Protein 5H36 (pdb70)

InterPro domains:
  IPR005115 Glycine transporter [PF03458] (8-82)
  IPR005115 Glycine transporter [PF03458] (93-166)

Sequence (387 aa):
QTVTILLDWFGLCIFTVTGALVASRKEMDIAGFVLLGAVTGVGGGTIRDLVLGRTPVFWVEEPAYVLACLGVAVFTFFFAHIPQSRYRFLLWLDAVGLSLFAVTGAERALQTGAGPVIAIAMGVATATFGGILRDLLGGESPVILRREIYITAALLGAAAFVALDAFGAPRELALGAGFAAAFLSRAAGLVWGLTVTILLDWFGLCIFTVTGALVASRKEMDIAGFVLLGAVTGVGGGTIRDLVLGRTPVFWVEEPAYVLACLGVAVFTFFFAHIPQSRYRFLLWLDAVGLSLFAVTGAERALQTGAGPVIAIAMGVATATFGGILRDLLGGESPVILRREIYITAALLGAAAFVALDAFGAPRELALGAGFAAAFLSRAAGLVWGL

Radius of gyration: 26.44 Å; Cα contacts (8 Å, |Δi|>4): 687; chains: 2; bounding box: 36×46×78 Å

Nearest PDB structures (foldseek):
  5h36-assembly1_E  TM=1.005E+00  e=8.540E-26  Cereibacter sphaeroides 2.4.1
  5wuf-assembly1_A  TM=9.362E-01  e=1.353E-12  Colwellia psychrerythraea 34H
  5wtr-assembly1_B  TM=9.365E-01  e=1.320E-09  Saccharolobus solfataricus P2
  5wue-assembly1_A  TM=8.724E-01  e=3.454E-10  Sulfolobus acidocaldarius
  7vg4-assembly3_E  TM=1.733E-01  e=4.289E+00  Methylorubrum extorquens AM1

Organism: Cereibacter sphaeroides (strain ATCC 17023 / DSM 158 / JCM 6121 / CCUG 31486 / LMG 2827 / NBRC 12203 / NCIMB 8253 / ATH 2.4.1.) (NCBI:txid272943)

Foldseek 3Di:
DCVLVVLLLLLLLLLLLLLLLLCVVVVHDLVSSLVSSNCLSQVLQCVLCVVLVPPPGPCVVPVVSSVSSNVSSNVCVVVSVPDPPVVLSSLLSLLQSLQSQLQSQLVVLVVSPDDLVSSNVSSLRSSQRSQVSSCVVSPHDGPPPDDDCSSVLSNQLSNQLSVCVVVPHPNVVSSVVSSCSRNVVSVVCSVVVD/DVLVVLLLLLLLLQLLLLLLLCVVVVHDLVSSLVRSNCLSQVLQCVLCVVLVNPPGPCVVPVVSSVSSNVSSNVCVVVSVPDPPSVLSSLLSLLQSLQSQLLVQLVVCCVSDDDLVSSNVSSLSSSQRSQVSSCVVSVHDGPVVDDDCSSVLSNQLSVQQVVCVVVCVPSVVSSVRSSCSNSVRSVVGVVVVD

B-factor: mean 42.52, std 23.16, range [1.63, 156.46]

Structure (mmCIF, N/CA/C/O backbone):
data_5H36
#
_entry.id   5H36
#
_cell.length_a   156.010
_cell.length_b   156.010
_cell.length_c   82.370
_cell.angle_alpha   90.00
_cell.angle_beta   90.00
_cell.angle_gamma   120.00
#
_symmetry.space_group_name_H-M   'H 3'
#
loop_
_entity.id
_entity.type
_entity.pdbx_description
1 polymer 'Uncharacterized protein TRIC'
2 non-polymer 1,2-DIMYRISTOYL-SN-GLYCERO-3-PHOSPHOCHOLINE
#
loop_
_atom_site.group_PDB
_atom_site.id
_atom_site.type_symbol
_atom_site.label_atom_id
_atom_site.label_alt_id
_atom_site.label_comp_id
_atom_site.label_asym_id
_atom_site.label_entity_id
_atom_site.label_seq_id
_atom_site.pdbx_PDB_ins_code
_atom_site.Cartn_x
_atom_site.Cartn_y
_atom_site.Cartn_z
_atom_site.occupancy
_atom_site.B_iso_or_equiv
_atom_site.auth_seq_id
_atom_site.auth_comp_id
_atom_site.auth_asym_id
_atom_site.auth_atom_id
_atom_site.pdbx_PDB_model_num
ATOM 1 N N . GLN A 1 3 ? -18.473 19.881 -2.168 1.00 103.48 3 GLN E N 1
ATOM 2 C CA . GLN A 1 3 ? -18.586 19.871 -3.621 1.00 93.74 3 GLN E CA 1
ATOM 3 C C . GLN A 1 3 ? -18.966 18.491 -4.141 1.00 85.24 3 GLN E C 1
ATOM 4 O O . GLN A 1 3 ? -18.300 17.500 -3.845 1.00 84.26 3 GLN E O 1
ATOM 10 N N . THR A 1 4 ? -20.041 18.433 -4.917 1.00 75.83 4 THR E N 1
ATOM 11 C CA . THR A 1 4 ? -20.426 17.197 -5.582 1.00 82.24 4 THR E CA 1
ATOM 12 C C . THR A 1 4 ? -20.414 17.409 -7.091 1.00 83.63 4 THR E C 1
ATOM 13 O O . THR A 1 4 ? -20.658 16.483 -7.862 1.00 87.73 4 THR E O 1
ATOM 17 N N . VAL A 1 5 ? -20.108 18.639 -7.494 1.00 67.98 5 VAL E N 1
ATOM 18 C CA . VAL A 1 5 ? -20.034 19.015 -8.902 1.00 61.71 5 VAL E CA 1
ATOM 19 C C . VAL A 1 5 ? -18.981 18.198 -9.650 1.00 57.05 5 VAL E C 1
ATOM 20 O O . VAL A 1 5 ? -19.214 17.732 -10.771 1.00 57.31 5 VAL E O 1
ATOM 24 N N . THR A 1 6 ? -17.828 18.008 -9.020 1.00 52.27 6 THR E N 1
ATOM 25 C CA . THR A 1 6 ? -16.694 17.406 -9.697 1.00 49.93 6 THR E CA 1
ATOM 26 C C . THR A 1 6 ? -16.905 15.905 -9.804 1.00 52.37 6 THR E C 1
ATOM 27 O O . THR A 1 6 ? -16.364 15.255 -10.700 1.00 53.45 6 THR E O 1
ATOM 31 N N . ILE A 1 7 ? -17.700 15.359 -8.890 1.00 57.72 7 ILE E N 1
ATOM 32 C CA . ILE A 1 7 ? -18.028 13.944 -8.927 1.00 56.35 7 ILE E CA 1
ATOM 33 C C . ILE A 1 7 ? -18.906 13.719 -10.153 1.00 52.62 7 ILE E C 1
ATOM 34 O O . ILE A 1 7 ? -18.788 12.710 -10.850 1.00 69.17 7 ILE E O 1
ATOM 39 N N . LEU A 1 8 ? -19.753 14.705 -10.434 1.00 52.25 8 LEU E N 1
ATOM 40 C CA . LEU A 1 8 ? -20.643 14.659 -11.585 1.00 52.44 8 LEU E CA 1
ATOM 41 C C . LEU A 1 8 ? -19.835 14.807 -12.867 1.00 46.11 8 LEU E C 1
ATOM 42 O O . LEU A 1 8 ? -20.131 14.172 -13.883 1.00 57.71 8 LEU E O 1
ATOM 47 N N . LEU A 1 9 ? -18.805 15.646 -12.809 1.00 41.19 9 LEU E N 1
ATOM 48 C CA . LEU A 1 9 ? -17.929 15.845 -13.956 1.00 40.78 9 LEU E CA 1
ATOM 49 C C . LEU A 1 9 ? -17.134 14.573 -14.256 1.00 41.25 9 LEU E C 1
ATOM 50 O O . LEU A 1 9 ? -16.855 14.257 -15.416 1.00 34.96 9 LEU E O 1
ATOM 55 N N . ASP A 1 10 ? -16.790 13.839 -13.201 1.00 43.95 10 ASP E N 1
ATOM 56 C CA . ASP A 1 10 ? -16.099 12.562 -13.348 1.00 41.55 10 ASP E CA 1
ATOM 57 C C . ASP A 1 10 ? -17.024 11.492 -13.912 1.00 35.40 10 ASP E C 1
ATOM 58 O O . ASP A 1 10 ? -16.617 10.700 -14.763 1.00 39.39 10 ASP E O 1
ATOM 63 N N . TRP A 1 11 ? -18.265 11.468 -13.435 1.00 29.07 11 TRP E N 1
ATOM 64 C CA . TRP A 1 11 ? -19.257 10.547 -13.976 1.00 29.83 11 TRP E CA 1
ATOM 65 C C . TRP A 1 11 ? -19.494 10.819 -15.458 1.00 35.67 11 TRP E C 1
ATOM 66 O O . TRP A 1 11 ? -19.649 9.889 -16.249 1.00 32.90 11 TRP E O 1
ATOM 77 N N . PHE A 1 12 ? -19.504 12.094 -15.837 1.00 39.54 12 PHE E N 1
ATOM 78 C CA . PHE A 1 12 ? -19.705 12.447 -17.237 1.00 35.49 12 PHE E CA 1
ATOM 79 C C . PHE A 1 12 ? -18.472 12.176 -18.085 1.00 28.47 12 PHE E C 1
ATOM 80 O O . PHE A 1 12 ? -18.590 11.898 -19.273 1.00 24.43 12 PHE E O 1
ATOM 88 N N . GLY A 1 13 ? -17.292 12.231 -17.477 1.00 28.86 13 GLY E N 1
ATOM 89 C CA . GLY A 1 13 ? -16.075 11.934 -18.211 1.00 25.97 13 GLY E CA 1
ATOM 90 C C . GLY A 1 13 ? -15.988 10.445 -18.481 1.00 21.66 13 GLY E C 1
ATOM 91 O O . GLY A 1 13 ? -15.659 10.013 -19.590 1.00 17.93 13 GLY E O 1
ATOM 92 N N . LEU A 1 14 ? -16.305 9.659 -17.458 1.00 22.34 14 LEU E N 1
ATOM 93 C CA . LEU A 1 14 ? -16.352 8.209 -17.579 1.00 20.39 14 LEU E CA 1
ATOM 94 C C . LEU A 1 14 ? -17.408 7.770 -18.588 1.00 20.39 14 LEU E C 1
ATOM 95 O O . LEU A 1 14 ? -17.149 6.912 -19.432 1.00 18.57 14 LEU E O 1
ATOM 100 N N . CYS A 1 15 ? -18.594 8.366 -18.495 1.00 25.41 15 CYS E N 1
ATOM 101 C CA . CYS A 1 15 ? -19.693 8.047 -19.405 1.00 24.12 15 CYS E CA 1
ATOM 102 C C . CYS A 1 15 ? -19.360 8.406 -20.845 1.00 17.66 15 CYS E C 1
ATOM 103 O O . CYS A 1 15 ? -19.421 7.559 -21.730 1.00 16.31 15 CYS E O 1
ATOM 106 N N . ILE A 1 16 ? -19.012 9.667 -21.069 1.00 18.72 16 ILE E N 1
ATOM 107 C CA . ILE A 1 16 ? -18.664 10.150 -22.400 1.00 19.61 16 ILE E CA 1
ATOM 108 C C . ILE A 1 16 ? -17.523 9.354 -23.030 1.00 18.43 16 ILE E C 1
ATOM 109 O O . ILE A 1 16 ? -17.629 8.919 -24.181 1.00 17.28 16 ILE E O 1
ATOM 114 N N . PHE A 1 17 ? -16.447 9.138 -22.278 1.00 17.41 17 PHE E N 1
ATOM 115 C CA . PHE A 1 17 ? -15.349 8.344 -22.813 1.00 16.79 17 PHE E CA 1
ATOM 116 C C . PHE A 1 17 ? -15.817 6.924 -23.094 1.00 18.04 17 PHE E C 1
ATOM 117 O O . PHE A 1 17 ? -15.397 6.319 -24.080 1.00 17.83 17 PHE E O 1
ATOM 125 N N . THR A 1 18 ? -16.715 6.411 -22.259 1.00 17.35 18 THR E N 1
ATOM 126 C CA . THR A 1 18 ? -17.312 5.107 -22.512 1.00 14.64 18 THR E CA 1
ATOM 127 C C . THR A 1 18 ? -18.005 5.102 -23.869 1.00 18.35 18 THR E C 1
ATOM 128 O O . THR A 1 18 ? -17.888 4.137 -24.619 1.00 19.73 18 THR E O 1
ATOM 132 N N . VAL A 1 19 ? -18.715 6.180 -24.195 1.00 22.77 19 VAL E N 1
ATOM 133 C CA . VAL A 1 19 ? -19.398 6.232 -25.483 1.00 24.91 19 VAL E CA 1
ATOM 134 C C . VAL A 1 19 ? -18.379 6.324 -26.603 1.00 26.34 19 VAL E C 1
ATOM 135 O O . VAL A 1 19 ? -18.616 5.825 -27.702 1.00 37.71 19 VAL E O 1
ATOM 139 N N . THR A 1 20 ? -17.235 6.944 -26.320 1.00 26.56 20 THR E N 1
ATOM 140 C CA . THR A 1 20 ? -16.185 7.046 -27.327 1.00 23.81 20 THR E CA 1
ATOM 141 C C . THR A 1 20 ? -15.651 5.665 -27.663 1.00 24.99 20 THR E C 1
ATOM 142 O O . THR A 1 20 ? -15.563 5.293 -28.832 1.00 31.38 20 THR E O 1
ATOM 146 N N . GLY A 1 21 ? -15.315 4.900 -26.631 1.00 24.74 21 GLY E N 1
ATOM 147 C CA . GLY A 1 21 ? -14.810 3.554 -26.826 1.00 25.35 21 GLY E CA 1
ATOM 148 C C . GLY A 1 21 ? -15.826 2.617 -27.444 1.00 26.73 21 GLY E C 1
ATOM 149 O O . GLY A 1 21 ? -15.488 1.804 -28.302 1.00 29.00 21 GLY E O 1
ATOM 150 N N . ALA A 1 22 ? -17.076 2.730 -27.008 1.00 35.61 22 ALA E N 1
ATOM 151 C CA . ALA A 1 22 ? -18.145 1.889 -27.531 1.00 42.08 22 ALA E CA 1
ATOM 152 C C . ALA A 1 22 ? -18.413 2.177 -29.003 1.00 39.80 22 ALA E C 1
ATOM 153 O O . ALA A 1 22 ? -18.590 1.258 -29.805 1.00 64.31 22 ALA E O 1
ATOM 155 N N . LEU A 1 23 ? -18.424 3.454 -29.366 1.00 32.42 23 LEU E N 1
ATOM 156 C CA . LEU A 1 23 ? -18.682 3.818 -30.750 1.00 35.21 23 LEU E CA 1
ATOM 157 C C . LEU A 1 23 ? -17.470 3.447 -31.604 1.00 38.19 23 LEU E C 1
ATOM 158 O O . LEU A 1 23 ? -17.612 3.121 -32.782 1.00 41.62 23 LEU E O 1
ATOM 163 N N . VAL A 1 24 ? -16.282 3.486 -31.005 1.00 40.27 24 VAL E N 1
ATOM 164 C CA . VAL A 1 24 ? -15.087 2.992 -31.683 1.00 40.37 24 VAL E CA 1
ATOM 165 C C . VAL A 1 24 ? -15.266 1.505 -31.968 1.00 45.83 24 VAL E C 1
ATOM 166 O O . VAL A 1 24 ? -14.931 1.023 -33.051 1.00 60.29 24 VAL E O 1
ATOM 170 N N . ALA A 1 25 ? -15.825 0.790 -30.997 1.00 41.45 25 ALA E N 1
ATOM 171 C CA . ALA A 1 25 ? -16.135 -0.622 -31.171 1.00 41.44 25 ALA E CA 1
ATOM 172 C C . ALA A 1 25 ? -17.176 -0.794 -32.271 1.00 49.18 25 ALA E C 1
ATOM 173 O O . ALA A 1 25 ? -17.242 -1.842 -32.914 1.00 63.12 25 ALA E O 1
ATOM 175 N N . SER A 1 26 ? -17.987 0.238 -32.487 1.00 51.00 26 SER E N 1
ATOM 176 C CA . SER A 1 26 ? -18.962 0.206 -33.572 1.00 60.69 26 SER E CA 1
ATOM 177 C C . SER A 1 26 ? -18.256 0.368 -34.910 1.00 61.76 26 SER E C 1
ATOM 178 O O . SER A 1 26 ? -18.677 -0.206 -35.914 1.00 66.04 26 SER E O 1
ATOM 181 N N . ARG A 1 27 ? -17.183 1.154 -34.919 1.00 54.01 27 ARG E N 1
ATOM 182 C CA . ARG A 1 27 ? -16.421 1.368 -36.146 1.00 53.45 27 ARG E CA 1
ATOM 183 C C . ARG A 1 27 ? -15.674 0.105 -36.553 1.00 46.92 27 ARG E C 1
ATOM 184 O O . ARG A 1 27 ? -15.434 -0.127 -37.737 1.00 43.21 27 ARG E O 1
ATOM 192 N N . LYS A 1 28 ? -15.300 -0.707 -35.570 1.00 51.80 28 LYS E N 1
ATOM 193 C CA . LYS A 1 28 ? -14.555 -1.929 -35.845 1.00 51.61 28 LYS E CA 1
ATOM 194 C C . LYS A 1 28 ? -15.467 -3.146 -35.937 1.00 58.37 28 LYS E C 1
ATOM 195 O O . LYS A 1 28 ? -14.991 -4.282 -35.929 1.00 71.42 28 LYS E O 1
ATOM 201 N N . GLU A 1 29 ? -16.774 -2.898 -36.015 1.00 60.22 29 GLU E N 1
ATOM 202 C CA . GLU A 1 29 ? -17.774 -3.951 -36.201 1.00 67.27 29 GLU E CA 1
ATOM 203 C C . GLU A 1 29 ? -17.725 -4.994 -35.085 1.00 62.86 29 GLU E C 1
ATOM 204 O O . GLU A 1 29 ? -18.188 -6.122 -35.256 1.00 57.48 29 GLU E O 1
ATOM 210 N N . MET A 1 30 ? -17.152 -4.611 -33.950 1.00 65.51 30 MET E N 1
ATOM 211 C CA . MET A 1 30 ? -17.013 -5.508 -32.810 1.00 60.37 30 MET E CA 1
ATOM 212 C C . MET A 1 30 ? -18.357 -5.877 -32.191 1.00 56.21 30 MET E C 1
ATOM 213 O O . MET A 1 30 ? -19.354 -5.179 -32.372 1.00 53.65 30 MET E O 1
ATOM 218 N N . ASP A 1 31 ? -18.366 -6.982 -31.453 1.00 52.63 31 ASP E N 1
ATOM 219 C CA . ASP A 1 31 ? -19.544 -7.424 -30.717 1.00 45.43 31 ASP E CA 1
ATOM 220 C C . ASP A 1 31 ? -19.834 -6.529 -29.516 1.00 50.22 31 ASP E C 1
ATOM 221 O O . ASP A 1 31 ? -19.036 -5.657 -29.175 1.00 54.83 31 ASP E O 1
ATOM 226 N N . ILE A 1 32 ? -20.977 -6.764 -28.875 1.00 51.84 32 ILE E N 1
ATOM 227 C CA . ILE A 1 32 ? -21.404 -5.999 -27.704 1.00 50.52 32 ILE E CA 1
ATOM 228 C C . ILE A 1 32 ? -20.390 -6.037 -26.552 1.00 42.55 32 ILE E C 1
ATOM 229 O O . ILE A 1 32 ? -20.140 -5.019 -25.893 1.00 39.37 32 ILE E O 1
ATOM 234 N N . ALA A 1 33 ? -19.799 -7.205 -26.320 1.00 40.82 33 ALA E N 1
ATOM 235 C CA . ALA A 1 33 ? -18.769 -7.351 -25.296 1.00 40.46 33 ALA E CA 1
ATOM 236 C C . ALA A 1 33 ? -17.583 -6.444 -25.601 1.00 49.47 33 ALA E C 1
ATOM 237 O O . ALA A 1 33 ? -16.873 -6.003 -24.695 1.00 56.82 33 ALA E O 1
ATOM 239 N N . GLY A 1 34 ? -17.379 -6.168 -26.885 1.00 49.07 34 GLY E N 1
ATOM 240 C CA . GLY A 1 34 ? -16.371 -5.218 -27.311 1.00 42.83 34 GLY E CA 1
ATOM 241 C C . GLY A 1 34 ? -16.740 -3.821 -26.858 1.00 31.86 34 GLY E C 1
ATOM 242 O O . GLY A 1 34 ? -15.889 -3.072 -26.387 1.00 27.55 34 GLY E O 1
ATOM 243 N N . PHE A 1 35 ? -18.017 -3.476 -27.000 1.00 34.89 35 PHE E N 1
ATOM 244 C CA . PHE A 1 35 ? -18.528 -2.192 -26.531 1.00 35.90 35 PHE E CA 1
ATOM 245 C C . PHE A 1 35 ? -18.298 -2.022 -25.037 1.00 33.26 35 PHE E C 1
ATOM 246 O O . PHE A 1 35 ? -17.785 -0.993 -24.587 1.00 25.03 35 PHE E O 1
ATOM 254 N N . VAL A 1 36 ? -18.675 -3.044 -24.274 1.00 32.26 36 VAL E N 1
ATOM 255 C CA . VAL A 1 36 ? -18.560 -2.990 -22.821 1.00 28.12 36 VAL E CA 1
ATOM 256 C C . VAL A 1 36 ? -17.107 -2.913 -22.364 1.00 25.19 36 VAL E C 1
ATOM 257 O O . VAL A 1 36 ? -16.752 -2.063 -21.543 1.00 20.31 36 VAL E O 1
ATOM 261 N N . LEU A 1 37 ? -16.270 -3.789 -22.913 1.00 24.22 37 LEU E N 1
ATOM 262 C CA . LEU A 1 37 ? -14.865 -3.840 -22.523 1.00 26.89 37 LEU E CA 1
ATOM 263 C C . LEU A 1 37 ? -14.137 -2.569 -22.919 1.00 19.46 37 LEU E C 1
ATOM 264 O O . LEU A 1 37 ? -13.568 -1.893 -22.071 1.00 18.37 37 LEU E O 1
ATOM 269 N N . LEU A 1 38 ? -14.154 -2.253 -24.209 1.00 17.53 38 LEU E N 1
ATOM 270 C CA . LEU A 1 38 ? -13.437 -1.091 -24.715 1.00 14.26 38 LEU E CA 1
ATOM 271 C C . LEU A 1 38 ? -13.947 0.188 -24.064 1.00 18.16 38 LEU E C 1
ATOM 272 O O . LEU A 1 38 ? -13.159 1.068 -23.721 1.00 18.95 38 LEU E O 1
ATOM 277 N N . GLY A 1 39 ? -15.260 0.268 -23.864 1.00 24.32 39 GLY E N 1
ATOM 278 C CA . GLY A 1 39 ? -15.862 1.414 -23.210 1.00 18.72 39 GLY E CA 1
ATOM 279 C C . GLY A 1 39 ? -15.378 1.554 -21.781 1.00 16.19 39 GLY E C 1
ATOM 280 O O . GLY A 1 39 ? -15.076 2.655 -21.316 1.00 15.29 39 GLY E O 1
ATOM 281 N N . ALA A 1 40 ? -15.297 0.428 -21.081 1.00 15.75 40 ALA E N 1
ATOM 282 C CA . ALA A 1 40 ? -14.793 0.426 -19.717 1.00 18.06 40 ALA E CA 1
ATOM 283 C C . ALA A 1 40 ? -13.329 0.860 -19.677 1.00 18.14 40 ALA E C 1
ATOM 284 O O . ALA A 1 40 ? -12.941 1.668 -18.843 1.00 20.85 40 ALA E O 1
ATOM 286 N N . VAL A 1 41 ? -12.527 0.327 -20.592 1.00 16.79 41 VAL E N 1
ATOM 287 C CA . VAL A 1 41 ? -11.105 0.642 -20.649 1.00 14.44 41 VAL E CA 1
ATOM 288 C C . VAL A 1 41 ? -10.846 2.116 -20.941 1.00 12.41 41 VAL E C 1
ATOM 289 O O . VAL A 1 41 ? -9.950 2.716 -20.356 1.00 13.39 41 VAL E O 1
ATOM 293 N N . THR A 1 42 ? -11.628 2.704 -21.840 1.00 12.41 42 THR E N 1
ATOM 294 C CA . THR A 1 42 ? -11.424 4.109 -22.182 1.00 12.52 42 THR E CA 1
ATOM 295 C C . THR A 1 42 ? -11.992 5.062 -21.127 1.00 13.35 42 THR E C 1
ATOM 296 O O . THR A 1 42 ? -11.371 6.074 -20.803 1.00 13.10 42 THR E O 1
ATOM 300 N N . GLY A 1 43 ? -13.170 4.745 -20.601 1.00 12.81 43 GLY E N 1
ATOM 301 C CA . GLY A 1 43 ? -13.810 5.601 -19.621 1.00 13.74 43 GLY E CA 1
ATOM 302 C C . GLY A 1 43 ? -13.054 5.583 -18.310 1.00 16.87 43 GLY E C 1
ATOM 303 O O . GLY A 1 43 ? -12.773 6.626 -17.721 1.00 21.55 43 GLY E O 1
ATOM 304 N N . VAL A 1 44 ? -12.717 4.382 -17.863 1.00 15.72 44 VAL E N 1
ATOM 305 C CA . VAL A 1 44 ? -12.053 4.182 -16.584 1.00 19.36 44 VAL E CA 1
ATOM 306 C C . VAL A 1 44 ? -10.537 4.393 -16.661 1.00 20.84 44 VAL E C 1
ATOM 307 O O . VAL A 1 44 ? -9.934 4.888 -15.715 1.00 40.87 44 VAL E O 1
ATOM 311 N N . GLY A 1 45 ? -9.941 4.069 -17.805 1.00 16.47 45 GLY E N 1
ATOM 312 C CA . GLY A 1 45 ? -8.493 4.025 -17.949 1.00 13.53 45 GLY E CA 1
ATOM 313 C C . GLY A 1 45 ? -7.681 5.226 -17.492 1.00 14.27 45 GLY E C 1
ATOM 314 O O . GLY A 1 45 ? -6.665 5.066 -16.815 1.00 12.93 45 GLY E O 1
ATOM 315 N N . GLY A 1 46 ? -8.114 6.428 -17.854 1.00 18.02 46 GLY E N 1
ATOM 316 C CA . GLY A 1 46 ? -7.394 7.623 -17.450 1.00 14.21 46 GLY E CA 1
ATOM 317 C C . GLY A 1 46 ? -7.344 7.750 -15.939 1.00 15.17 46 GLY E C 1
ATOM 318 O O . GLY A 1 46 ? -6.274 7.932 -15.344 1.00 15.80 46 GLY E O 1
ATOM 319 N N . GLY A 1 47 ? -8.511 7.624 -15.315 1.00 18.85 47 GLY E N 1
ATOM 320 C CA . GLY A 1 47 ? -8.617 7.675 -13.870 1.00 21.92 47 GLY E CA 1
ATOM 321 C C . GLY A 1 47 ? -7.876 6.553 -13.170 1.00 25.02 47 GLY E C 1
ATOM 322 O O . GLY A 1 47 ? -7.303 6.759 -12.102 1.00 33.95 47 GLY E O 1
ATOM 323 N N . THR A 1 48 ? -7.888 5.365 -13.770 1.00 23.64 48 THR E N 1
ATOM 324 C CA . THR A 1 48 ? -7.229 4.203 -13.183 1.00 26.13 48 THR E CA 1
ATOM 325 C C . THR A 1 48 ? -5.706 4.398 -13.197 1.00 21.11 48 THR E C 1
ATOM 326 O O . THR A 1 48 ? -5.044 4.116 -12.200 1.00 19.10 48 THR E O 1
ATOM 330 N N . ILE A 1 49 ? -5.153 4.897 -14.303 1.00 17.40 49 ILE E N 1
ATOM 331 C CA . ILE A 1 49 ? -3.718 5.161 -14.368 1.00 16.10 49 ILE E CA 1
ATOM 332 C C . ILE A 1 49 ? -3.351 6.270 -13.385 1.00 20.64 49 ILE E C 1
ATOM 333 O O . ILE A 1 49 ? -2.333 6.188 -12.681 1.00 20.12 49 ILE E O 1
ATOM 338 N N . ARG A 1 50 ? -4.204 7.291 -13.326 1.00 25.07 50 ARG E N 1
ATOM 339 C CA . ARG A 1 50 ? -4.023 8.393 -12.385 1.00 28.32 50 ARG E CA 1
ATOM 340 C C . ARG A 1 50 ? -3.922 7.894 -10.946 1.00 31.79 50 ARG E C 1
ATOM 341 O O . ARG A 1 50 ? -3.009 8.268 -10.207 1.00 32.52 50 ARG E O 1
ATOM 349 N N . ASP A 1 51 ? -4.860 7.037 -10.559 1.00 33.32 51 ASP E N 1
ATOM 350 C CA . ASP A 1 51 ? -4.905 6.529 -9.196 1.00 33.82 51 ASP E CA 1
ATOM 351 C C . ASP A 1 51 ? -3.762 5.560 -8.936 1.00 31.48 51 ASP E C 1
ATOM 352 O O . ASP A 1 51 ? -3.288 5.441 -7.807 1.00 38.49 51 ASP E O 1
ATOM 357 N N . LEU A 1 52 ? -3.314 4.874 -9.984 1.00 27.86 52 LEU E N 1
ATOM 358 C CA . LEU A 1 52 ? -2.180 3.964 -9.859 1.00 24.83 52 LEU E CA 1
ATOM 359 C C . LEU A 1 52 ? -0.897 4.718 -9.541 1.00 22.29 52 LEU E C 1
ATOM 360 O O . LEU A 1 52 ? -0.186 4.371 -8.598 1.00 17.73 52 LEU E O 1
ATOM 365 N N . VAL A 1 53 ? -0.599 5.752 -10.321 1.00 27.01 53 VAL E N 1
ATOM 366 C CA . VAL A 1 53 ? 0.632 6.501 -10.092 1.00 32.04 53 VAL E CA 1
ATOM 367 C C . VAL A 1 53 ? 0.546 7.359 -8.825 1.00 30.06 53 VAL E C 1
ATOM 368 O O . VAL A 1 53 ? 1.537 7.507 -8.111 1.00 33.71 53 VAL E O 1
ATOM 372 N N . LEU A 1 54 ? -0.633 7.908 -8.541 1.00 26.73 54 LEU E N 1
ATOM 373 C CA . LEU A 1 54 ? -0.819 8.726 -7.343 1.00 27.50 54 LEU E CA 1
ATOM 374 C C . LEU A 1 54 ? -0.797 7.888 -6.068 1.00 28.64 54 LEU E C 1
ATOM 375 O O . LEU A 1 54 ? -0.484 8.396 -4.993 1.00 25.96 54 LEU E O 1
ATOM 380 N N . GLY A 1 55 ? -1.142 6.611 -6.187 1.00 37.68 55 GLY E N 1
ATOM 381 C CA . GLY A 1 55 ? -1.093 5.710 -5.050 1.00 43.70 55 GLY E CA 1
ATOM 382 C C . GLY A 1 55 ? -2.429 5.422 -4.393 1.00 46.62 55 GLY E C 1
ATOM 383 O O . GLY A 1 55 ? -2.477 5.029 -3.228 1.00 61.87 55 GLY E O 1
ATOM 384 N N . ARG A 1 56 ? -3.517 5.614 -5.132 1.00 43.38 56 ARG E N 1
ATOM 385 C CA . ARG A 1 56 ? -4.850 5.329 -4.609 1.00 55.68 56 ARG E CA 1
ATOM 386 C C . ARG A 1 56 ? -5.194 3.846 -4.724 1.00 63.14 56 ARG E C 1
ATOM 387 O O . ARG A 1 56 ? -5.283 3.303 -5.825 1.00 63.34 56 ARG E O 1
ATOM 395 N N . THR A 1 57 ? -5.389 3.197 -3.580 1.00 63.13 57 THR E N 1
ATOM 396 C CA . THR A 1 57 ? -5.712 1.775 -3.547 1.00 66.20 57 THR E CA 1
ATOM 397 C C . THR A 1 57 ? -6.837 1.495 -2.550 1.00 97.85 57 THR E C 1
ATOM 398 O O . THR A 1 57 ? -6.772 1.932 -1.401 1.00 100.54 57 THR E O 1
ATOM 402 N N . PRO A 1 58 ? -7.877 0.761 -2.988 1.00 107.00 58 PRO E N 1
ATOM 403 C CA . PRO A 1 58 ? -8.016 0.233 -4.350 1.00 86.20 58 PRO E CA 1
ATOM 404 C C . PRO A 1 58 ? -8.498 1.289 -5.339 1.00 76.80 58 PRO E C 1
ATOM 405 O O . PRO A 1 58 ? -8.959 2.355 -4.930 1.00 72.88 58 PRO E O 1
ATOM 409 N N . VAL A 1 59 ? -8.384 0.984 -6.626 1.00 66.31 59 VAL E N 1
ATOM 410 C CA . VAL A 1 59 ? -8.772 1.910 -7.681 1.00 63.38 59 VAL E CA 1
ATOM 411 C C . VAL A 1 59 ? -10.269 2.234 -7.588 1.00 69.75 59 VAL E C 1
ATOM 412 O O . VAL A 1 59 ? -11.045 1.459 -7.030 1.00 77.72 59 VAL E O 1
ATOM 416 N N . PHE A 1 60 ? -10.661 3.382 -8.135 1.00 66.64 60 PHE E N 1
ATOM 417 C CA . PHE A 1 60 ? -12.008 3.922 -7.967 1.00 59.28 60 PHE E CA 1
ATOM 418 C C . PHE A 1 60 ? -13.132 2.995 -8.433 1.00 76.14 60 PHE E C 1
ATOM 419 O O . PHE A 1 60 ? -14.211 2.987 -7.842 1.00 94.51 60 PHE E O 1
ATOM 427 N N . TRP A 1 61 ? -12.890 2.217 -9.484 1.00 72.07 61 TRP E N 1
ATOM 428 C CA . TRP A 1 61 ? -13.952 1.382 -10.038 1.00 70.59 61 TRP E CA 1
ATOM 429 C C . TRP A 1 61 ? -14.047 0.039 -9.318 1.00 86.24 61 TRP E C 1
ATOM 430 O O . TRP A 1 61 ? -15.082 -0.622 -9.367 1.00 100.05 61 TRP E O 1
ATOM 441 N N . VAL A 1 62 ? -12.968 -0.367 -8.656 1.00 95.85 62 VAL E N 1
ATOM 442 C CA . VAL A 1 62 ? -12.996 -1.582 -7.849 1.00 80.59 62 VAL E CA 1
ATOM 443 C C . VAL A 1 62 ? -13.489 -1.232 -6.446 1.00 85.35 62 VAL E C 1
ATOM 444 O O . VAL A 1 62 ? -14.140 -2.040 -5.780 1.00 94.42 62 VAL E O 1
ATOM 448 N N . GLU A 1 63 ? -13.202 -0.007 -6.017 1.00 82.58 63 GLU E N 1
ATOM 449 C CA . GLU A 1 63 ? -13.717 0.501 -4.751 1.00 88.78 63 GLU E CA 1
ATOM 450 C C . GLU A 1 63 ? -15.235 0.614 -4.818 1.00 101.14 63 GLU E C 1
ATOM 451 O O . GLU A 1 63 ? -15.940 0.258 -3.874 1.00 123.75 63 GLU E O 1
ATOM 457 N N . GLU A 1 64 ? -15.728 1.110 -5.947 1.00 94.13 64 GLU E N 1
ATOM 458 C CA . GLU A 1 64 ? -17.160 1.169 -6.206 1.00 88.87 64 GLU E CA 1
ATOM 459 C C . GLU A 1 64 ? -17.438 0.703 -7.630 1.00 73.37 64 GLU E C 1
ATOM 460 O O . GLU A 1 64 ? -17.157 1.422 -8.589 1.00 78.03 64 GLU E O 1
ATOM 466 N N . PRO A 1 65 ? -17.990 -0.512 -7.768 1.00 63.81 65 PRO E N 1
ATOM 467 C CA . PRO A 1 65 ? -18.226 -1.160 -9.065 1.00 57.73 65 PRO E CA 1
ATOM 468 C C . PRO A 1 65 ? -19.163 -0.385 -9.984 1.00 57.91 65 PRO E C 1
ATOM 469 O O . PRO A 1 65 ? -19.153 -0.623 -11.193 1.00 54.08 65 PRO E O 1
ATOM 473 N N . ALA A 1 66 ? -19.932 0.545 -9.424 1.00 62.07 66 ALA E N 1
ATOM 474 C CA . ALA A 1 66 ? -20.922 1.299 -10.189 1.00 50.53 66 ALA E CA 1
ATOM 475 C C . ALA A 1 66 ? -20.305 1.932 -11.429 1.00 51.62 66 ALA E C 1
ATOM 476 O O . ALA A 1 66 ? -20.916 1.946 -12.501 1.00 42.60 66 ALA E O 1
ATOM 478 N N . TYR A 1 67 ? -19.079 2.425 -11.278 1.00 49.24 67 TYR E N 1
ATOM 479 C CA . TYR A 1 67 ? -18.363 3.063 -12.374 1.00 48.68 67 TYR E CA 1
ATOM 480 C C . TYR A 1 67 ? -18.259 2.169 -13.603 1.00 42.23 67 TYR E C 1
ATOM 481 O O . TYR A 1 67 ? -18.452 2.638 -14.726 1.00 40.28 67 TYR E O 1
ATOM 490 N N . VAL A 1 68 ? -17.937 0.894 -13.409 1.00 51.62 68 VAL E N 1
ATOM 491 C CA . VAL A 1 68 ? -17.859 -0.003 -14.555 1.00 52.68 68 VAL E CA 1
ATOM 492 C C . VAL A 1 68 ? -19.273 -0.296 -15.075 1.00 32.37 68 VAL E C 1
ATOM 493 O O . VAL A 1 68 ? -19.486 -0.390 -16.286 1.00 26.63 68 VAL E O 1
ATOM 497 N N . LEU A 1 69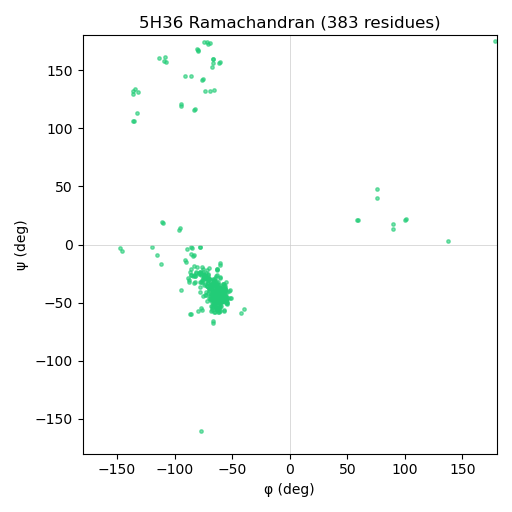 ? -20.243 -0.384 -14.163 1.00 36.21 69 LEU E N 1
ATOM 498 C CA . LEU A 1 69 ? -21.620 -0.696 -14.543 1.00 34.11 69 LEU E CA 1
ATOM 499 C C . LEU A 1 69 ? -22.179 0.379 -15.452 1.00 21.99 69 LEU E C 1
ATOM 500 O O . LEU A 1 69 ? -22.854 0.082 -16.441 1.00 20.31 69 LEU E O 1
ATOM 505 N N . ALA A 1 70 ? -21.862 1.626 -15.124 1.00 20.66 70 ALA E N 1
ATOM 506 C CA . ALA A 1 70 ? -22.270 2.750 -15.943 1.00 19.57 70 ALA E CA 1
ATOM 507 C C . ALA A 1 70 ? -21.764 2.514 -17.353 1.00 19.73 70 ALA E C 1
ATOM 508 O O . ALA A 1 70 ? -22.522 2.632 -18.317 1.00 17.94 70 ALA E O 1
ATOM 510 N N . CYS A 1 71 ? -20.495 2.123 -17.461 1.00 22.77 71 CYS E N 1
ATOM 511 C CA . CYS A 1 71 ? -19.917 1.833 -18.761 1.00 17.72 71 CYS E CA 1
ATOM 512 C C . CYS A 1 71 ? -20.722 0.729 -19.420 1.00 15.64 71 CYS E C 1
ATOM 513 O O . CYS A 1 71 ? -21.194 0.888 -20.550 1.00 15.95 71 CYS E O 1
ATOM 516 N N . LEU A 1 72 ? -20.965 -0.339 -18.663 1.00 17.07 72 LEU E N 1
ATOM 517 C CA . LEU A 1 72 ? -21.726 -1.480 -19.157 1.00 18.35 72 LEU E CA 1
ATOM 518 C C . LEU A 1 72 ? -23.089 -1.007 -19.617 1.00 18.99 72 LEU E C 1
ATOM 519 O O . LEU A 1 72 ? -23.635 -1.513 -20.594 1.00 17.69 72 LEU E O 1
ATOM 524 N N . GLY A 1 73 ? -23.633 -0.022 -18.915 1.00 18.68 73 GLY E N 1
ATOM 525 C CA . GLY A 1 73 ? -24.879 0.569 -19.340 1.00 15.27 73 GLY E CA 1
ATOM 526 C C . GLY A 1 73 ? -24.620 1.291 -20.644 1.00 17.63 73 GLY E C 1
ATOM 527 O O . GLY A 1 73 ? -25.096 0.874 -21.705 1.00 23.90 73 GLY E O 1
ATOM 528 N N . VAL A 1 74 ? -23.807 2.341 -20.562 1.00 17.49 74 VAL E N 1
ATOM 529 C CA . VAL A 1 74 ? -23.614 3.259 -21.678 1.00 17.10 74 VAL E CA 1
ATOM 530 C C . VAL A 1 74 ? -23.169 2.546 -22.945 1.00 20.57 74 VAL E C 1
ATOM 531 O O . VAL A 1 74 ? -23.741 2.754 -24.018 1.00 22.51 74 VAL E O 1
ATOM 535 N N . ALA A 1 75 ? -22.176 1.677 -22.804 1.00 20.45 75 ALA E N 1
ATOM 536 C CA . ALA A 1 75 ? -21.679 0.902 -23.927 1.00 22.29 75 ALA E CA 1
ATOM 537 C C . ALA A 1 75 ? -22.815 0.153 -24.603 1.00 25.70 75 ALA E C 1
ATOM 538 O O . ALA A 1 75 ? -22.998 0.263 -25.818 1.00 31.36 75 ALA E O 1
ATOM 540 N N . VAL A 1 76 ? -23.601 -0.572 -23.808 1.00 25.15 76 VAL E N 1
ATOM 541 C CA . VAL A 1 76 ? -24.738 -1.306 -24.350 1.00 27.54 76 VAL E CA 1
ATOM 542 C C . VAL A 1 76 ? -25.678 -0.340 -25.054 1.00 25.30 76 VAL E C 1
ATOM 543 O O . VAL A 1 76 ? -26.130 -0.603 -26.170 1.00 28.17 76 VAL E O 1
ATOM 547 N N . PHE A 1 77 ? -25.931 0.797 -24.413 1.00 23.77 77 PHE E N 1
ATOM 548 C CA . PHE A 1 77 ? -26.779 1.820 -25.004 1.00 26.52 77 PHE E CA 1
ATOM 549 C C . PHE A 1 77 ? -26.235 2.219 -26.369 1.00 30.46 77 PHE E C 1
ATOM 550 O O . PHE A 1 77 ? -26.973 2.262 -27.363 1.00 30.41 77 PHE E O 1
ATOM 558 N N . THR A 1 78 ? -24.920 2.406 -26.432 1.00 31.82 78 THR E N 1
ATOM 559 C CA . THR A 1 78 ? -24.289 2.864 -27.657 1.00 33.35 78 THR E CA 1
ATOM 560 C C . THR A 1 78 ? -24.431 1.787 -28.719 1.00 31.65 78 THR E C 1
ATOM 561 O O . THR A 1 78 ? -24.588 2.094 -29.900 1.00 34.84 78 THR E O 1
ATOM 565 N N . PHE A 1 79 ? -24.413 0.528 -28.285 1.00 28.95 79 PHE E N 1
ATOM 566 C CA . PHE A 1 79 ? -24.536 -0.592 -29.208 1.00 29.83 79 PHE E CA 1
ATOM 567 C C . PHE A 1 79 ? -25.817 -0.447 -30.014 1.00 34.51 79 PHE E C 1
ATOM 568 O O . PHE A 1 79 ? -25.848 -0.757 -31.204 1.00 32.76 79 PHE E O 1
ATOM 576 N N . PHE A 1 80 ? -26.870 0.039 -29.363 1.00 49.27 80 PHE E N 1
ATOM 577 C CA . PHE A 1 80 ? -28.149 0.186 -30.039 1.00 36.49 80 PHE E CA 1
ATOM 578 C C . PHE A 1 80 ? -28.214 1.491 -30.820 1.00 39.96 80 PHE E C 1
ATOM 579 O O . PHE A 1 80 ? -28.926 1.591 -31.819 1.00 45.72 80 PHE E O 1
ATOM 587 N N . PHE A 1 81 ? -27.463 2.487 -30.365 1.00 35.98 81 PHE E N 1
ATOM 588 C CA . PHE A 1 81 ? -27.548 3.819 -30.951 1.00 41.62 81 PHE E CA 1
ATOM 589 C C . PHE A 1 81 ? -26.294 4.210 -31.719 1.00 47.44 81 PHE E C 1
ATOM 590 O O . PHE A 1 81 ? -26.045 5.392 -31.947 1.00 47.93 81 PHE E O 1
ATOM 598 N N . ALA A 1 82 ? -25.496 3.218 -32.098 1.00 53.92 82 ALA E N 1
ATOM 599 C CA . ALA A 1 82 ? -24.313 3.464 -32.912 1.00 55.32 82 ALA E CA 1
ATOM 600 C C . ALA A 1 82 ? -24.695 3.656 -34.374 1.00 51.49 82 ALA E C 1
ATOM 601 O O . ALA A 1 82 ? -23.984 4.311 -35.135 1.00 51.37 82 ALA E O 1
ATOM 603 N N . HIS A 1 83 ? -25.829 3.079 -34.756 1.00 56.77 83 HIS E N 1
ATOM 604 C CA . HIS A 1 83 ? -26.314 3.161 -36.127 1.00 58.27 83 HIS E CA 1
ATOM 605 C C . HIS A 1 83 ? -26.809 4.563 -36.462 1.00 54.98 83 HIS E C 1
ATOM 606 O O . HIS A 1 83 ? -26.693 5.017 -37.600 1.00 52.14 83 HIS E O 1
ATOM 608 N N . ILE A 1 84 ? -27.364 5.241 -35.464 1.00 54.13 84 ILE E N 1
ATOM 609 C CA . ILE A 1 84 ? -27.959 6.559 -35.667 1.00 64.96 84 ILE E CA 1
ATOM 610 C C . ILE A 1 84 ? -26.982 7.636 -36.160 1.00 55.99 84 ILE E C 1
ATOM 611 O O . ILE A 1 84 ? -27.216 8.239 -37.207 1.00 82.80 84 ILE E O 1
ATOM 616 N N . PRO A 1 85 ? -25.879 7.878 -35.431 1.00 47.54 85 PRO E N 1
ATOM 617 C CA . PRO A 1 85 ? -25.128 9.074 -35.809 1.00 47.52 85 PRO E CA 1
ATOM 618 C C . PRO A 1 85 ? -23.981 8.791 -36.773 1.00 47.28 85 PRO E C 1
ATOM 619 O O . PRO A 1 85 ? -23.104 7.993 -36.454 1.00 64.36 85 PRO E O 1
ATOM 623 N N . GLN A 1 86 ? -24.006 9.406 -37.951 1.00 41.43 86 GLN E N 1
ATOM 624 C CA . GLN A 1 86 ? -22.845 9.394 -38.841 1.00 49.00 86 GLN E CA 1
ATOM 625 C C . GLN A 1 86 ? -22.588 10.799 -39.386 1.00 41.89 86 GLN E C 1
ATOM 626 O O . GLN A 1 86 ? -23.520 11.461 -39.842 1.00 39.21 86 GLN E O 1
ATOM 632 N N . SER A 1 87 ? -21.335 11.258 -39.361 1.00 38.66 87 SER E N 1
ATOM 633 C CA . SER A 1 87 ? -20.179 10.454 -38.960 1.00 37.81 87 SER E CA 1
ATOM 634 C C . SER A 1 87 ? -20.042 10.249 -37.454 1.00 39.61 87 SER E C 1
ATOM 635 O O . SER A 1 87 ? -20.304 11.152 -36.662 1.00 44.35 87 SER E O 1
ATOM 637 N N . ARG A 1 88 ? -19.620 9.049 -37.073 1.00 46.54 88 ARG E N 1
ATOM 638 C CA . ARG A 1 88 ? -19.411 8.724 -35.671 1.00 55.88 88 ARG E CA 1
ATOM 639 C C . ARG A 1 88 ? -18.092 9.305 -35.173 1.00 65.86 88 ARG E C 1
ATOM 640 O O . ARG A 1 88 ? -17.974 9.663 -34.005 1.00 57.87 88 ARG E O 1
ATOM 648 N N . TYR A 1 89 ? -17.102 9.392 -36.060 1.00 57.58 89 TYR E N 1
ATOM 649 C CA . TYR A 1 89 ? -15.771 9.873 -35.689 1.00 41.86 89 TYR E CA 1
ATOM 650 C C . TYR A 1 89 ? -15.804 11.338 -35.260 1.00 56.92 89 TYR E C 1
ATOM 651 O O . TYR A 1 89 ? -14.979 11.777 -34.455 1.00 66.14 89 TYR E O 1
ATOM 660 N N . ARG A 1 90 ? -16.756 12.092 -35.797 1.00 49.95 90 ARG E N 1
ATOM 661 C CA . ARG A 1 90 ? -16.944 13.472 -35.374 1.00 44.50 90 ARG E CA 1
ATOM 662 C C . ARG A 1 90 ? -17.351 13.467 -33.908 1.00 43.49 90 ARG E C 1
ATOM 663 O O . ARG A 1 90 ? -16.772 14.182 -33.083 1.00 44.63 90 ARG E O 1
ATOM 665 N N . PHE A 1 91 ? -18.341 12.637 -33.593 1.00 43.38 91 PHE E N 1
ATOM 666 C CA . PHE A 1 91 ? -18.792 12.459 -32.219 1.00 46.71 91 PHE E CA 1
ATOM 667 C C . PHE A 1 91 ? -17.627 12.035 -31.339 1.00 42.04 91 PHE E C 1
ATOM 668 O O . PHE A 1 91 ? -17.516 12.471 -30.198 1.00 43.82 91 PHE E O 1
ATOM 676 N N . LEU A 1 92 ? -16.766 11.176 -31.878 1.00 40.39 92 LEU E N 1
ATOM 677 C CA . LEU A 1 92 ? -15.540 10.791 -31.195 1.00 37.72 92 LEU E CA 1
ATOM 678 C C . LEU A 1 92 ? -14.724 12.012 -30.821 1.00 34.68 92 LEU E C 1
ATOM 679 O O . LEU A 1 92 ? -14.313 12.158 -29.677 1.00 33.09 92 LEU E O 1
ATOM 684 N N . LEU A 1 93 ? -14.515 12.900 -31.787 1.00 29.35 93 LEU E N 1
ATOM 685 C CA . LEU A 1 93 ? -13.677 14.071 -31.565 1.00 36.61 93 LEU E CA 1
ATOM 686 C C . LEU A 1 93 ? -14.269 15.016 -30.523 1.00 39.19 93 LEU E C 1
ATOM 687 O O . LEU A 1 93 ? -13.576 15.448 -29.599 1.00 47.45 93 LEU E O 1
ATOM 692 N N . TRP A 1 94 ? -15.555 15.322 -30.667 1.00 41.68 94 TRP E N 1
ATOM 693 C CA . TRP A 1 94 ? -16.214 16.266 -29.768 1.00 36.26 94 TRP E CA 1
ATOM 694 C C . TRP A 1 94 ? -16.356 15.721 -28.347 1.00 30.95 94 TRP E C 1
ATOM 695 O O . TRP A 1 94 ? -16.028 16.405 -27.371 1.00 29.69 94 TRP E O 1
ATOM 706 N N . LEU A 1 95 ? -16.842 14.490 -28.237 1.00 29.54 95 LEU E N 1
ATOM 707 C CA . LEU A 1 95 ? -16.970 13.834 -26.943 1.00 28.01 95 LEU E CA 1
ATOM 708 C C . LEU A 1 95 ? -15.604 13.739 -26.273 1.00 27.99 95 LEU E C 1
ATOM 709 O O . LEU A 1 95 ? -15.472 13.969 -25.067 1.00 25.52 95 LEU E O 1
ATOM 714 N N . ASP A 1 96 ? -14.590 13.410 -27.070 1.00 31.40 96 ASP E N 1
ATOM 715 C CA . ASP A 1 96 ? -13.220 13.358 -26.577 1.00 28.38 96 ASP E CA 1
ATOM 716 C C . ASP A 1 96 ? -12.811 14.721 -26.053 1.00 26.04 96 ASP E C 1
ATOM 717 O O . ASP A 1 96 ? -12.110 14.804 -25.063 1.00 25.14 96 ASP E O 1
ATOM 722 N N . ALA A 1 97 ? -13.248 15.786 -26.719 1.00 27.72 97 ALA E N 1
ATOM 723 C CA . ALA A 1 97 ? -12.936 17.141 -26.267 1.00 25.61 97 ALA E CA 1
ATOM 724 C C . ALA A 1 97 ? -13.562 17.438 -24.907 1.00 23.55 97 ALA E C 1
ATOM 725 O O . ALA A 1 97 ? -12.900 17.964 -24.004 1.00 19.64 97 ALA E O 1
ATOM 727 N N . VAL A 1 98 ? -14.838 17.091 -24.763 1.00 30.06 98 VAL E N 1
ATOM 728 C CA . VAL A 1 98 ? -15.548 17.318 -23.507 1.00 27.76 98 VAL E CA 1
ATOM 729 C C . VAL A 1 98 ? -14.887 16.558 -22.361 1.00 28.14 98 VAL E C 1
ATOM 730 O O . VAL A 1 98 ? -14.486 17.151 -21.349 1.00 25.06 98 VAL E O 1
ATOM 734 N N . GLY A 1 99 ? -14.777 15.243 -22.533 1.00 23.91 99 GLY E N 1
ATOM 735 C CA . GLY A 1 99 ? -14.149 14.385 -21.546 1.00 22.29 99 GLY E CA 1
ATOM 736 C C . GLY A 1 99 ? -12.734 14.834 -21.240 1.00 19.23 99 GLY E C 1
ATOM 737 O O . GLY A 1 99 ? -12.279 14.737 -20.107 1.00 17.76 99 GLY E O 1
ATOM 738 N N . LEU A 1 100 ? -12.041 15.322 -22.265 1.00 21.69 100 LEU E N 1
ATOM 739 C CA . LEU A 1 100 ? -10.702 15.884 -22.118 1.00 23.06 100 LEU E CA 1
ATOM 740 C C . LEU A 1 100 ? -10.699 17.051 -21.151 1.00 24.93 100 LEU E C 1
ATOM 741 O O . LEU A 1 100 ? -9.864 17.119 -20.252 1.00 27.00 100 LEU E O 1
ATOM 746 N N . SER A 1 101 ? -11.633 17.974 -21.351 1.00 21.98 101 SER E N 1
ATOM 747 C CA . SER A 1 101 ? -11.727 19.153 -20.504 1.00 22.61 101 SER E CA 1
ATOM 748 C C . SER A 1 101 ? -12.035 18.767 -19.063 1.00 25.10 101 SER E C 1
ATOM 749 O O . SER A 1 101 ? -11.294 19.116 -18.135 1.00 29.07 101 SER E O 1
ATOM 752 N N . LEU A 1 102 ? -13.128 18.028 -18.890 1.00 22.70 102 LEU E N 1
ATOM 753 C CA . LEU A 1 102 ? -13.588 17.641 -17.562 1.00 23.27 102 LEU E CA 1
ATOM 754 C C . LEU A 1 102 ? -12.540 16.832 -16.803 1.00 24.42 102 LEU E C 1
ATOM 755 O O . LEU A 1 102 ? -12.332 17.045 -15.610 1.00 31.11 102 LEU E O 1
ATOM 760 N N . PHE A 1 103 ? -11.873 15.917 -17.500 1.00 22.41 103 PHE E N 1
ATOM 761 C CA . PHE A 1 103 ? -10.860 15.075 -16.873 1.00 22.66 103 PHE E CA 1
ATOM 762 C C . PHE A 1 103 ? -9.573 15.839 -16.609 1.00 21.31 103 PHE E C 1
ATOM 763 O O . PHE A 1 103 ? -8.835 15.512 -15.686 1.00 21.46 103 PHE E O 1
ATOM 771 N N . ALA A 1 104 ? -9.297 16.847 -17.428 1.00 22.18 104 ALA E N 1
ATOM 772 C CA . ALA A 1 104 ? -8.149 17.708 -17.180 1.00 26.75 104 ALA E CA 1
ATOM 773 C C . ALA A 1 104 ? -8.352 18.473 -15.884 1.00 35.73 104 ALA E C 1
ATOM 774 O O . ALA A 1 104 ? -7.500 18.456 -14.990 1.00 46.01 104 ALA E O 1
ATOM 776 N N . VAL A 1 105 ? -9.506 19.120 -15.774 1.00 38.95 105 VAL E N 1
ATOM 777 C CA . VAL A 1 105 ? -9.785 19.945 -14.608 1.00 34.43 105 VAL E CA 1
ATOM 778 C C . VAL A 1 105 ? -9.945 19.119 -13.335 1.00 36.22 105 VAL E C 1
ATOM 779 O O . VAL A 1 105 ? -9.227 19.333 -12.357 1.00 40.24 105 VAL E O 1
ATOM 783 N N . THR A 1 106 ? -10.884 18.178 -13.351 1.00 39.79 106 THR E N 1
ATOM 784 C CA . THR A 1 106 ? -11.119 17.316 -12.195 1.00 45.36 106 THR E CA 1
ATOM 785 C C . THR A 1 106 ? -9.886 16.491 -11.843 1.00 49.13 106 THR E C 1
ATOM 786 O O . THR A 1 106 ? -9.602 16.257 -10.668 1.00 67.39 106 THR E O 1
ATOM 790 N N . GLY A 1 107 ? -9.161 16.047 -12.864 1.00 39.41 107 GLY E N 1
ATOM 791 C CA . GLY A 1 107 ? -7.934 15.301 -12.654 1.00 41.19 107 GLY E CA 1
ATOM 792 C C . GLY A 1 107 ? -6.902 16.131 -11.919 1.00 38.77 107 GLY E C 1
ATOM 793 O O . GLY A 1 107 ? -6.279 15.660 -10.965 1.00 39.62 107 GLY E O 1
ATOM 794 N N . ALA A 1 108 ? -6.733 17.377 -12.356 1.00 35.48 108 ALA E N 1
ATOM 795 C CA . ALA A 1 108 ? -5.841 18.305 -11.669 1.00 37.85 108 ALA E CA 1
ATOM 796 C C . ALA A 1 108 ? -6.298 18.516 -10.231 1.00 46.55 108 ALA E C 1
ATOM 797 O O . ALA A 1 108 ? -5.482 18.585 -9.309 1.00 47.53 108 ALA E O 1
ATOM 799 N N . GLU A 1 109 ? -7.611 18.608 -10.053 1.00 54.79 109 GLU E N 1
ATOM 800 C CA . GLU A 1 109 ? -8.204 18.813 -8.738 1.00 55.22 109 GLU E CA 1
ATOM 801 C C . GLU A 1 109 ? -7.876 17.696 -7.759 1.00 57.88 109 GLU E C 1
ATOM 802 O O . GLU A 1 109 ? -7.380 17.950 -6.661 1.00 62.71 109 GLU E O 1
ATOM 808 N N . ARG A 1 110 ? -8.151 16.458 -8.158 1.00 60.35 110 ARG E N 1
ATOM 809 C CA . ARG A 1 110 ? -7.956 15.329 -7.261 1.00 57.94 110 ARG E CA 1
ATOM 810 C C . ARG A 1 110 ? -6.477 14.994 -7.129 1.00 52.19 110 ARG E C 1
ATOM 811 O O . ARG A 1 110 ? -6.063 14.360 -6.160 1.00 53.86 110 ARG E O 1
ATOM 819 N N . ALA A 1 111 ? -5.681 15.423 -8.102 1.00 48.66 111 ALA E N 1
ATOM 820 C CA . ALA A 1 111 ? -4.236 15.297 -7.984 1.00 42.54 111 ALA E CA 1
ATOM 821 C C . ALA A 1 111 ? -3.686 16.329 -7.008 1.00 45.68 111 ALA E C 1
ATOM 822 O O . ALA A 1 111 ? -2.636 16.124 -6.401 1.00 45.69 111 ALA E O 1
ATOM 824 N N . LEU A 1 112 ? -4.405 17.437 -6.856 1.00 51.11 112 LEU E N 1
ATOM 825 C CA . LEU A 1 112 ? -3.980 18.498 -5.948 1.00 53.48 112 LEU E CA 1
ATOM 826 C C . LEU A 1 112 ? -4.443 18.279 -4.510 1.00 54.86 112 LEU E C 1
ATOM 827 O O . LEU A 1 112 ? -3.800 18.751 -3.574 1.00 56.73 112 LEU E O 1
ATOM 832 N N . GLN A 1 113 ? -5.545 17.559 -4.327 1.00 59.92 113 GLN E N 1
ATOM 833 C CA . GLN A 1 113 ? -6.071 17.351 -2.983 1.00 69.61 113 GLN E CA 1
ATOM 834 C C . GLN A 1 113 ? -5.372 16.177 -2.309 1.00 86.05 113 GLN E C 1
ATOM 835 O O . GLN A 1 113 ? -5.540 15.948 -1.111 1.00 90.03 113 GLN E O 1
ATOM 841 N N . THR A 1 114 ? -4.594 15.434 -3.089 1.00 94.32 114 THR E N 1
ATOM 842 C CA . THR A 1 114 ? -3.798 14.335 -2.559 1.00 73.53 114 THR E CA 1
ATOM 843 C C . THR A 1 114 ? -2.729 14.871 -1.614 1.00 76.01 114 THR E C 1
ATOM 844 O O . THR A 1 114 ? -2.549 14.370 -0.503 1.00 83.40 114 THR E O 1
ATOM 848 N N . GLY A 1 115 ? -2.026 15.902 -2.070 1.00 64.39 115 GLY E N 1
ATOM 849 C CA . GLY A 1 115 ? -0.923 16.478 -1.328 1.00 64.66 115 GLY E CA 1
ATOM 850 C C . GLY A 1 115 ? 0.223 16.769 -2.274 1.00 58.47 115 GLY E C 1
ATOM 851 O O . GLY A 1 115 ? 1.294 17.213 -1.864 1.00 59.46 115 GLY E O 1
ATOM 852 N N . ALA A 1 116 ? -0.015 16.508 -3.555 1.00 54.60 116 ALA E N 1
ATOM 853 C CA . ALA A 1 116 ? 1.007 16.665 -4.579 1.00 52.27 116 ALA E CA 1
ATOM 854 C C . ALA A 1 116 ? 1.154 18.125 -4.995 1.00 57.45 116 ALA E C 1
ATOM 855 O O . ALA A 1 116 ? 0.322 18.967 -4.654 1.00 47.34 116 ALA E O 1
ATOM 857 N N . GLY A 1 117 ? 2.216 18.417 -5.739 1.00 52.11 117 GLY E N 1
ATOM 858 C CA . GLY A 1 117 ? 2.477 19.769 -6.193 1.00 39.43 117 GLY E CA 1
ATOM 859 C C . GLY A 1 117 ? 1.552 20.186 -7.319 1.00 40.12 117 GLY E C 1
ATOM 860 O O . GLY A 1 117 ? 0.759 19.382 -7.809 1.00 48.43 117 GLY E O 1
ATOM 861 N N . PRO A 1 118 ? 1.641 21.458 -7.731 1.00 36.19 118 PRO E N 1
ATOM 862 C CA . PRO A 1 118 ? 0.848 22.001 -8.837 1.00 33.15 118 PRO E CA 1
ATOM 863 C C . PRO A 1 118 ? 1.214 21.365 -10.174 1.00 33.69 118 PRO E C 1
ATOM 864 O O . PRO A 1 118 ? 0.337 21.064 -10.988 1.00 35.93 118 PRO E O 1
ATOM 868 N N . VAL A 1 119 ? 2.508 21.157 -10.384 1.00 35.39 119 VAL E N 1
ATOM 869 C CA . VAL A 1 119 ? 3.000 20.521 -11.598 1.00 39.47 119 VAL E CA 1
ATOM 870 C C . VAL A 1 119 ? 2.452 19.101 -11.742 1.00 46.30 119 VAL E C 1
ATOM 871 O O . VAL A 1 119 ? 2.021 18.704 -12.826 1.00 63.70 119 VAL E O 1
ATOM 875 N N . ILE A 1 120 ? 2.455 18.347 -10.646 1.00 40.75 120 ILE E N 1
ATOM 876 C CA . ILE A 1 120 ? 1.870 17.011 -10.628 1.00 37.75 120 ILE E CA 1
ATOM 877 C C . ILE A 1 120 ? 0.381 17.077 -10.945 1.00 38.96 120 ILE E C 1
ATOM 878 O O . ILE A 1 120 ? -0.154 16.219 -11.648 1.00 46.15 120 ILE E O 1
ATOM 883 N N . ALA A 1 121 ? -0.277 18.112 -10.432 1.00 36.86 121 ALA E N 1
ATOM 884 C CA . ALA A 1 121 ? -1.702 18.309 -10.655 1.00 34.61 121 ALA E CA 1
ATOM 885 C C . ALA A 1 121 ? -1.984 18.482 -12.140 1.00 31.90 121 ALA E C 1
ATOM 886 O O . ALA A 1 121 ? -2.863 17.822 -12.694 1.00 37.01 121 ALA E O 1
ATOM 888 N N . ILE A 1 122 ? -1.224 19.361 -12.783 1.00 35.20 122 ILE E N 1
ATOM 889 C CA . ILE A 1 122 ? -1.404 19.617 -14.207 1.00 36.59 122 ILE E CA 1
ATOM 890 C C . ILE A 1 122 ? -1.080 18.366 -15.018 1.00 35.01 122 ILE E C 1
ATOM 891 O O . ILE A 1 122 ? -1.788 18.025 -15.972 1.00 32.78 122 ILE E O 1
ATOM 896 N N . ALA A 1 123 ? -0.020 17.677 -14.610 1.00 36.73 123 ALA E N 1
ATOM 897 C CA . ALA A 1 123 ? 0.416 16.455 -15.273 1.00 29.28 123 ALA E CA 1
ATOM 898 C C . ALA A 1 123 ? -0.688 15.405 -15.252 1.00 29.35 123 ALA E C 1
ATOM 899 O O . ALA A 1 123 ? -0.932 14.740 -16.254 1.00 35.13 123 ALA E O 1
ATOM 901 N N . MET A 1 124 ? -1.351 15.263 -14.107 1.00 32.39 124 MET E N 1
ATOM 902 C CA . MET A 1 124 ? -2.432 14.293 -13.960 1.00 25.80 124 MET E CA 1
ATOM 903 C C . MET A 1 124 ? -3.696 14.744 -14.675 1.00 24.59 124 MET E C 1
ATOM 904 O O . MET A 1 124 ? -4.490 13.920 -15.134 1.00 25.42 124 MET E O 1
ATOM 909 N N . GLY A 1 125 ? -3.871 16.056 -14.774 1.00 24.47 125 GLY E N 1
ATOM 910 C CA . GLY A 1 125 ? -4.983 16.611 -15.516 1.00 22.52 125 GLY E CA 1
ATOM 911 C C . GLY A 1 125 ? -4.861 16.190 -16.962 1.00 19.74 125 GLY E C 1
ATOM 912 O O . GLY A 1 125 ? -5.788 15.620 -17.536 1.00 19.23 125 GLY E O 1
ATOM 913 N N . VAL A 1 126 ? -3.701 16.465 -17.546 1.00 18.53 126 VAL E N 1
ATOM 914 C CA . VAL A 1 126 ? -3.424 16.065 -18.918 1.00 17.63 126 VAL E CA 1
ATOM 915 C C . VAL A 1 126 ? -3.507 14.545 -19.060 1.00 18.57 126 VAL E C 1
ATOM 916 O O . VAL A 1 126 ? -4.039 14.026 -20.042 1.00 18.29 126 VAL E O 1
ATOM 920 N N . ALA A 1 127 ? -3.005 13.844 -18.049 1.00 20.31 127 ALA E N 1
ATOM 921 C CA . ALA A 1 127 ? -2.904 12.389 -18.072 1.00 15.98 127 ALA E CA 1
ATOM 922 C C . ALA A 1 127 ? -4.242 11.658 -18.107 1.00 12.96 127 ALA E C 1
ATOM 923 O O . ALA A 1 127 ? -4.400 10.724 -18.881 1.00 14.74 127 ALA E O 1
ATOM 925 N N . THR A 1 128 ? -5.202 12.059 -17.280 1.00 12.60 128 THR E N 1
ATOM 926 C CA . THR A 1 128 ? -6.474 11.336 -17.250 1.00 16.90 128 THR E CA 1
ATOM 927 C C . THR A 1 128 ? -7.168 11.367 -18.610 1.00 17.03 128 THR E C 1
ATOM 928 O O . THR A 1 128 ? -7.573 10.329 -19.148 1.00 16.92 128 THR E O 1
ATOM 932 N N . ALA A 1 129 ? -7.260 12.563 -19.174 1.00 14.88 129 ALA E N 1
ATOM 933 C CA . ALA A 1 129 ? -7.879 12.768 -20.473 1.00 13.94 129 ALA E CA 1
ATOM 934 C C . ALA A 1 129 ? -7.116 12.070 -21.595 1.00 13.61 129 ALA E C 1
ATOM 935 O O . ALA A 1 129 ? -7.681 11.265 -22.360 1.00 13.21 129 ALA E O 1
ATOM 937 N N . THR A 1 130 ? -5.820 12.361 -21.669 1.00 16.09 130 THR E N 1
ATOM 938 C CA . THR A 1 130 ? -5.011 11.881 -22.775 1.00 14.80 130 THR E CA 1
ATOM 939 C C . THR A 1 130 ? -4.930 10.369 -22.751 1.00 15.52 130 THR E C 1
ATOM 940 O O . THR A 1 130 ? -5.122 9.741 -23.775 1.00 17.19 130 THR E O 1
ATOM 944 N N . PHE A 1 131 ? -4.658 9.786 -21.588 1.00 14.99 131 PHE E N 1
ATOM 945 C CA . PHE A 1 131 ? -4.514 8.337 -21.488 1.00 16.01 131 PHE E CA 1
ATOM 946 C C . PHE A 1 131 ? -5.866 7.667 -21.690 1.00 13.36 131 PHE E C 1
ATOM 947 O O . PHE A 1 131 ? -5.948 6.575 -22.265 1.00 12.69 131 PHE E O 1
ATOM 955 N N . GLY A 1 132 ? -6.920 8.332 -21.217 1.00 14.62 132 GLY E N 1
ATOM 956 C CA . GLY A 1 132 ? -8.276 7.865 -21.444 1.00 16.18 132 GLY E CA 1
ATOM 957 C C . GLY A 1 132 ? -8.512 7.655 -22.927 1.00 16.78 132 GLY E C 1
ATOM 958 O O . GLY A 1 132 ? -9.058 6.631 -23.337 1.00 12.81 132 GLY E O 1
ATOM 959 N N . GLY A 1 133 ? -8.094 8.626 -23.735 1.00 27.97 133 GLY E N 1
ATOM 960 C CA . GLY A 1 133 ? -8.170 8.474 -25.181 1.00 18.08 133 GLY E CA 1
ATOM 961 C C . GLY A 1 133 ? -7.182 7.455 -25.738 1.00 19.31 133 GLY E C 1
ATOM 962 O O . GLY A 1 133 ? -7.495 6.691 -26.661 1.00 23.79 133 GLY E O 1
ATOM 963 N N . ILE A 1 134 ? -5.987 7.439 -25.153 1.00 18.26 134 ILE E N 1
ATOM 964 C CA . ILE A 1 134 ? -4.883 6.589 -25.591 1.00 17.93 134 ILE E CA 1
ATOM 965 C C . ILE A 1 134 ? -5.241 5.118 -25.581 1.00 17.62 134 ILE E C 1
ATOM 966 O O . ILE A 1 134 ? -5.007 4.421 -26.562 1.00 14.76 134 ILE E O 1
ATOM 971 N N . LEU A 1 135 ? -5.810 4.645 -24.479 1.00 19.02 135 LEU E N 1
ATOM 972 C CA . LEU A 1 135 ? -6.141 3.232 -24.374 1.00 10.95 135 LEU E CA 1
ATOM 973 C C . LEU A 1 135 ? -7.115 2.804 -25.469 1.00 10.00 135 LEU E C 1
ATOM 974 O O . LEU A 1 135 ? -6.878 1.812 -26.159 1.00 10.92 135 LEU E O 1
ATOM 979 N N . ARG A 1 136 ? -8.187 3.568 -25.655 1.00 13.65 136 ARG E N 1
ATOM 980 C CA . ARG A 1 136 ? -9.173 3.236 -26.680 1.00 14.67 136 ARG E CA 1
ATOM 981 C C . ARG A 1 136 ? -8.550 3.277 -28.076 1.00 14.56 136 ARG E C 1
ATOM 982 O O . ARG A 1 136 ? -8.857 2.430 -28.916 1.00 13.23 136 ARG E O 1
ATOM 990 N N . ASP A 1 137 ? -7.669 4.244 -28.328 1.00 13.82 137 ASP E N 1
ATOM 991 C CA . ASP A 1 137 ? -7.113 4.384 -29.671 1.00 12.41 137 ASP E CA 1
ATOM 992 C C . ASP A 1 137 ? -6.040 3.339 -29.954 1.00 12.46 137 ASP E C 1
ATOM 993 O O . ASP A 1 137 ? -5.790 2.997 -31.107 1.00 17.17 137 ASP E O 1
ATOM 998 N N . LEU A 1 138 ? -5.415 2.828 -28.900 1.00 12.18 138 LEU E N 1
ATOM 999 C CA . LEU A 1 138 ? -4.416 1.773 -29.034 1.00 11.59 138 LEU E CA 1
ATOM 1000 C C . LEU A 1 138 ? -5.092 0.431 -29.266 1.00 15.22 138 LEU E C 1
ATOM 1001 O O . LEU A 1 138 ? -4.796 -0.262 -30.239 1.00 21.31 138 LEU E O 1
ATOM 1006 N N . LEU A 1 139 ? -5.997 0.068 -28.362 1.00 14.72 139 LEU E N 1
ATOM 1007 C CA . LEU A 1 139 ? -6.716 -1.194 -28.473 1.00 10.71 139 LEU E CA 1
ATOM 1008 C C . LEU A 1 139 ? -7.562 -1.239 -29.740 1.00 16.26 139 LEU E C 1
ATOM 1009 O O . LEU A 1 139 ? -7.731 -2.297 -30.338 1.00 21.93 139 LEU E O 1
ATOM 1014 N N . GLY A 1 140 ? -8.089 -0.087 -30.145 1.00 21.09 140 GLY E N 1
ATOM 1015 C CA . GLY A 1 140 ? -8.928 -0.003 -31.328 1.00 30.06 140 GLY E CA 1
ATOM 1016 C C . GLY A 1 140 ? -8.182 -0.362 -32.600 1.00 29.83 140 GLY E C 1
ATOM 1017 O O . GLY A 1 140 ? -8.766 -0.883 -33.547 1.00 49.20 140 GLY E O 1
ATOM 1018 N N . GLY A 1 141 ? -6.885 -0.077 -32.618 1.00 27.85 141 GLY E N 1
ATOM 1019 C CA . GLY A 1 141 ? -6.039 -0.382 -33.757 1.00 37.90 141 GLY E CA 1
ATOM 1020 C C . GLY A 1 141 ? -5.944 0.714 -34.801 1.00 51.30 141 GLY E C 1
ATOM 1021 O O . GLY A 1 141 ? -5.469 0.478 -35.912 1.00 74.40 141 GLY E O 1
ATOM 1022 N N . GLU A 1 142 ? -6.397 1.912 -34.450 1.00 43.37 142 GLU E N 1
ATOM 1023 C CA . GLU A 1 142 ? -6.275 3.066 -35.337 1.00 57.32 142 GLU E CA 1
ATOM 1024 C C . GLU A 1 142 ? -5.320 4.098 -34.749 1.00 47.66 142 GLU E C 1
ATOM 1025 O O . GLU A 1 142 ? -5.050 4.087 -33.549 1.00 42.98 142 GLU E O 1
ATOM 1031 N N . SER A 1 143 ? -4.814 4.990 -35.595 1.00 47.20 143 SER E N 1
ATOM 1032 C CA . SER A 1 143 ? -3.883 6.016 -35.142 1.00 29.32 143 SER E CA 1
ATOM 1033 C C . SER A 1 143 ? -4.568 6.977 -34.179 1.00 23.63 143 SER E C 1
ATOM 1034 O O . SER A 1 143 ? -5.669 7.451 -34.448 1.00 29.71 143 SER E O 1
ATOM 1037 N N . PRO A 1 144 ? -3.906 7.262 -33.047 1.00 18.03 144 PRO E N 1
ATOM 1038 C CA . PRO A 1 144 ? -4.438 8.084 -31.955 1.00 18.10 144 PRO E CA 1
ATOM 1039 C C . PRO A 1 144 ? -4.634 9.551 -32.335 1.00 23.63 144 PRO E C 1
ATOM 1040 O O . PRO A 1 144 ? -3.989 10.062 -33.251 1.00 24.11 144 PRO E O 1
ATOM 1044 N N . VAL A 1 145 ? -5.532 10.215 -31.616 1.00 28.29 145 VAL E N 1
ATOM 1045 C CA . VAL A 1 145 ? -5.891 11.600 -31.890 1.00 28.99 145 VAL E CA 1
ATOM 1046 C C . VAL A 1 145 ? -4.752 12.558 -31.546 1.00 37.26 145 VAL E C 1
ATOM 1047 O O . VAL A 1 145 ? -4.700 13.683 -32.046 1.00 57.35 145 VAL E O 1
ATOM 1051 N N . ILE A 1 146 ? -3.834 12.101 -30.701 1.00 29.40 146 ILE E N 1
ATOM 1052 C CA . ILE A 1 146 ? -2.718 12.928 -30.258 1.00 31.18 146 ILE E CA 1
ATOM 1053 C C . ILE A 1 146 ? -1.762 13.273 -31.395 1.00 37.44 146 ILE E C 1
ATOM 1054 O O . ILE A 1 146 ? -1.152 14.342 -31.403 1.00 47.11 146 ILE E O 1
ATOM 1059 N N . LEU A 1 147 ? -1.650 12.376 -32.367 1.00 36.57 147 LEU E N 1
ATOM 1060 C CA . LEU A 1 147 ? -0.694 12.554 -33.457 1.00 43.72 147 LEU E CA 1
ATOM 1061 C C . LEU A 1 147 ? -1.174 13.545 -34.508 1.00 43.25 147 LEU E C 1
ATOM 1062 O O . LEU A 1 147 ? -0.464 13.824 -35.473 1.00 41.54 147 LEU E O 1
ATOM 1067 N N . ARG A 1 148 ? -2.377 14.074 -34.324 1.00 55.95 148 ARG E N 1
ATOM 1068 C CA . ARG A 1 148 ? -2.906 15.051 -35.263 1.00 56.74 148 ARG E CA 1
ATOM 1069 C C . ARG A 1 148 ? -2.930 16.430 -34.619 1.00 58.31 148 ARG E C 1
ATOM 1070 O O . ARG A 1 148 ? -2.880 16.561 -33.395 1.00 57.75 148 ARG E O 1
ATOM 1078 N N . ARG A 1 149 ? -3.010 17.457 -35.455 1.00 57.95 149 ARG E N 1
ATOM 1079 C CA . ARG A 1 149 ? -2.878 18.833 -35.006 1.00 48.54 149 ARG E CA 1
ATOM 1080 C C . ARG A 1 149 ? -4.200 19.425 -34.507 1.00 46.19 149 ARG E C 1
ATOM 1081 O O . ARG A 1 149 ? -5.268 19.117 -35.042 1.00 41.78 149 ARG E O 1
ATOM 1089 N N . GLU A 1 150 ? -4.128 20.287 -33.490 1.00 48.83 150 GLU E N 1
ATOM 1090 C CA . GLU A 1 150 ? -2.858 20.757 -32.932 1.00 69.43 150 GLU E CA 1
ATOM 1091 C C . GLU A 1 150 ? -2.892 21.013 -31.428 1.00 76.09 150 GLU E C 1
ATOM 1092 O O . GLU A 1 150 ? -1.867 21.326 -30.823 1.00 66.08 150 GLU E O 1
ATOM 1098 N N . ILE A 1 151 ? -4.071 20.889 -30.830 1.00 56.48 151 ILE E N 1
ATOM 1099 C CA . ILE A 1 151 ? -4.296 21.399 -29.479 1.00 67.41 151 ILE E CA 1
ATOM 1100 C C . ILE A 1 151 ? -4.591 20.358 -28.402 1.00 65.01 151 ILE E C 1
ATOM 1101 O O . ILE A 1 151 ? -4.653 20.707 -27.222 1.00 75.95 151 ILE E O 1
ATOM 1106 N N . TYR A 1 152 ? -4.799 19.107 -28.811 1.00 53.56 152 TYR E N 1
ATOM 1107 C CA . TYR A 1 152 ? -5.225 18.028 -27.910 1.00 45.67 152 TYR E CA 1
ATOM 1108 C C . TYR A 1 152 ? -4.552 18.074 -26.537 1.00 44.82 152 TYR E C 1
ATOM 1109 O O . TYR A 1 152 ? -5.230 18.106 -25.509 1.00 40.59 152 TYR E O 1
ATOM 1118 N N . ILE A 1 153 ? -3.225 18.082 -26.521 1.00 40.31 153 ILE E N 1
ATOM 1119 C CA . ILE A 1 153 ? -2.489 18.073 -25.263 1.00 37.51 153 ILE E CA 1
ATOM 1120 C C . ILE A 1 153 ? -2.489 19.459 -24.618 1.00 40.35 153 ILE E C 1
ATOM 1121 O O . ILE A 1 153 ? -2.501 19.579 -23.393 1.00 44.44 153 ILE E O 1
ATOM 1126 N N . THR A 1 154 ? -2.504 20.502 -25.444 1.00 44.27 154 THR E N 1
ATOM 1127 C CA . THR A 1 154 ? -2.487 21.876 -24.942 1.00 42.22 154 THR E CA 1
ATOM 1128 C C . THR A 1 154 ? -3.826 22.320 -24.370 1.00 35.85 154 THR E C 1
ATOM 1129 O O . THR A 1 154 ? -3.875 23.221 -23.540 1.00 29.74 154 THR E O 1
ATOM 1133 N N . ALA A 1 155 ? -4.913 21.705 -24.820 1.00 34.06 155 ALA E N 1
ATOM 1134 C CA . ALA A 1 155 ? -6.219 22.014 -24.254 1.00 32.38 155 ALA E CA 1
ATOM 1135 C C . ALA A 1 155 ? -6.287 21.533 -22.809 1.00 36.09 155 ALA E C 1
ATOM 1136 O O . ALA A 1 155 ? -6.708 22.273 -21.919 1.00 36.38 155 ALA E O 1
ATOM 1138 N N . ALA A 1 156 ? -5.864 20.294 -22.581 1.00 36.29 156 ALA E N 1
ATOM 1139 C CA . ALA A 1 156 ? -5.820 19.736 -21.236 1.00 27.50 156 ALA E CA 1
ATOM 1140 C C . ALA A 1 156 ? -4.763 20.444 -20.401 1.00 28.47 156 ALA E C 1
ATOM 1141 O O . ALA A 1 156 ? -4.932 20.632 -19.194 1.00 33.44 156 ALA E O 1
ATOM 1143 N N . LEU A 1 157 ? -3.679 20.847 -21.059 1.00 27.79 157 LEU E N 1
ATOM 1144 C CA . LEU A 1 157 ? -2.582 21.531 -20.386 1.00 30.74 157 LEU E CA 1
ATOM 1145 C C . LEU A 1 157 ? -3.011 22.894 -19.863 1.00 31.30 157 LEU E C 1
ATOM 1146 O O . LEU A 1 157 ? -2.762 23.222 -18.711 1.00 31.98 157 LEU E O 1
ATOM 1151 N N . LEU A 1 158 ? -3.673 23.677 -20.708 1.00 30.02 158 LEU E N 1
ATOM 1152 C CA . LEU A 1 158 ? -4.143 25.001 -20.312 1.00 33.93 158 LEU E CA 1
ATOM 1153 C C . LEU A 1 158 ? -5.358 24.905 -19.404 1.00 37.88 158 LEU E C 1
ATOM 1154 O O . LEU A 1 158 ? -5.602 25.798 -18.603 1.00 51.80 158 LEU E O 1
ATOM 1159 N N . GLY A 1 159 ? -6.131 23.834 -19.541 1.00 36.36 159 GLY E N 1
ATOM 1160 C CA . GLY A 1 159 ? -7.246 23.604 -18.642 1.00 36.81 159 GLY E CA 1
ATOM 1161 C C . GLY A 1 159 ? -6.744 23.393 -17.227 1.00 40.55 159 GLY E C 1
ATOM 1162 O O . GLY A 1 159 ? -7.150 24.092 -16.291 1.00 44.61 159 GLY E O 1
ATOM 1163 N N . ALA A 1 160 ? -5.835 22.434 -17.077 1.00 42.91 160 ALA E N 1
ATOM 1164 C CA . ALA A 1 160 ? -5.286 22.100 -15.769 1.00 45.96 160 ALA E CA 1
ATOM 1165 C C . ALA A 1 160 ? -4.467 23.259 -15.211 1.00 48.56 160 ALA E C 1
ATOM 1166 O O . ALA A 1 160 ? -4.518 23.548 -14.013 1.00 56.49 160 ALA E O 1
ATOM 1168 N N . ALA A 1 161 ? -3.727 23.932 -16.086 1.00 45.74 161 ALA E N 1
ATOM 1169 C CA . ALA A 1 161 ? -2.871 25.033 -15.665 1.00 53.67 161 ALA E CA 1
ATOM 1170 C C . ALA A 1 161 ? -3.708 26.219 -15.217 1.00 69.39 161 ALA E C 1
ATOM 1171 O O . ALA A 1 161 ? -3.355 26.898 -14.261 1.00 86.89 161 ALA E O 1
ATOM 1173 N N . ALA A 1 162 ? -4.814 26.472 -15.911 1.00 54.30 162 ALA E N 1
ATOM 1174 C CA . ALA A 1 162 ? -5.716 27.546 -15.515 1.00 53.53 162 ALA E CA 1
ATOM 1175 C C . ALA A 1 162 ? -6.374 27.203 -14.188 1.00 61.17 162 ALA E C 1
ATOM 1176 O O . ALA A 1 162 ? -6.522 28.066 -13.320 1.00 74.65 162 ALA E O 1
ATOM 1178 N N . PHE A 1 163 ? -6.756 25.937 -14.029 1.00 60.40 163 PHE E N 1
ATOM 1179 C CA . PHE A 1 163 ? -7.346 25.487 -12.773 1.00 59.24 163 PHE E CA 1
ATOM 1180 C C . PHE A 1 163 ? -6.401 25.751 -11.606 1.00 59.12 163 PHE E C 1
ATOM 1181 O O . PHE A 1 163 ? -6.762 26.424 -10.639 1.00 67.29 163 PHE E O 1
ATOM 1189 N N . VAL A 1 164 ? -5.191 25.212 -11.708 1.00 54.83 164 VAL E N 1
ATOM 1190 C CA . VAL A 1 164 ? -4.202 25.344 -10.645 1.00 65.67 164 VAL E CA 1
ATOM 1191 C C . VAL A 1 164 ? -3.824 26.805 -10.401 1.00 67.84 164 VAL E C 1
ATOM 1192 O O . VAL A 1 164 ? -3.662 27.228 -9.257 1.00 69.65 164 VAL E O 1
ATOM 1196 N N . ALA A 1 165 ? -3.692 27.573 -11.477 1.00 65.40 165 ALA E N 1
ATOM 1197 C CA . ALA A 1 165 ? -3.325 28.983 -11.375 1.00 70.10 165 ALA E CA 1
ATOM 1198 C C . ALA A 1 165 ? -4.386 29.789 -10.638 1.00 72.43 165 ALA E C 1
ATOM 1199 O O . ALA A 1 165 ? -4.063 30.648 -9.818 1.00 88.23 165 ALA E O 1
ATOM 1201 N N . LEU A 1 166 ? -5.653 29.508 -10.923 1.00 66.88 166 LEU E N 1
ATOM 1202 C CA . LEU A 1 166 ? -6.730 30.258 -10.291 1.00 68.61 166 LEU E CA 1
ATOM 1203 C C . LEU A 1 166 ? -7.016 29.733 -8.891 1.00 76.47 166 LEU E C 1
ATOM 1204 O O . LEU A 1 166 ? -7.599 30.435 -8.069 1.00 88.62 166 LEU E O 1
ATOM 1209 N N . ASP A 1 167 ? -6.583 28.510 -8.609 1.00 71.83 167 ASP E N 1
ATOM 1210 C CA . ASP A 1 167 ? -6.812 27.920 -7.295 1.00 71.63 167 ASP E CA 1
ATOM 1211 C C . ASP A 1 167 ? -5.643 28.227 -6.361 1.00 72.13 167 ASP E C 1
ATOM 1212 O O . ASP A 1 167 ? -5.735 28.042 -5.148 1.00 69.75 167 ASP E O 1
ATOM 1217 N N . ALA A 1 168 ? -4.545 28.696 -6.945 1.00 72.36 168 ALA E N 1
ATOM 1218 C CA . ALA A 1 168 ? -3.382 29.147 -6.188 1.00 73.62 168 ALA E CA 1
ATOM 1219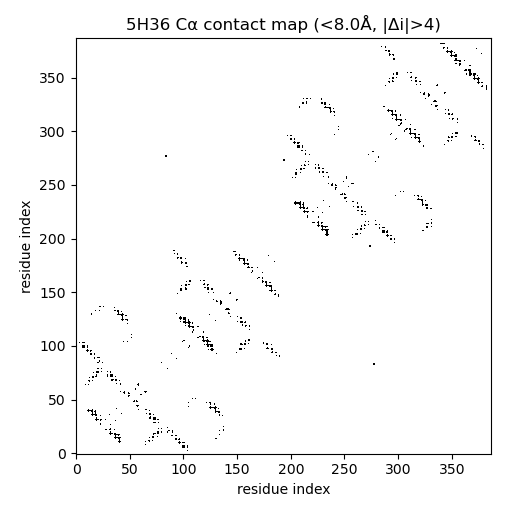 C C . ALA A 1 168 ? -3.665 30.442 -5.434 1.00 75.39 168 ALA E C 1
ATOM 1220 O O . ALA A 1 168 ? -3.175 30.641 -4.323 1.00 77.11 168 ALA E O 1
ATOM 1222 N N . PHE A 1 169 ? -4.461 31.317 -6.040 1.00 73.82 169 PHE E N 1
ATOM 1223 C CA . PHE A 1 169 ? -4.740 32.629 -5.465 1.00 78.60 169 PHE E CA 1
ATOM 1224 C C . PHE A 1 169 ? -5.907 32.530 -4.492 1.00 80.65 169 PHE E C 1
ATOM 1225 O O . PHE A 1 169 ? -6.294 33.509 -3.853 1.00 82.57 169 PHE E O 1
ATOM 1233 N N . GLY A 1 170 ? -6.460 31.328 -4.393 1.00 72.72 170 GLY E N 1
ATOM 1234 C CA . GLY A 1 170 ? -7.567 31.040 -3.504 1.00 79.34 170 GLY E CA 1
ATOM 1235 C C . GLY A 1 170 ? -8.898 31.557 -4.004 1.00 73.13 170 GLY E C 1
ATOM 1236 O O . GLY A 1 170 ? -9.711 32.061 -3.231 1.00 68.54 170 GLY E O 1
ATOM 1237 N N . ALA A 1 171 ? -9.120 31.428 -5.307 1.00 65.52 171 ALA E N 1
ATOM 1238 C CA . ALA A 1 171 ? -10.390 31.803 -5.913 1.00 61.49 171 ALA E CA 1
ATOM 1239 C C . ALA A 1 171 ? -11.447 30.811 -5.438 1.00 57.98 171 ALA E C 1
ATOM 1240 O O . ALA A 1 171 ? -11.110 29.822 -4.785 1.00 60.62 171 ALA E O 1
ATOM 1242 N N . PRO A 1 172 ? -12.728 31.045 -5.766 1.00 66.06 172 PRO E N 1
ATOM 1243 C CA . PRO A 1 172 ? -13.602 29.908 -5.471 1.00 69.78 172 PRO E CA 1
ATOM 1244 C C . PRO A 1 172 ? -13.368 28.796 -6.485 1.00 73.81 172 PRO E C 1
ATOM 1245 O O . PRO A 1 172 ? -13.332 29.041 -7.691 1.00 75.57 172 PRO E O 1
ATOM 1249 N N . ARG A 1 173 ? -13.203 27.581 -5.973 1.00 73.33 173 ARG E N 1
ATOM 1250 C CA . ARG A 1 173 ? -12.870 26.409 -6.777 1.00 66.61 173 ARG E CA 1
ATOM 1251 C C . ARG A 1 173 ? -13.830 26.136 -7.928 1.00 65.50 173 ARG E C 1
ATOM 1252 O O . ARG A 1 173 ? -13.417 25.627 -8.969 1.00 65.19 173 ARG E O 1
ATOM 1260 N N . GLU A 1 174 ? -15.103 26.468 -7.744 1.00 71.02 174 GLU E N 1
ATOM 1261 C CA . GLU A 1 174 ? -16.101 26.238 -8.784 1.00 71.84 174 GLU E CA 1
ATOM 1262 C C . GLU A 1 174 ? -15.758 26.978 -10.076 1.00 72.41 174 GLU E C 1
ATOM 1263 O O . GLU A 1 174 ? -15.881 26.419 -11.168 1.00 70.47 174 GLU E O 1
ATOM 1265 N N . LEU A 1 175 ? -15.316 28.227 -9.954 1.00 83.28 175 LEU E N 1
ATOM 1266 C CA . LEU A 1 175 ? -14.959 29.005 -11.136 1.00 77.64 175 LEU E CA 1
ATOM 1267 C C . LEU A 1 175 ? -13.616 28.549 -11.695 1.00 69.51 175 LEU E C 1
ATOM 1268 O O . LEU A 1 175 ? -13.321 28.783 -12.861 1.00 61.60 175 LEU E O 1
ATOM 1273 N N . ALA A 1 176 ? -12.784 27.940 -10.857 1.00 71.10 176 ALA E N 1
ATOM 1274 C CA . ALA A 1 176 ? -11.552 27.333 -11.345 1.00 66.71 176 ALA E CA 1
ATOM 1275 C C . ALA A 1 176 ? -11.892 26.128 -12.215 1.00 59.18 176 ALA E C 1
ATOM 1276 O O . ALA A 1 176 ? -11.236 25.866 -13.229 1.00 59.54 176 ALA E O 1
ATOM 1278 N N . LEU A 1 177 ? -12.949 25.420 -11.825 1.00 60.39 177 LEU E N 1
ATOM 1279 C CA . LEU A 1 177 ? -13.423 24.265 -12.575 1.00 58.22 177 LEU E CA 1
ATOM 1280 C C . LEU A 1 177 ? -14.021 24.731 -13.895 1.00 52.92 177 LEU E C 1
ATOM 1281 O O . LEU A 1 177 ? -13.752 24.159 -14.955 1.00 46.08 177 LEU E O 1
ATOM 1286 N N . GLY A 1 178 ? -14.822 25.789 -13.816 1.00 55.92 178 GLY E N 1
ATOM 1287 C CA . GLY A 1 178 ? -15.471 26.359 -14.982 1.00 49.41 178 GLY E CA 1
ATOM 1288 C C . GLY A 1 178 ? -14.488 26.941 -15.979 1.00 44.68 178 GLY E C 1
ATOM 1289 O O . GLY A 1 178 ? -14.638 26.754 -17.183 1.00 41.83 178 GLY E O 1
ATOM 1290 N N . ALA A 1 179 ? -13.484 27.653 -15.478 1.00 40.91 179 ALA E N 1
ATOM 1291 C CA . ALA A 1 179 ? -12.493 28.299 -16.331 1.00 37.58 179 ALA E CA 1
ATOM 1292 C C . ALA A 1 179 ? -11.514 27.282 -16.898 1.00 40.65 179 ALA E C 1
ATOM 1293 O O . ALA A 1 179 ? -10.985 27.469 -17.991 1.00 38.69 179 ALA E O 1
ATOM 1295 N N . GLY A 1 180 ? -11.266 26.210 -16.153 1.00 42.74 180 GLY E N 1
ATOM 1296 C CA . GLY A 1 180 ? -10.452 25.126 -16.668 1.00 42.58 180 GLY E CA 1
ATOM 1297 C C . GLY A 1 180 ? -11.178 24.453 -17.819 1.00 43.57 180 GLY E C 1
ATOM 1298 O O . GLY A 1 180 ? -10.634 24.307 -18.920 1.00 39.25 180 GLY E O 1
ATOM 1299 N N . PHE A 1 181 ? -12.418 24.048 -17.550 1.00 36.17 181 PHE E N 1
ATOM 1300 C CA . PHE A 1 181 ? -13.268 23.406 -18.546 1.00 28.28 181 PHE E CA 1
ATOM 1301 C C . PHE A 1 181 ? -13.444 24.266 -19.791 1.00 30.38 181 PHE E C 1
ATOM 1302 O O . PHE A 1 181 ? -13.446 23.756 -20.908 1.00 31.75 181 PHE E O 1
ATOM 1310 N N . ALA A 1 182 ? -13.594 25.570 -19.588 1.00 31.63 182 ALA E N 1
ATOM 1311 C CA . ALA A 1 182 ? -13.744 26.514 -20.689 1.00 33.75 182 ALA E CA 1
ATOM 1312 C C . ALA A 1 182 ? -12.458 26.640 -21.497 1.00 34.84 182 ALA E C 1
ATOM 1313 O O . ALA A 1 182 ? -12.464 26.486 -22.717 1.00 37.46 182 ALA E O 1
ATOM 1315 N N . ALA A 1 183 ? -11.355 26.916 -20.809 1.00 32.80 183 ALA E N 1
ATOM 1316 C CA . ALA A 1 183 ? -10.069 27.111 -21.471 1.00 40.29 183 ALA E CA 1
ATOM 1317 C C . ALA A 1 183 ? -9.613 25.849 -22.193 1.00 46.58 183 ALA E C 1
ATOM 1318 O O . ALA A 1 183 ? -8.785 25.914 -23.100 1.00 67.01 183 ALA E O 1
ATOM 1320 N N . ALA A 1 184 ? -10.146 24.702 -21.786 1.00 37.47 184 ALA E N 1
ATOM 1321 C CA . ALA A 1 184 ? -9.832 23.452 -22.465 1.00 38.14 184 ALA E CA 1
ATOM 1322 C C . ALA A 1 184 ? -10.762 23.212 -23.654 1.00 38.92 184 ALA E C 1
ATOM 1323 O O . ALA A 1 184 ? -10.316 23.119 -24.805 1.00 42.66 184 ALA E O 1
ATOM 1325 N N . PHE A 1 185 ? -12.058 23.133 -23.365 1.00 36.67 185 PHE E N 1
ATOM 1326 C CA . PHE A 1 185 ? -13.065 22.787 -24.365 1.00 36.65 185 PHE E CA 1
ATOM 1327 C C . PHE A 1 185 ? -13.160 23.793 -25.504 1.00 42.50 185 PHE E C 1
ATOM 1328 O O . PHE A 1 185 ? -13.266 23.405 -26.664 1.00 40.66 185 PHE E O 1
ATOM 1336 N N . LEU A 1 186 ? -13.137 25.080 -25.173 1.00 48.33 186 LEU E N 1
ATOM 1337 C CA . LEU A 1 186 ? -13.212 26.127 -26.189 1.00 47.08 186 LEU E CA 1
ATOM 1338 C C . LEU A 1 186 ? -11.992 26.082 -27.101 1.00 42.39 186 LEU E C 1
ATOM 1339 O O . LEU A 1 186 ? -12.115 26.102 -28.332 1.00 41.36 186 LEU E O 1
ATOM 1344 N N . SER A 1 187 ? -10.816 26.008 -26.485 1.00 41.12 187 SER E N 1
ATOM 1345 C CA . SER A 1 187 ? -9.565 25.970 -27.229 1.00 50.50 187 SER E CA 1
ATOM 1346 C C . SER A 1 187 ? -9.518 24.774 -28.173 1.00 62.39 187 SER E C 1
ATOM 1347 O O . SER A 1 187 ? -9.142 24.921 -29.333 1.00 75.27 187 SER E O 1
ATOM 1350 N N . ARG A 1 188 ? -9.913 23.599 -27.687 1.00 50.52 188 ARG E N 1
ATOM 1351 C CA . ARG A 1 188 ? -9.933 22.410 -28.539 1.00 46.37 188 ARG E CA 1
ATOM 1352 C C . ARG A 1 188 ? -10.969 22.547 -29.658 1.00 56.24 188 ARG E C 1
ATOM 1353 O O . ARG A 1 188 ? -10.718 22.176 -30.812 1.00 56.92 188 ARG E O 1
ATOM 1361 N N . ALA A 1 189 ? -12.126 23.099 -29.304 1.00 59.94 189 ALA E N 1
ATOM 1362 C CA . ALA A 1 189 ? -13.225 23.2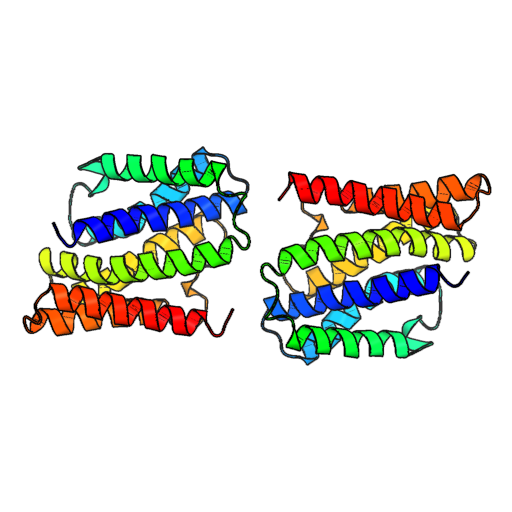84 -30.247 1.00 51.77 189 ALA E CA 1
ATOM 1363 C C . ALA A 1 189 ? -12.857 24.217 -31.390 1.00 58.77 189 ALA E C 1
ATOM 1364 O O . ALA A 1 189 ? -13.352 24.053 -32.503 1.00 64.88 189 ALA E O 1
ATOM 1366 N N . ALA A 1 190 ? -11.995 25.193 -31.124 1.00 52.92 190 ALA E N 1
ATOM 1367 C CA . ALA A 1 190 ? -11.560 26.098 -32.181 1.00 55.11 190 ALA E CA 1
ATOM 1368 C C . ALA A 1 190 ? -10.811 25.328 -33.265 1.00 64.27 190 ALA E C 1
ATOM 1369 O O . ALA A 1 190 ? -11.035 25.533 -34.459 1.00 70.73 190 ALA E O 1
ATOM 1371 N N . GLY A 1 191 ? -9.942 24.419 -32.838 1.00 64.89 191 GLY E N 1
ATOM 1372 C CA . GLY A 1 191 ? -9.171 23.606 -33.758 1.00 67.60 191 GLY E CA 1
ATOM 1373 C C . GLY A 1 191 ? -9.989 22.514 -34.407 1.00 67.03 191 GLY E C 1
ATOM 1374 O O . GLY A 1 191 ? -9.662 22.059 -35.502 1.00 68.54 191 GLY E O 1
ATOM 1375 N N . LEU A 1 192 ? -11.049 22.077 -33.733 1.00 68.01 192 LEU E N 1
ATOM 1376 C CA . LEU A 1 192 ? -11.927 21.083 -34.338 1.00 69.98 192 LEU E CA 1
ATOM 1377 C C . LEU A 1 192 ? -12.930 21.768 -35.262 1.00 85.77 192 LEU E C 1
ATOM 1378 O O . LEU A 1 192 ? -13.654 21.106 -36.005 1.00 82.46 192 LEU E O 1
ATOM 1383 N N . VAL A 1 193 ? -12.968 23.098 -35.212 1.00 85.26 193 VAL E N 1
ATOM 1384 C CA . VAL A 1 193 ? -13.837 23.866 -36.095 1.00 77.13 193 VAL E CA 1
ATOM 1385 C C . VAL A 1 193 ? -13.062 24.300 -37.337 1.00 85.54 193 VAL E C 1
ATOM 1386 O O . VAL A 1 193 ? -13.586 24.268 -38.452 1.00 104.18 193 VAL E O 1
ATOM 1390 N N . TRP A 1 194 ? -11.800 24.676 -37.143 1.00 81.20 194 TRP E N 1
ATOM 1391 C CA . TRP A 1 194 ? -10.963 25.096 -38.262 1.00 90.06 194 TRP E CA 1
ATOM 1392 C C . TRP A 1 194 ? -10.381 23.892 -38.997 1.00 102.76 194 TRP E C 1
ATOM 1393 O O . TRP A 1 194 ? -10.032 23.979 -40.174 1.00 109.65 194 TRP E O 1
ATOM 1404 N N . GLY A 1 195 ? -10.276 22.769 -38.294 1.00 101.32 195 GLY E N 1
ATOM 1405 C CA . GLY A 1 195 ? -9.755 21.548 -38.880 1.00 104.76 195 GLY E CA 1
ATOM 1406 C C . GLY A 1 195 ? -10.799 20.774 -39.661 1.00 119.84 195 GLY E C 1
ATOM 1407 O O . GLY A 1 195 ? -10.472 20.034 -40.589 1.00 130.04 195 GLY E O 1
ATOM 1408 N N . LEU A 1 196 ? -12.062 20.944 -39.283 1.00 121.16 196 LEU E N 1
ATOM 1409 C CA . LEU A 1 196 ? -13.161 20.244 -39.938 1.00 127.95 196 LEU E CA 1
ATOM 1410 C C . LEU A 1 196 ? -14.200 21.223 -40.476 1.00 118.77 196 LEU E C 1
ATOM 1411 O O . LEU A 1 196 ? -15.397 21.076 -40.225 1.00 78.86 196 LEU E O 1
ATOM 1413 N N . THR B 1 4 ? -25.322 10.240 -78.027 1.00 65.93 4 THR A N 1
ATOM 1414 C CA . THR B 1 4 ? -24.923 8.892 -77.641 1.00 80.53 4 THR A CA 1
ATOM 1415 C C . THR B 1 4 ? -25.483 8.540 -76.267 1.00 77.00 4 THR A C 1
ATOM 1416 O O . THR B 1 4 ? -25.283 9.273 -75.299 1.00 73.34 4 THR A O 1
ATOM 1420 N N . VAL B 1 5 ? -26.201 7.423 -76.194 1.00 82.23 5 VAL A N 1
ATOM 1421 C CA . VAL B 1 5 ? -26.795 6.972 -74.940 1.00 84.59 5 VAL A CA 1
ATOM 1422 C C . VAL B 1 5 ? -25.760 6.664 -73.855 1.00 81.70 5 VAL A C 1
ATOM 1423 O O . VAL B 1 5 ? -25.894 7.112 -72.718 1.00 72.02 5 VAL A O 1
ATOM 1427 N N . THR B 1 6 ? -24.721 5.922 -74.221 1.00 83.14 6 THR A N 1
ATOM 1428 C CA . THR B 1 6 ? -23.765 5.389 -73.254 1.00 67.53 6 THR A CA 1
ATOM 1429 C C . THR B 1 6 ? -22.681 6.365 -72.803 1.00 53.39 6 THR A C 1
ATOM 1430 O O . THR B 1 6 ? -22.111 6.206 -71.725 1.00 47.61 6 THR A O 1
ATOM 1434 N N . ILE B 1 7 ? -22.401 7.372 -73.624 1.00 58.66 7 ILE A N 1
ATOM 1435 C CA . ILE B 1 7 ? -21.335 8.325 -73.324 1.00 65.25 7 ILE A CA 1
ATOM 1436 C C . ILE B 1 7 ? -21.623 9.174 -72.080 1.00 57.50 7 ILE A C 1
ATOM 1437 O O . ILE B 1 7 ? -20.696 9.563 -71.367 1.00 44.01 7 ILE A O 1
ATOM 1442 N N . LEU B 1 8 ? -22.896 9.446 -71.809 1.00 66.46 8 LEU A N 1
ATOM 1443 C CA . LEU B 1 8 ? -23.268 10.257 -70.654 1.00 53.71 8 LEU A CA 1
ATOM 1444 C C . LEU B 1 8 ? -22.990 9.528 -69.341 1.00 41.21 8 LEU A C 1
ATOM 1445 O O . LEU B 1 8 ? -22.579 10.143 -68.355 1.00 36.06 8 LEU A O 1
ATOM 1450 N N . LEU B 1 9 ? -23.210 8.216 -69.336 1.00 38.66 9 LEU A N 1
ATOM 1451 C CA . LEU B 1 9 ? -22.944 7.407 -68.152 1.00 36.73 9 LEU A CA 1
ATOM 1452 C C . LEU B 1 9 ? -21.450 7.371 -67.863 1.00 36.17 9 LEU A C 1
ATOM 1453 O O . LEU B 1 9 ? -21.034 7.298 -66.707 1.00 32.07 9 LEU A O 1
ATOM 1458 N N . ASP B 1 10 ? -20.646 7.410 -68.921 1.00 40.65 10 ASP A N 1
ATOM 1459 C CA . ASP B 1 10 ? -19.198 7.483 -68.774 1.00 31.87 10 ASP A CA 1
ATOM 1460 C C . ASP B 1 10 ? -18.728 8.849 -68.301 1.00 26.98 10 ASP A C 1
ATOM 1461 O O . ASP B 1 10 ? -17.814 8.933 -67.490 1.00 29.36 10 ASP A O 1
ATOM 1466 N N . TRP B 1 11 ? -19.328 9.915 -68.820 1.00 26.52 11 TRP A N 1
ATOM 1467 C CA . TRP B 1 11 ? -19.002 11.256 -68.341 1.00 27.53 11 TRP A CA 1
ATOM 1468 C C . TRP B 1 11 ? -19.325 11.346 -66.855 1.00 27.92 11 TRP A C 1
ATOM 1469 O O . TRP B 1 11 ? -18.588 11.952 -66.071 1.00 26.89 11 TRP A O 1
ATOM 1480 N N . PHE B 1 12 ? -20.422 10.703 -66.471 1.00 31.28 12 PHE A N 1
ATOM 1481 C CA . PHE B 1 12 ? -20.845 10.696 -65.082 1.00 31.75 12 PHE A CA 1
ATOM 1482 C C . PHE B 1 12 ? -19.950 9.789 -64.250 1.00 27.87 12 PHE A C 1
ATOM 1483 O O . PHE B 1 12 ? -19.797 9.999 -63.055 1.00 32.04 12 PHE A O 1
ATOM 1491 N N . GLY B 1 13 ? -19.359 8.784 -64.884 1.00 26.94 13 GLY A N 1
ATOM 1492 C CA . GLY B 1 13 ? -18.443 7.893 -64.196 1.00 22.91 13 GLY A CA 1
ATOM 1493 C C . GLY B 1 13 ? -17.112 8.552 -63.921 1.00 18.59 13 GLY A C 1
ATOM 1494 O O . GLY B 1 13 ? -16.544 8.409 -62.841 1.00 17.91 13 GLY A O 1
ATOM 1495 N N . LEU B 1 14 ? -16.607 9.262 -64.921 1.00 18.07 14 LEU A N 1
ATOM 1496 C CA . LEU B 1 14 ? -15.388 10.032 -64.775 1.00 15.77 14 LEU A CA 1
ATOM 1497 C C . LEU B 1 14 ? -15.579 11.110 -63.733 1.00 19.81 14 LEU A C 1
ATOM 1498 O O . LEU B 1 14 ? -14.713 11.318 -62.897 1.00 16.66 14 LEU A O 1
ATOM 1503 N N . CYS B 1 15 ? -16.716 11.799 -63.799 1.00 27.88 15 CYS A N 1
ATOM 1504 C CA . CYS B 1 15 ? -17.027 12.858 -62.843 1.00 21.99 15 CYS A CA 1
ATOM 1505 C C . CYS B 1 15 ? -17.145 12.325 -61.418 1.00 19.74 15 CYS A C 1
ATOM 1506 O O . CYS B 1 15 ? -16.472 12.808 -60.507 1.00 21.42 15 CYS A O 1
ATOM 1509 N N . ILE B 1 16 ? -18.018 11.343 -61.233 1.00 16.73 16 ILE A N 1
ATOM 1510 C CA . ILE B 1 16 ? -18.227 10.721 -59.931 1.00 18.31 16 ILE A CA 1
ATOM 1511 C C . ILE B 1 16 ? -16.945 10.135 -59.335 1.00 19.60 16 ILE A C 1
ATOM 1512 O O . ILE B 1 16 ? -16.622 10.366 -58.168 1.00 18.98 16 ILE A O 1
ATOM 1517 N N . PHE B 1 17 ? -16.208 9.373 -60.128 1.00 20.55 17 PHE A N 1
ATOM 1518 C CA . PHE B 1 17 ? -14.960 8.818 -59.633 1.00 16.95 17 PHE A CA 1
ATOM 1519 C C . PHE B 1 17 ? -13.965 9.940 -59.338 1.00 19.58 17 PHE A C 1
ATOM 1520 O O . PHE B 1 17 ? -13.183 9.851 -58.390 1.00 27.48 17 PHE A O 1
ATOM 1528 N N . THR B 1 18 ? -14.014 11.001 -60.139 1.00 16.27 18 THR A N 1
ATOM 1529 C CA . THR B 1 18 ? -13.187 12.174 -59.892 1.00 17.02 18 THR A CA 1
ATOM 1530 C C . THR B 1 18 ? -13.467 12.780 -58.527 1.00 19.41 18 THR A C 1
ATOM 1531 O O . THR B 1 18 ? -12.537 13.090 -57.790 1.00 17.55 18 THR A O 1
ATOM 1535 N N . VAL B 1 19 ? -14.741 12.932 -58.173 1.00 21.85 19 VAL A N 1
ATOM 1536 C CA . VAL B 1 19 ? -15.064 13.516 -56.874 1.00 28.63 19 VAL A CA 1
ATOM 1537 C C . VAL B 1 19 ? -14.716 12.517 -55.767 1.00 27.44 19 VAL A C 1
ATOM 1538 O O . VAL B 1 19 ? -14.387 12.922 -54.658 1.00 40.78 19 VAL A O 1
ATOM 1542 N N . THR B 1 20 ? -14.753 11.218 -56.058 1.00 26.98 20 THR A N 1
ATOM 1543 C CA . THR B 1 20 ? -14.334 10.245 -55.044 1.00 28.23 20 THR A CA 1
ATOM 1544 C C . THR B 1 20 ? -12.844 10.405 -54.729 1.00 26.42 20 THR A C 1
ATOM 1545 O O . THR B 1 20 ? -12.447 10.484 -53.561 1.00 35.27 20 THR A O 1
ATOM 1549 N N . GLY B 1 21 ? -12.026 10.470 -55.777 1.00 27.23 21 GLY A N 1
ATOM 1550 C CA . GLY B 1 21 ? -10.591 10.641 -55.615 1.00 28.99 21 GLY A CA 1
ATOM 1551 C C . GLY B 1 21 ? -10.266 11.967 -54.960 1.00 23.33 21 GLY A C 1
ATOM 1552 O O . GLY B 1 21 ? -9.368 12.069 -54.121 1.00 22.09 21 GLY A O 1
ATOM 1553 N N . ALA B 1 22 ? -11.017 12.986 -55.352 1.00 25.40 22 ALA A N 1
ATOM 1554 C CA . ALA B 1 22 ? -10.856 14.327 -54.816 1.00 30.48 22 ALA A CA 1
ATOM 1555 C C . ALA B 1 22 ? -11.183 14.351 -53.330 1.00 30.12 22 ALA A C 1
ATOM 1556 O O . ALA B 1 22 ? -10.524 15.036 -52.553 1.00 29.72 22 ALA A O 1
ATOM 1558 N N . LEU B 1 23 ? -12.212 13.605 -52.942 1.00 29.52 23 LEU A N 1
ATOM 1559 C CA . LEU B 1 23 ? -12.618 13.541 -51.547 1.00 27.58 23 LEU A CA 1
ATOM 1560 C C . LEU B 1 23 ? -11.585 12.773 -50.741 1.00 28.75 23 LEU A C 1
ATOM 1561 O O . LEU B 1 23 ? -11.337 13.092 -49.579 1.00 27.30 23 LEU A O 1
ATOM 1566 N N . VAL B 1 24 ? -10.961 11.779 -51.368 1.00 27.33 24 VAL A N 1
ATOM 1567 C CA . VAL B 1 24 ? -9.861 11.073 -50.722 1.00 23.24 24 VAL A CA 1
ATOM 1568 C C . VAL B 1 24 ? -8.715 12.050 -50.481 1.00 25.27 24 VAL A C 1
ATOM 1569 O O . VAL B 1 24 ? -8.094 12.049 -49.417 1.00 25.98 24 VAL A O 1
ATOM 1573 N N . ALA B 1 25 ? -8.456 12.899 -51.471 1.00 23.82 25 ALA A N 1
ATOM 1574 C CA . ALA B 1 25 ? -7.446 13.941 -51.333 1.00 22.27 25 ALA A CA 1
ATOM 1575 C C . ALA B 1 25 ? -7.839 14.934 -50.247 1.00 23.25 25 ALA A C 1
ATOM 1576 O O . ALA B 1 25 ? -6.981 15.567 -49.635 1.00 28.24 25 ALA A O 1
ATOM 1578 N N . SER B 1 26 ? -9.141 15.065 -50.012 1.00 26.57 26 SER A N 1
ATOM 1579 C CA . SER B 1 26 ? -9.641 15.944 -48.962 1.00 33.30 26 SER A CA 1
ATOM 1580 C C . SER B 1 26 ? -9.408 15.343 -47.584 1.00 41.39 26 SER A C 1
ATOM 1581 O O . SER B 1 26 ? -9.141 16.065 -46.623 1.00 54.04 26 SER A O 1
ATOM 1584 N N . ARG B 1 27 ? -9.508 14.021 -47.493 1.00 29.11 27 ARG A N 1
ATOM 1585 C CA . ARG B 1 27 ? -9.272 13.330 -46.230 1.00 21.72 27 ARG A CA 1
ATOM 1586 C C . ARG B 1 27 ? -7.796 13.365 -45.862 1.00 20.14 27 ARG A C 1
ATOM 1587 O O . ARG B 1 27 ? -7.441 13.357 -44.685 1.00 18.11 27 ARG A O 1
ATOM 1595 N N . LYS B 1 28 ? -6.940 13.414 -46.878 1.00 23.63 28 LYS A N 1
ATOM 1596 C CA . LYS B 1 28 ? -5.496 13.376 -46.672 1.00 28.19 28 LYS A CA 1
ATOM 1597 C C . LYS B 1 28 ? -4.847 14.757 -46.617 1.00 28.46 28 LYS A C 1
ATOM 1598 O O . LYS B 1 28 ? -3.625 14.873 -46.724 1.00 33.07 28 LYS A O 1
ATOM 1604 N N . GLU B 1 29 ? -5.669 15.793 -46.468 1.00 31.64 29 GLU A N 1
ATOM 1605 C CA . GLU B 1 29 ? -5.190 17.167 -46.297 1.00 29.55 29 GLU A CA 1
ATOM 1606 C C . GLU B 1 29 ? -4.339 17.650 -47.473 1.00 23.38 29 GLU A C 1
ATOM 1607 O O . GLU B 1 29 ? -3.548 18.582 -47.332 1.00 13.58 29 GLU A O 1
ATOM 1613 N N . MET B 1 30 ? -4.492 17.001 -48.623 1.00 24.58 30 MET A N 1
ATOM 1614 C CA . MET B 1 30 ? -3.739 17.374 -49.814 1.00 25.01 30 MET A CA 1
ATOM 1615 C C . MET B 1 30 ? -4.141 18.748 -50.336 1.00 23.33 30 MET A C 1
ATOM 1616 O O . MET B 1 30 ? -5.218 19.257 -50.028 1.00 25.13 30 MET A O 1
ATOM 1621 N N . ASP B 1 31 ? -3.258 19.341 -51.130 1.00 23.91 31 ASP A N 1
ATOM 1622 C CA . ASP B 1 31 ? -3.537 20.596 -51.811 1.00 22.62 31 ASP A CA 1
ATOM 1623 C C . ASP B 1 31 ? -4.529 20.388 -52.944 1.00 28.39 31 ASP A C 1
ATOM 1624 O O . ASP B 1 31 ? -4.897 19.255 -53.250 1.00 29.46 31 ASP A O 1
ATOM 1629 N N . ILE B 1 32 ? -4.948 21.486 -53.564 1.00 38.91 32 ILE A N 1
ATOM 1630 C CA . ILE B 1 32 ? -5.876 21.443 -54.691 1.00 34.34 32 ILE A CA 1
ATOM 1631 C C . ILE B 1 32 ? -5.332 20.556 -55.814 1.00 28.76 32 ILE A C 1
ATOM 1632 O O . ILE B 1 32 ? -6.079 19.797 -56.437 1.00 27.74 32 ILE A O 1
ATOM 1637 N N . ALA B 1 33 ? -4.027 20.645 -56.053 1.00 32.20 33 ALA A N 1
ATOM 1638 C CA . ALA B 1 33 ? -3.365 19.805 -57.046 1.00 33.71 33 ALA A CA 1
ATOM 1639 C C . ALA B 1 33 ? -3.515 18.328 -56.698 1.00 31.46 33 ALA A C 1
ATOM 1640 O O . ALA B 1 33 ? -3.511 17.473 -57.580 1.00 36.29 33 ALA A O 1
ATOM 1642 N N . GLY B 1 34 ? -3.638 18.037 -55.407 1.00 30.08 34 GLY A N 1
ATOM 1643 C CA . GLY B 1 34 ? -3.917 16.687 -54.956 1.00 27.01 34 GLY A CA 1
ATOM 1644 C C . GLY B 1 34 ? -5.309 16.251 -55.370 1.00 27.67 34 GLY A C 1
ATOM 1645 O O . GLY B 1 34 ? -5.502 15.125 -55.828 1.00 27.99 34 GLY A O 1
ATOM 1646 N N . PHE B 1 35 ? -6.277 17.151 -55.211 1.00 27.86 35 PHE A N 1
ATOM 1647 C CA . PHE B 1 35 ? -7.653 16.904 -55.636 1.00 26.12 35 PHE A CA 1
ATOM 1648 C C . PHE B 1 35 ? -7.712 16.613 -57.127 1.00 25.04 35 PHE A C 1
ATOM 1649 O O . PHE B 1 35 ? -8.351 15.654 -57.562 1.00 17.17 35 PHE A O 1
ATOM 1657 N N . VAL B 1 36 ? -7.049 17.465 -57.904 1.00 32.84 36 VAL A N 1
ATOM 1658 C CA . VAL B 1 36 ? -7.046 17.344 -59.356 1.00 24.50 36 VAL A CA 1
ATOM 1659 C C . VAL B 1 36 ? -6.349 16.069 -59.815 1.00 19.81 36 VAL A C 1
ATOM 1660 O O . VAL B 1 36 ? -6.869 15.343 -60.659 1.00 17.11 36 VAL A O 1
ATOM 1664 N N . LEU B 1 37 ? -5.174 15.801 -59.256 1.00 19.15 37 LEU A N 1
ATOM 1665 C CA . LEU B 1 37 ? -4.400 14.629 -59.650 1.00 20.57 37 LEU A CA 1
ATOM 1666 C C . LEU B 1 37 ? -5.124 13.347 -59.277 1.00 18.73 37 LEU A C 1
ATOM 1667 O O . LEU B 1 37 ? -5.412 12.524 -60.137 1.00 16.02 37 LEU A O 1
ATOM 1672 N N . LEU B 1 38 ? -5.412 13.185 -57.991 1.00 19.31 38 LEU A N 1
ATOM 1673 C CA . LEU B 1 38 ? -6.051 11.974 -57.490 1.00 24.47 38 LEU A CA 1
ATOM 1674 C C . LEU B 1 38 ? -7.429 11.762 -58.122 1.00 17.21 38 LEU A C 1
ATOM 1675 O O . LE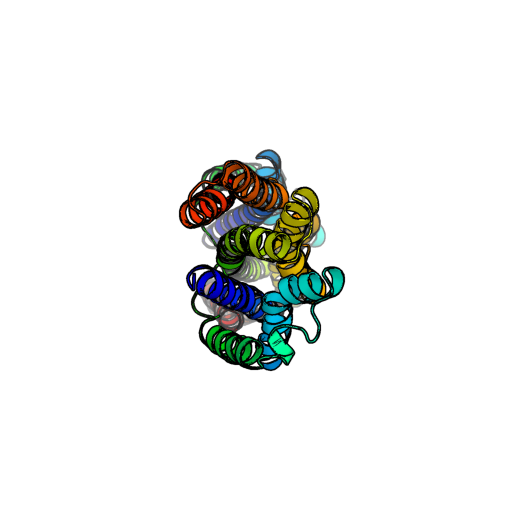U B 1 38 ? -7.820 10.633 -58.432 1.00 14.73 38 LEU A O 1
ATOM 1680 N N . GLY B 1 39 ? -8.157 12.857 -58.310 1.00 17.16 39 GLY A N 1
ATOM 1681 C CA . GLY B 1 39 ? -9.452 12.805 -58.958 1.00 17.48 39 GLY A CA 1
ATOM 1682 C C . GLY B 1 39 ? -9.312 12.337 -60.391 1.00 14.70 39 GLY A C 1
ATOM 1683 O O . GLY B 1 39 ? -10.105 11.528 -60.869 1.00 16.34 39 GLY A O 1
ATOM 1684 N N . ALA B 1 40 ? -8.293 12.847 -61.075 1.00 12.52 40 ALA A N 1
ATOM 1685 C CA . ALA B 1 40 ? -8.016 12.447 -62.448 1.00 14.51 40 ALA A CA 1
ATOM 1686 C C . ALA B 1 40 ? -7.654 10.966 -62.528 1.00 16.27 40 ALA A C 1
ATOM 1687 O O . ALA B 1 40 ? -8.121 10.256 -63.407 1.00 17.30 40 ALA A O 1
ATOM 1689 N N . VAL B 1 41 ? -6.812 10.512 -61.609 1.00 16.24 41 VAL A N 1
ATOM 1690 C CA . VAL B 1 41 ? -6.385 9.119 -61.570 1.00 15.04 41 VAL A CA 1
ATOM 1691 C C . VAL B 1 41 ? -7.575 8.201 -61.315 1.00 13.03 41 VAL A C 1
ATOM 1692 O O . VAL B 1 41 ? -7.665 7.115 -61.883 1.00 14.66 41 VAL A O 1
ATOM 1696 N N . THR B 1 42 ? -8.496 8.644 -60.467 1.00 11.40 42 THR A N 1
ATOM 1697 C CA . THR B 1 42 ? -9.650 7.823 -60.129 1.00 12.34 42 THR A CA 1
ATOM 1698 C C . THR B 1 42 ? -10.697 7.787 -61.240 1.00 14.00 42 THR A C 1
ATOM 1699 O O . THR B 1 42 ? -11.233 6.728 -61.564 1.00 15.69 42 THR A O 1
ATOM 1703 N N . GLY B 1 43 ? -10.989 8.947 -61.817 1.00 12.13 43 GLY A N 1
ATOM 1704 C CA . GLY B 1 43 ? -11.990 9.035 -62.862 1.00 13.05 43 GLY A CA 1
ATOM 1705 C C . GLY B 1 43 ? -11.523 8.417 -64.159 1.00 13.94 43 GLY A C 1
ATOM 1706 O O . GLY B 1 43 ? -12.216 7.607 -64.773 1.00 15.16 43 GLY A O 1
ATOM 1707 N N . VAL B 1 44 ? -10.318 8.797 -64.559 1.00 16.29 44 VAL A N 1
ATOM 1708 C CA . VAL B 1 44 ? -9.742 8.386 -65.829 1.00 22.32 44 VAL A CA 1
ATOM 1709 C C . VAL B 1 44 ? -9.085 7.000 -65.770 1.00 24.03 44 VAL A C 1
ATOM 1710 O O . VAL B 1 44 ? -9.134 6.245 -66.741 1.00 40.68 44 VAL A O 1
ATOM 1714 N N . GLY B 1 45 ? -8.517 6.656 -64.617 1.00 17.23 45 GLY A N 1
ATOM 1715 C CA . GLY B 1 45 ? -7.696 5.463 -64.477 1.00 16.81 45 GLY A CA 1
ATOM 1716 C C . GLY B 1 45 ? -8.279 4.148 -64.963 1.00 23.79 45 GLY A C 1
ATOM 1717 O O . GLY B 1 45 ? -7.599 3.384 -65.655 1.00 24.13 45 GLY A O 1
ATOM 1718 N N . GLY B 1 46 ? -9.533 3.881 -64.608 1.00 23.88 46 GLY A N 1
ATOM 1719 C CA . GLY B 1 46 ? -10.193 2.653 -65.017 1.00 23.30 46 GLY A CA 1
ATOM 1720 C C . GLY B 1 46 ? -10.279 2.549 -66.526 1.00 23.62 46 GLY A C 1
ATOM 1721 O O . GLY B 1 46 ? -9.917 1.527 -67.119 1.00 22.47 46 GLY A O 1
ATOM 1722 N N . GLY B 1 47 ? -10.747 3.625 -67.148 1.00 22.72 47 GLY A N 1
ATOM 1723 C CA . GLY B 1 47 ? -10.842 3.698 -68.593 1.00 27.86 47 GLY A CA 1
ATOM 1724 C C . GLY B 1 47 ? -9.481 3.579 -69.248 1.00 28.32 47 GLY A C 1
ATOM 1725 O O . GLY B 1 47 ? -9.351 3.001 -70.327 1.00 31.79 47 GLY A O 1
ATOM 1726 N N . THR B 1 48 ? -8.463 4.132 -68.595 1.00 26.06 48 THR A N 1
ATOM 1727 C CA . THR B 1 48 ? -7.108 4.095 -69.124 1.00 22.01 48 THR A CA 1
ATOM 1728 C C . THR B 1 48 ? -6.562 2.677 -69.153 1.00 23.09 48 THR A C 1
ATOM 1729 O O . THR B 1 48 ? -6.010 2.241 -70.164 1.00 27.43 48 THR A O 1
ATOM 1733 N N . ILE B 1 49 ? -6.744 1.947 -68.057 1.00 23.48 49 ILE A N 1
ATOM 1734 C CA . ILE B 1 49 ? -6.291 0.561 -68.004 1.00 23.77 49 ILE A CA 1
ATOM 1735 C C . ILE B 1 49 ? -7.077 -0.267 -69.014 1.00 23.58 49 ILE A C 1
ATOM 1736 O O . ILE B 1 49 ? -6.510 -1.110 -69.716 1.00 20.31 49 ILE A O 1
ATOM 1741 N N . ARG B 1 50 ? -8.378 0.006 -69.100 1.00 24.13 50 ARG A N 1
ATOM 1742 C CA . ARG B 1 50 ? -9.255 -0.659 -70.059 1.00 24.12 50 ARG A CA 1
ATOM 1743 C C . ARG B 1 50 ? -8.752 -0.510 -71.494 1.00 25.70 50 ARG A C 1
ATOM 1744 O O . ARG B 1 50 ? -8.629 -1.494 -72.228 1.00 25.40 50 ARG A O 1
ATOM 1752 N N . ASP B 1 51 ? -8.444 0.723 -71.886 1.00 28.40 51 ASP A N 1
ATOM 1753 C CA . ASP B 1 51 ? -8.001 0.991 -73.248 1.00 28.59 51 ASP A CA 1
ATOM 1754 C C . ASP B 1 51 ? -6.592 0.466 -73.490 1.00 25.64 51 ASP A C 1
ATOM 1755 O O . ASP B 1 51 ? -6.248 0.091 -74.609 1.00 26.87 51 ASP A O 1
ATOM 1760 N N . LEU B 1 52 ? -5.778 0.439 -72.439 1.00 24.04 52 LEU A N 1
ATOM 1761 C CA . LEU B 1 52 ? -4.429 -0.103 -72.552 1.00 24.16 52 LEU A CA 1
ATOM 1762 C C . LEU B 1 52 ? -4.453 -1.602 -72.831 1.00 33.75 52 LEU A C 1
ATOM 1763 O O . LEU B 1 52 ? -3.795 -2.078 -73.756 1.00 23.05 52 LEU A O 1
ATOM 1768 N N . VAL B 1 53 ? -5.213 -2.346 -72.034 1.00 25.54 53 VAL A N 1
ATOM 1769 C CA . VAL B 1 53 ? -5.257 -3.792 -72.206 1.00 18.68 53 VAL A CA 1
ATOM 1770 C C . VAL B 1 53 ? -6.030 -4.186 -73.467 1.00 19.32 53 VAL A C 1
ATOM 1771 O O . VAL B 1 53 ? -5.664 -5.145 -74.143 1.00 22.89 53 VAL A O 1
ATOM 1775 N N . LEU B 1 54 ? -7.085 -3.445 -73.797 1.00 22.30 54 LEU A N 1
ATOM 1776 C CA . LEU B 1 54 ? -7.859 -3.750 -74.997 1.00 22.27 54 LEU A CA 1
ATOM 1777 C C . LEU B 1 54 ? -7.070 -3.416 -76.258 1.00 21.19 54 LEU A C 1
ATOM 1778 O O . LEU B 1 54 ? -7.298 -3.998 -77.317 1.00 16.76 54 LEU A O 1
ATOM 1783 N N . GLY B 1 55 ? -6.147 -2.470 -76.140 1.00 28.25 55 GLY A N 1
ATOM 1784 C CA . GLY B 1 55 ? -5.298 -2.095 -77.253 1.00 31.52 55 GLY A CA 1
ATOM 1785 C C . GLY B 1 55 ? -5.771 -0.826 -77.933 1.00 30.92 55 GLY A C 1
ATOM 1786 O O . GLY B 1 55 ? -5.432 -0.566 -79.087 1.00 29.40 55 GLY A O 1
ATOM 1787 N N . ARG B 1 56 ? -6.562 -0.035 -77.216 1.00 29.84 56 ARG A N 1
ATOM 1788 C CA . ARG B 1 56 ? -7.041 1.236 -77.743 1.00 34.68 56 ARG A CA 1
ATOM 1789 C C . ARG B 1 56 ? -5.988 2.320 -77.546 1.00 49.25 56 ARG A C 1
ATOM 1790 O O . ARG B 1 56 ? -5.651 2.673 -76.415 1.00 64.03 56 ARG A O 1
ATOM 1792 N N . THR B 1 57 ? -5.473 2.846 -78.651 1.00 44.96 57 THR A N 1
ATOM 1793 C CA . THR B 1 57 ? -4.445 3.876 -78.601 1.00 40.05 57 THR A CA 1
ATOM 1794 C C . THR B 1 57 ? -4.726 4.990 -79.609 1.00 59.73 57 THR A C 1
ATOM 1795 O O . THR B 1 57 ? -5.022 4.718 -80.774 1.00 67.14 57 THR A O 1
ATOM 1799 N N . PRO B 1 58 ? -4.646 6.254 -79.160 1.00 59.43 58 PRO A N 1
ATOM 1800 C CA . PRO B 1 58 ? -4.330 6.653 -77.783 1.00 44.24 58 PRO A CA 1
ATOM 1801 C C . PRO B 1 58 ? -5.528 6.552 -76.838 1.00 48.17 58 PRO A C 1
ATOM 1802 O O . PRO B 1 58 ? -6.663 6.379 -77.288 1.00 37.73 58 PRO A O 1
ATOM 1806 N N . VAL B 1 59 ? -5.260 6.650 -75.540 1.00 36.30 59 VAL A N 1
ATOM 1807 C CA . VAL B 1 59 ? -6.289 6.543 -74.512 1.00 35.52 59 VAL A CA 1
ATOM 1808 C C . VAL B 1 59 ? -7.353 7.635 -74.660 1.00 37.27 59 VAL A C 1
ATOM 1809 O O . VAL B 1 59 ? -7.105 8.673 -75.270 1.00 43.34 59 VAL A O 1
ATOM 1813 N N . PHE B 1 60 ? -8.540 7.386 -74.114 1.00 33.39 60 PHE A N 1
ATOM 1814 C CA . PHE B 1 60 ? -9.690 8.263 -74.315 1.00 34.35 60 PHE A CA 1
ATOM 1815 C C . PHE B 1 60 ? -9.435 9.699 -73.858 1.00 38.45 60 PHE A C 1
ATOM 1816 O O . PHE B 1 60 ? -9.950 10.645 -74.453 1.00 46.80 60 PHE A O 1
ATOM 1824 N N . TRP B 1 61 ? -8.643 9.858 -72.803 1.00 39.13 61 TRP A N 1
ATOM 1825 C CA . TRP B 1 61 ? -8.419 11.175 -72.216 1.00 37.36 61 TRP A CA 1
ATOM 1826 C C . TRP B 1 61 ? -7.283 11.947 -72.881 1.00 37.65 61 TRP A C 1
ATOM 1827 O O . TRP B 1 61 ? -7.249 13.175 -72.821 1.00 42.77 61 TRP A O 1
ATOM 1838 N N . VAL B 1 62 ? -6.355 11.237 -73.515 1.00 37.22 62 VAL A N 1
ATOM 1839 C CA . VAL B 1 62 ? -5.285 11.900 -74.255 1.00 35.28 62 VAL A CA 1
ATOM 1840 C C . VAL B 1 62 ? -5.750 12.158 -75.688 1.00 36.97 62 VAL A C 1
ATOM 1841 O O . VAL B 1 62 ? -5.330 13.125 -76.325 1.00 48.60 62 VAL A O 1
ATOM 1845 N N . GLU B 1 63 ? -6.638 11.300 -76.180 1.00 34.51 63 GLU A N 1
ATOM 1846 C CA . GLU B 1 63 ? -7.259 11.503 -77.483 1.00 39.13 63 GLU A CA 1
ATOM 1847 C C . GLU B 1 63 ? -8.105 12.769 -77.453 1.00 46.55 63 GLU A C 1
ATOM 1848 O O . GLU B 1 63 ? -8.084 13.568 -78.390 1.00 52.07 63 GLU A O 1
ATOM 1854 N N . GLU B 1 64 ? -8.843 12.949 -76.363 1.00 40.64 64 GLU A N 1
ATOM 1855 C CA . GLU B 1 64 ? -9.597 14.174 -76.142 1.00 34.67 64 GLU A CA 1
ATOM 1856 C C . GLU B 1 64 ? -9.429 14.646 -74.702 1.00 31.67 64 GLU A C 1
ATOM 1857 O O . GLU B 1 64 ? -9.994 14.057 -73.780 1.00 26.40 64 GLU A O 1
ATOM 1863 N N . PRO B 1 65 ? -8.643 15.717 -74.509 1.00 31.66 65 PRO A N 1
ATOM 1864 C CA . PRO B 1 65 ? -8.284 16.274 -73.198 1.00 30.35 65 PRO A CA 1
ATOM 1865 C C . PRO B 1 65 ? -9.479 16.750 -72.376 1.00 30.99 65 PRO A C 1
ATOM 1866 O O . PRO B 1 65 ? -9.327 16.970 -71.172 1.00 33.96 65 PRO A O 1
ATOM 1870 N N . ALA B 1 66 ? -10.633 16.916 -73.017 1.00 27.56 66 ALA A N 1
ATOM 1871 C CA . ALA B 1 66 ? -11.827 17.437 -72.355 1.00 28.23 66 ALA A CA 1
ATOM 1872 C C . ALA B 1 66 ? -12.167 16.672 -71.078 1.00 33.82 66 ALA A C 1
ATOM 1873 O O . ALA B 1 66 ? -12.556 17.271 -70.073 1.00 33.51 66 ALA A O 1
ATOM 1875 N N . TYR B 1 67 ? -12.007 15.352 -71.122 1.00 34.28 67 TYR A N 1
ATOM 1876 C CA . TYR B 1 67 ? -12.278 14.502 -69.967 1.00 37.99 67 TYR A CA 1
ATOM 1877 C C . TYR B 1 67 ? -11.457 14.948 -68.761 1.00 33.89 67 TYR A C 1
ATOM 1878 O O . TYR B 1 67 ? -11.983 15.082 -67.652 1.00 37.21 67 TYR A O 1
ATOM 1887 N N . VAL B 1 68 ? -10.183 15.242 -68.999 1.00 32.48 68 VAL A N 1
ATOM 1888 C CA . VAL B 1 68 ? -9.296 15.660 -67.923 1.00 38.25 68 VAL A CA 1
ATOM 1889 C C . VAL B 1 68 ? -9.773 17.000 -67.396 1.00 26.62 68 VAL A C 1
ATOM 1890 O O . VAL B 1 68 ? -9.711 17.261 -66.192 1.00 26.05 68 VAL A O 1
ATOM 1894 N N . LEU B 1 69 ? -10.288 17.832 -68.296 1.00 23.81 69 LEU A N 1
ATOM 1895 C CA . LEU B 1 69 ? -10.785 19.134 -67.889 1.00 24.43 69 LEU A CA 1
ATOM 1896 C C . LEU B 1 69 ? -11.939 18.902 -66.924 1.00 21.12 69 LEU A C 1
ATOM 1897 O O . LEU B 1 69 ? -12.030 19.567 -65.889 1.00 21.31 69 LEU A O 1
ATOM 1902 N N . ALA B 1 70 ? -12.783 17.918 -67.240 1.00 22.31 70 ALA A N 1
ATOM 1903 C CA . ALA B 1 70 ? -13.880 17.564 -66.351 1.00 21.95 70 ALA A CA 1
ATOM 1904 C C . ALA B 1 70 ? -13.297 17.196 -64.999 1.00 20.63 70 ALA A C 1
ATOM 1905 O O . ALA B 1 70 ? -13.747 17.688 -63.960 1.00 18.97 70 ALA A O 1
ATOM 1907 N N . CYS B 1 71 ? -12.261 16.360 -65.029 1.00 21.13 71 CYS A N 1
ATOM 1908 C CA . CYS B 1 71 ? -11.568 15.962 -63.816 1.00 18.85 71 CYS A CA 1
ATOM 1909 C C . CYS B 1 71 ? -11.030 17.209 -63.139 1.00 16.85 71 CYS A C 1
ATOM 1910 O O . CYS B 1 71 ? -11.187 17.382 -61.935 1.00 17.10 71 CYS A O 1
ATOM 1913 N N . LEU B 1 72 ? -10.392 18.074 -63.923 1.00 17.71 72 LEU A N 1
ATOM 1914 C CA . LEU B 1 72 ? -9.873 19.326 -63.392 1.00 17.86 72 LEU A CA 1
ATOM 1915 C C . LEU B 1 72 ? -11.013 20.162 -62.831 1.00 19.87 72 LEU A C 1
ATOM 1916 O O . LEU B 1 72 ? -10.865 20.820 -61.804 1.00 17.56 72 LEU A O 1
ATOM 1921 N N . GLY B 1 73 ? -12.161 20.111 -63.499 1.00 20.24 73 GLY A N 1
ATOM 1922 C CA . GLY B 1 73 ? -13.328 20.829 -63.029 1.00 18.95 73 GLY A CA 1
ATOM 1923 C C . GLY B 1 73 ? -13.845 20.256 -61.729 1.00 21.68 73 GLY A C 1
ATOM 1924 O O . GLY B 1 73 ? -13.743 20.895 -60.678 1.00 34.08 73 GLY A O 1
ATOM 1925 N N . VAL B 1 74 ? -14.355 19.029 -61.800 1.00 16.63 74 VAL A N 1
ATOM 1926 C CA . VAL B 1 74 ? -15.042 18.407 -60.675 1.00 18.22 74 VAL A CA 1
ATOM 1927 C C . VAL B 1 74 ? -14.165 18.395 -59.430 1.00 21.62 74 VAL A C 1
ATOM 1928 O O . VAL B 1 74 ? -14.613 18.774 -58.352 1.00 24.32 74 VAL A O 1
ATOM 1932 N N . ALA B 1 75 ? -12.910 17.989 -59.588 1.00 20.94 75 ALA A N 1
ATOM 1933 C CA . ALA B 1 75 ? -11.974 17.983 -58.471 1.00 25.51 75 ALA A CA 1
ATOM 1934 C C . ALA B 1 75 ? -11.897 19.358 -57.818 1.00 28.52 75 ALA A C 1
ATOM 1935 O O . ALA B 1 75 ? -12.046 19.478 -56.601 1.00 31.22 75 ALA A O 1
ATOM 1937 N N . VAL B 1 76 ? -11.687 20.394 -58.627 1.00 27.15 76 VAL A N 1
ATOM 1938 C CA . VAL B 1 76 ? -11.652 21.756 -58.103 1.00 36.79 76 VAL A CA 1
ATOM 1939 C C . VAL B 1 76 ? -12.974 22.063 -57.411 1.00 33.44 76 VAL A C 1
ATOM 1940 O O . VAL B 1 76 ? -12.999 22.612 -56.305 1.00 35.21 76 VAL A O 1
ATOM 1944 N N . PHE B 1 77 ? -14.066 21.655 -58.054 1.00 34.24 77 PHE A N 1
ATOM 1945 C CA . PHE B 1 77 ? -15.402 21.836 -57.506 1.00 36.43 77 PHE A CA 1
ATOM 1946 C C . PHE B 1 77 ? -15.468 21.231 -56.108 1.00 43.06 77 PHE A C 1
ATOM 1947 O O . PHE B 1 77 ? -16.070 21.806 -55.203 1.00 60.35 77 PHE A O 1
ATOM 1955 N N . THR B 1 78 ? -14.849 20.066 -55.938 1.00 40.96 78 THR A N 1
ATOM 1956 C CA . THR B 1 78 ? -14.862 19.384 -54.649 1.00 45.28 78 THR A CA 1
ATOM 1957 C C . THR B 1 78 ? -14.052 20.120 -53.587 1.00 53.81 78 THR A C 1
ATOM 1958 O O . THR B 1 78 ? -14.413 20.103 -52.410 1.00 63.17 78 THR A O 1
ATOM 1962 N N . PHE B 1 79 ? -12.962 20.764 -54.005 1.00 42.98 79 PHE A N 1
ATOM 1963 C CA . PHE B 1 79 ? -12.063 21.433 -53.066 1.00 43.89 79 PHE A CA 1
ATOM 1964 C C . PHE B 1 79 ? -12.804 22.454 -52.212 1.00 53.89 79 PHE A C 1
ATOM 1965 O O . PHE B 1 79 ? -12.537 22.595 -51.020 1.00 58.24 79 PHE A O 1
ATOM 1973 N N . PHE B 1 80 ? -13.746 23.153 -52.832 1.00 61.73 80 PHE A N 1
ATOM 1974 C CA . PHE B 1 80 ? -14.513 24.175 -52.141 1.00 63.59 80 PHE A CA 1
ATOM 1975 C C . PHE B 1 80 ? -15.675 23.548 -51.382 1.00 65.09 80 PHE A C 1
ATOM 1976 O O . PHE B 1 80 ? -16.141 24.092 -50.381 1.00 84.70 80 PHE A O 1
ATOM 1984 N N . PHE B 1 81 ? -16.137 22.398 -51.862 1.00 57.61 81 PHE A N 1
ATOM 1985 C CA . PHE B 1 81 ? -17.332 21.770 -51.310 1.00 65.82 81 PHE A CA 1
ATOM 1986 C C . PHE B 1 81 ? -17.027 20.489 -50.538 1.00 65.78 81 PHE A C 1
ATOM 1987 O O . PHE B 1 81 ? -17.915 19.670 -50.306 1.00 57.95 81 PHE A O 1
ATOM 1995 N N . ALA B 1 82 ? -15.770 20.320 -50.142 1.00 65.96 82 ALA A N 1
ATOM 1996 C CA . ALA B 1 82 ? -15.372 19.172 -49.335 1.00 65.16 82 ALA A CA 1
ATOM 1997 C C . ALA B 1 82 ? -15.754 19.367 -47.871 1.00 63.96 82 ALA A C 1
ATOM 1998 O O . ALA B 1 82 ? -15.921 18.400 -47.128 1.00 69.43 82 ALA A O 1
ATOM 2000 N N . HIS B 1 83 ? -15.886 20.625 -47.463 1.00 67.94 83 HIS A N 1
ATOM 2001 C CA . HIS B 1 83 ? -16.219 20.965 -46.082 1.00 71.81 83 HIS A CA 1
ATOM 2002 C C . HIS B 1 83 ? -17.662 20.621 -45.719 1.00 67.28 83 HIS A C 1
ATOM 2003 O O . HIS B 1 83 ? -17.956 20.272 -44.577 1.00 69.25 83 HIS A O 1
ATOM 2005 N N . ILE B 1 84 ? -18.558 20.735 -46.694 1.00 66.89 84 ILE A N 1
ATOM 2006 C CA . ILE B 1 84 ? -19.986 20.503 -46.471 1.00 75.74 84 ILE A CA 1
ATOM 2007 C C . ILE B 1 84 ? -20.343 19.080 -46.006 1.00 79.23 84 ILE A C 1
ATOM 2008 O O . ILE B 1 84 ? -20.999 18.922 -44.975 1.00 95.84 84 ILE A O 1
ATOM 2013 N N . PRO B 1 85 ? -19.927 18.039 -46.752 1.00 73.43 85 PRO A N 1
ATOM 2014 C CA . PRO B 1 85 ? -20.512 16.742 -46.410 1.00 71.87 85 PRO A CA 1
ATOM 2015 C C . PRO B 1 85 ? -19.685 15.885 -45.454 1.00 72.66 85 PRO A C 1
ATOM 2016 O O . PRO B 1 85 ? -18.559 15.496 -45.765 1.00 91.54 85 PRO A O 1
ATOM 2020 N N . GLN B 1 86 ? -20.274 15.574 -44.304 1.00 68.61 86 GLN A N 1
ATOM 2021 C CA . GLN B 1 86 ? -19.720 14.583 -43.392 1.00 70.11 86 GLN A CA 1
ATOM 2022 C C . GLN B 1 86 ? -20.841 13.632 -42.981 1.00 71.32 86 GLN A C 1
ATOM 2023 O O . GLN B 1 86 ? -21.923 14.082 -42.599 1.00 75.90 86 GLN A O 1
ATOM 2029 N N . SER B 1 87 ? -20.602 12.323 -43.067 1.00 56.51 87 SER A N 1
ATOM 2030 C CA . SER B 1 87 ? -19.305 11.740 -43.420 1.00 50.08 87 SER A CA 1
ATOM 2031 C C . SER B 1 87 ? -18.943 11.830 -44.902 1.00 46.92 87 SER A C 1
ATOM 2032 O O . SER B 1 87 ? -19.792 11.676 -45.778 1.00 47.19 87 SER A O 1
ATOM 2035 N N . ARG B 1 88 ? -17.663 12.069 -45.163 1.00 50.22 88 ARG A N 1
ATOM 2036 C CA . ARG B 1 88 ? -17.154 12.175 -46.520 1.00 50.41 88 ARG A CA 1
ATOM 2037 C C . ARG B 1 88 ? -16.995 10.791 -47.122 1.00 59.28 88 ARG A C 1
ATOM 2038 O O . ARG B 1 88 ? -17.223 10.588 -48.312 1.00 54.10 88 ARG A O 1
ATOM 2046 N N . TYR B 1 89 ? -16.591 9.843 -46.282 1.00 48.67 89 TYR A N 1
ATOM 2047 C CA . TYR B 1 89 ? -16.329 8.480 -46.722 1.00 39.64 89 TYR A CA 1
ATOM 2048 C C . TYR B 1 89 ? -17.606 7.754 -47.125 1.00 53.04 89 TYR A C 1
ATOM 2049 O O . TYR B 1 89 ? -17.575 6.864 -47.972 1.00 68.49 89 TYR A O 1
ATOM 2058 N N . ARG B 1 90 ? -18.724 8.117 -46.503 1.00 4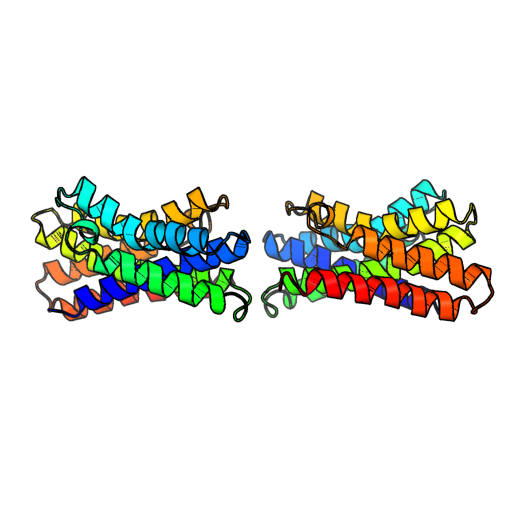7.88 90 ARG A N 1
ATOM 2059 C CA . ARG B 1 90 ? -20.013 7.552 -46.886 1.00 47.55 90 ARG A CA 1
ATOM 2060 C C . ARG B 1 90 ? -20.396 7.999 -48.292 1.00 50.39 90 ARG A C 1
ATOM 2061 O O . ARG B 1 90 ? -20.715 7.179 -49.155 1.00 55.33 90 ARG A O 1
ATOM 2063 N N . PHE B 1 91 ? -20.333 9.309 -48.512 1.00 51.49 91 PHE A N 1
ATOM 2064 C CA . PHE B 1 91 ? -20.614 9.915 -49.809 1.00 61.00 91 PHE A CA 1
ATOM 2065 C C . PHE B 1 91 ? -19.699 9.306 -50.866 1.00 52.06 91 PHE A C 1
ATOM 2066 O O . PHE B 1 91 ? -20.119 8.982 -51.986 1.00 58.82 91 PHE A O 1
ATOM 2074 N N . LEU B 1 92 ? -18.448 9.126 -50.464 1.00 46.46 92 LEU A N 1
ATOM 2075 C CA . LEU B 1 92 ? -17.437 8.441 -51.249 1.00 46.85 92 LEU A CA 1
ATOM 2076 C C . LEU B 1 92 ? -17.914 7.051 -51.641 1.00 43.14 92 LEU A C 1
ATOM 2077 O O . LEU B 1 92 ? -17.784 6.644 -52.790 1.00 42.58 92 LEU A O 1
ATOM 2082 N N . LEU B 1 93 ? -18.446 6.323 -50.666 1.00 43.33 93 LEU A N 1
ATOM 2083 C CA . LEU B 1 93 ? -18.885 4.949 -50.870 1.00 43.54 93 LEU A CA 1
ATOM 2084 C C . LEU B 1 93 ? -20.051 4.863 -51.848 1.00 39.74 93 LEU A C 1
ATOM 2085 O O . LEU B 1 93 ? -20.048 4.027 -52.752 1.00 42.58 93 LEU A O 1
ATOM 2090 N N . TRP B 1 94 ? -21.046 5.728 -51.668 1.00 43.59 94 TRP A N 1
ATOM 2091 C CA . TRP B 1 94 ? -22.233 5.694 -52.518 1.00 44.06 94 TRP A CA 1
ATOM 2092 C C . TRP B 1 94 ? -21.878 6.083 -53.953 1.00 39.72 94 TRP A C 1
ATOM 2093 O O . TRP B 1 94 ? -22.271 5.401 -54.913 1.00 37.87 94 TRP A O 1
ATOM 2104 N N . LEU B 1 95 ? -21.131 7.174 -54.099 1.00 38.70 95 LEU A N 1
ATOM 2105 C CA . LEU B 1 95 ? -20.676 7.592 -55.423 1.00 36.11 95 LEU A CA 1
ATOM 2106 C C . LEU B 1 95 ? -19.847 6.490 -56.078 1.00 31.74 95 LEU A C 1
ATOM 2107 O O . LEU B 1 95 ? -20.000 6.207 -57.266 1.00 26.63 95 LEU A O 1
ATOM 2112 N N . ASP B 1 96 ? -18.993 5.853 -55.284 1.00 33.33 96 ASP A N 1
ATOM 2113 C CA . ASP B 1 96 ? -18.185 4.736 -55.756 1.00 33.56 96 ASP A CA 1
ATOM 2114 C C . ASP B 1 96 ? -19.078 3.616 -56.263 1.00 34.52 96 ASP A C 1
ATOM 2115 O O . ASP B 1 96 ? -18.757 2.966 -57.250 1.00 29.62 96 ASP A O 1
ATOM 2120 N N . ALA B 1 97 ? -20.199 3.398 -55.583 1.00 37.99 97 ALA A N 1
ATOM 2121 C CA . ALA B 1 97 ? -21.158 2.380 -55.995 1.00 30.33 97 ALA A CA 1
ATOM 2122 C C . ALA B 1 97 ? -21.757 2.716 -57.355 1.00 27.67 97 ALA A C 1
ATOM 2123 O O . ALA B 1 97 ? -21.846 1.857 -58.240 1.00 21.73 97 ALA A O 1
ATOM 2125 N N . VAL B 1 98 ? -22.165 3.972 -57.516 1.00 31.36 98 VAL A N 1
ATOM 2126 C CA . VAL B 1 98 ? -22.751 4.412 -58.780 1.00 36.04 98 VAL A CA 1
ATOM 2127 C C . VAL B 1 98 ? -21.762 4.266 -59.936 1.00 30.86 98 VAL A C 1
ATOM 2128 O O . VAL B 1 98 ? -22.036 3.561 -60.918 1.00 30.26 98 VAL A O 1
ATOM 2132 N N . GLY B 1 99 ? -20.610 4.920 -59.800 1.00 24.01 99 GLY A N 1
ATOM 2133 C CA . GLY B 1 99 ? -19.574 4.872 -60.815 1.00 21.98 99 GLY A CA 1
ATOM 2134 C C . GLY B 1 99 ? -19.148 3.452 -61.125 1.00 26.44 99 GLY A C 1
ATOM 2135 O O . GLY B 1 99 ? -18.902 3.114 -62.280 1.00 26.15 99 GLY A O 1
ATOM 2136 N N . LEU B 1 100 ? -19.087 2.616 -60.092 1.00 25.71 100 LEU A N 1
ATOM 2137 C CA . LEU B 1 100 ? -18.802 1.196 -60.266 1.00 21.70 100 LEU A CA 1
ATOM 2138 C C . LEU B 1 100 ? -19.836 0.541 -61.159 1.00 25.72 100 LEU A C 1
ATOM 2139 O O . LEU B 1 100 ? -19.490 -0.181 -62.086 1.00 26.73 100 LEU A O 1
ATOM 2144 N N . SER B 1 101 ? -21.107 0.794 -60.871 1.00 25.77 101 SER A N 1
ATOM 2145 C CA . SER B 1 101 ? -22.183 0.175 -61.630 1.00 27.01 101 SER A CA 1
ATOM 2146 C C . SER B 1 101 ? -22.151 0.587 -63.100 1.00 29.56 101 SER A C 1
ATOM 2147 O O . SER B 1 101 ? -22.037 -0.263 -63.998 1.00 42.87 101 SER A O 1
ATOM 2150 N N . LEU B 1 102 ? -22.230 1.891 -63.346 1.00 28.13 102 LEU A N 1
ATOM 2151 C CA . LEU B 1 102 ? -22.262 2.381 -64.720 1.00 30.28 102 LEU A CA 1
ATOM 2152 C C . LEU B 1 102 ? -20.986 2.015 -65.496 1.00 36.98 102 LEU A C 1
ATOM 2153 O O . LEU B 1 102 ? -21.064 1.678 -66.673 1.00 39.90 102 LEU A O 1
ATOM 2158 N N . PHE B 1 103 ? -19.822 2.072 -64.850 1.00 30.63 103 PHE A N 1
ATOM 2159 C CA . PHE B 1 103 ? -18.571 1.731 -65.535 1.00 29.20 103 PHE A CA 1
ATOM 2160 C C . PHE B 1 103 ? -18.444 0.227 -65.761 1.00 28.61 103 PHE A C 1
ATOM 2161 O O . PHE B 1 103 ? -17.759 -0.209 -66.684 1.00 28.13 103 PHE A O 1
ATOM 2169 N N . ALA B 1 104 ? -19.078 -0.563 -64.903 1.00 27.18 104 ALA A N 1
ATOM 2170 C CA . ALA B 1 104 ? -19.142 -2.005 -65.108 1.00 28.60 104 ALA A CA 1
ATOM 2171 C C . ALA B 1 104 ? -19.939 -2.296 -66.371 1.00 35.74 104 ALA A C 1
ATOM 2172 O O . ALA B 1 104 ? -19.494 -3.039 -67.252 1.00 41.53 104 ALA A O 1
ATOM 2174 N N . VAL B 1 105 ? -21.119 -1.690 -66.460 1.00 40.43 105 VAL A N 1
ATOM 2175 C CA . VAL B 1 105 ? -22.007 -1.936 -67.593 1.00 42.19 105 VAL A CA 1
ATOM 2176 C C . VAL B 1 105 ? -21.450 -1.393 -68.912 1.00 45.22 105 VAL A C 1
ATOM 2177 O O . VAL B 1 105 ? -21.304 -2.137 -69.883 1.00 46.94 105 VAL A O 1
ATOM 2181 N N . THR B 1 106 ? -21.157 -0.096 -68.946 1.00 42.69 106 THR A N 1
ATOM 2182 C CA . THR B 1 106 ? -20.590 0.543 -70.132 1.00 42.96 106 THR A CA 1
ATOM 2183 C C . THR B 1 106 ? -19.242 -0.068 -70.502 1.00 44.87 106 THR A C 1
ATOM 2184 O O . THR B 1 106 ? -18.909 -0.203 -71.683 1.00 59.58 106 THR A O 1
ATOM 2188 N N . GLY B 1 107 ? -18.467 -0.427 -69.484 1.00 40.49 107 GLY A N 1
ATOM 2189 C CA . GLY B 1 107 ? -17.187 -1.075 -69.695 1.00 38.20 107 GLY A CA 1
ATOM 2190 C C . GLY B 1 107 ? -17.378 -2.394 -70.413 1.00 40.78 107 GLY A C 1
ATOM 2191 O O . GLY B 1 107 ? -16.662 -2.700 -71.366 1.00 46.31 107 GLY A O 1
ATOM 2192 N N . ALA B 1 108 ? -18.356 -3.172 -69.959 1.00 40.60 108 ALA A N 1
ATOM 2193 C CA . ALA B 1 108 ? -18.710 -4.416 -70.633 1.00 45.78 108 ALA A CA 1
ATOM 2194 C C . ALA B 1 108 ? -19.145 -4.138 -72.069 1.00 49.02 108 ALA A C 1
ATOM 2195 O O . ALA B 1 108 ? -18.816 -4.891 -72.991 1.00 56.22 108 ALA A O 1
ATOM 2197 N N . GLU B 1 109 ? -19.881 -3.045 -72.248 1.00 52.09 109 GLU A N 1
ATOM 2198 C CA . GLU B 1 109 ? -20.382 -2.657 -73.561 1.00 51.74 109 GLU A CA 1
ATOM 2199 C C . GLU B 1 109 ? -19.259 -2.416 -74.560 1.00 53.73 109 GLU A C 1
ATOM 2200 O O . GLU B 1 109 ? -19.264 -2.989 -75.645 1.00 61.21 109 GLU A O 1
ATOM 2206 N N . ARG B 1 110 ? -18.301 -1.566 -74.201 1.00 50.16 110 ARG A N 1
ATOM 2207 C CA . ARG B 1 110 ? -17.209 -1.247 -75.116 1.00 49.18 110 ARG A CA 1
ATOM 2208 C C . ARG B 1 110 ? -16.180 -2.366 -75.193 1.00 54.91 110 ARG A C 1
ATOM 2209 O O . ARG B 1 110 ? -15.404 -2.440 -76.145 1.00 65.60 110 ARG A O 1
ATOM 2217 N N . ALA B 1 111 ? -16.172 -3.235 -74.189 1.00 48.61 111 ALA A N 1
ATOM 2218 C CA . ALA B 1 111 ? -15.337 -4.423 -74.251 1.00 46.09 111 ALA A CA 1
ATOM 2219 C C . ALA B 1 111 ? -15.954 -5.384 -75.255 1.00 57.61 111 ALA A C 1
ATOM 2220 O O . ALA B 1 111 ? -15.268 -6.224 -75.836 1.00 63.10 111 ALA A O 1
ATOM 2222 N N . LEU B 1 112 ? -17.261 -5.246 -75.451 1.00 61.17 112 LEU A N 1
ATOM 2223 C CA . LEU B 1 112 ? -17.982 -6.052 -76.424 1.00 65.21 112 LEU A CA 1
ATOM 2224 C C . LEU B 1 112 ? -17.883 -5.396 -77.799 1.00 59.87 112 LEU A C 1
ATOM 2225 O O . LEU B 1 112 ? -17.975 -6.061 -78.830 1.00 61.33 112 LEU A O 1
ATOM 2230 N N . GLN B 1 113 ? -17.691 -4.081 -77.792 1.00 59.73 113 GLN A N 1
ATOM 2231 C CA . GLN B 1 113 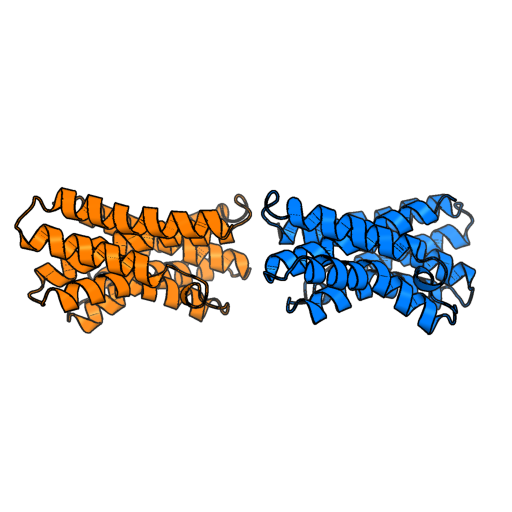? -17.614 -3.282 -79.010 1.00 68.69 113 GLN A CA 1
ATOM 2232 C C . GLN B 1 113 ? -16.206 -3.243 -79.599 1.00 79.12 113 GLN A C 1
ATOM 2233 O O . GLN B 1 113 ? -16.004 -2.735 -80.702 1.00 91.45 113 GLN A O 1
ATOM 2235 N N . THR B 1 114 ? -15.235 -3.774 -78.863 1.00 81.13 114 THR A N 1
ATOM 2236 C CA . THR B 1 114 ? -13.854 -3.814 -79.343 1.00 63.14 114 THR A CA 1
ATOM 2237 C C . THR B 1 114 ? -13.638 -4.664 -80.615 1.00 80.11 114 THR A C 1
ATOM 2238 O O . THR B 1 114 ? -12.992 -4.176 -81.542 1.00 99.09 114 THR A O 1
ATOM 2240 N N . GLY B 1 115 ? -14.140 -5.902 -80.704 1.00 72.43 115 GLY A N 1
ATOM 2241 C CA . GLY B 1 115 ? -14.861 -6.622 -79.667 1.00 68.17 115 GLY A CA 1
ATOM 2242 C C . GLY B 1 115 ? -14.307 -8.025 -79.538 1.00 77.33 115 GLY A C 1
ATOM 2243 O O . GLY B 1 115 ? -14.448 -8.843 -80.446 1.00 109.56 115 GLY A O 1
ATOM 2244 N N . ALA B 1 116 ? -13.674 -8.308 -78.405 1.00 72.57 116 ALA A N 1
ATOM 2245 C CA . ALA B 1 116 ? -13.008 -9.589 -78.207 1.00 69.18 116 ALA A CA 1
ATOM 2246 C C . ALA B 1 116 ? -13.984 -10.705 -77.839 1.00 64.03 116 ALA A C 1
ATOM 2247 O O . ALA B 1 116 ? -14.056 -11.721 -78.529 1.00 83.31 116 ALA A O 1
ATOM 2249 N N . GLY B 1 117 ? -14.733 -10.518 -76.756 1.00 63.06 117 GLY A N 1
ATOM 2250 C CA . GLY B 1 117 ? -15.670 -11.535 -76.314 1.00 55.97 117 GLY A CA 1
ATOM 2251 C C . GLY B 1 117 ? -16.427 -11.196 -75.043 1.00 47.86 117 GLY A C 1
ATOM 2252 O O . GLY B 1 117 ? -16.176 -10.165 -74.420 1.00 80.13 117 GLY A O 1
ATOM 2253 N N . PRO B 1 118 ? -17.371 -12.068 -74.657 1.00 40.07 118 PRO A N 1
ATOM 2254 C CA . PRO B 1 118 ? -18.179 -11.927 -73.439 1.00 38.88 118 PRO A CA 1
ATOM 2255 C C . PRO B 1 118 ? -17.353 -12.043 -72.159 1.00 31.88 118 PRO A C 1
ATOM 2256 O O . PRO B 1 118 ? -17.604 -11.308 -71.201 1.00 25.24 118 PRO A O 1
ATOM 2260 N N . VAL B 1 119 ? -16.396 -12.966 -72.140 1.00 34.99 119 VAL A N 1
ATOM 2261 C CA . VAL B 1 119 ? -15.498 -13.113 -71.000 1.00 41.52 119 VAL A CA 1
ATOM 2262 C C . VAL B 1 119 ? -14.712 -11.823 -70.813 1.00 37.33 119 VAL A C 1
ATOM 2263 O O . VAL B 1 119 ? -14.570 -11.311 -69.699 1.00 57.23 119 VAL A O 1
ATOM 2267 N N . ILE B 1 120 ? -14.217 -11.297 -71.927 1.00 33.02 120 ILE A N 1
ATOM 2268 C CA . ILE B 1 120 ? -13.536 -10.014 -71.938 1.00 35.00 120 ILE A CA 1
ATOM 2269 C C . ILE B 1 120 ? -14.488 -8.912 -71.485 1.00 35.71 120 ILE A C 1
ATOM 2270 O O . ILE B 1 120 ? -14.091 -8.002 -70.769 1.00 36.44 120 ILE A O 1
ATOM 2275 N N . ALA B 1 121 ? -15.750 -9.010 -71.892 1.00 35.52 121 ALA A N 1
ATOM 2276 C CA . ALA B 1 121 ? -16.744 -8.006 -71.530 1.00 30.11 121 ALA A CA 1
ATOM 2277 C C . ALA B 1 121 ? -16.966 -7.921 -70.022 1.00 30.46 121 ALA A C 1
ATOM 2278 O O . ALA B 1 121 ? -16.882 -6.839 -69.440 1.00 34.39 121 ALA A O 1
ATOM 2280 N N . ILE B 1 122 ? -17.236 -9.058 -69.386 1.00 30.25 122 ILE A N 1
ATOM 2281 C CA . ILE B 1 122 ? -17.466 -9.065 -67.945 1.00 26.54 122 ILE A CA 1
ATOM 2282 C C . ILE B 1 122 ? -16.185 -8.708 -67.188 1.00 30.14 122 ILE A C 1
ATOM 2283 O O . ILE B 1 122 ? -16.222 -7.946 -66.212 1.00 36.02 122 ILE A O 1
ATOM 2288 N N . ALA B 1 123 ? -15.056 -9.241 -67.658 1.00 32.20 123 ALA A N 1
ATOM 2289 C CA . ALA B 1 123 ? -13.763 -8.979 -67.034 1.00 26.28 123 ALA A CA 1
ATOM 2290 C C . ALA B 1 123 ? -13.451 -7.490 -67.040 1.00 26.46 123 ALA A C 1
ATOM 2291 O O . ALA B 1 123 ? -12.989 -6.945 -66.043 1.00 23.37 123 ALA A O 1
ATOM 2293 N N . MET B 1 124 ? -13.708 -6.842 -68.171 1.00 31.46 124 MET A N 1
ATOM 2294 C CA . MET B 1 124 ? -13.470 -5.412 -68.316 1.00 27.71 124 MET A CA 1
ATOM 2295 C C . MET B 1 124 ? -14.502 -4.574 -67.586 1.00 27.92 124 MET A C 1
ATOM 2296 O O . MET B 1 124 ? -14.221 -3.445 -67.211 1.00 42.60 124 MET A O 1
ATOM 2301 N N . GLY B 1 125 ? -15.710 -5.098 -67.424 1.00 23.94 125 GLY A N 1
ATOM 2302 C CA . GLY B 1 125 ? -16.701 -4.401 -66.629 1.00 23.68 125 GLY A CA 1
ATOM 2303 C C . GLY B 1 125 ? -16.225 -4.307 -65.193 1.00 24.29 125 GLY A C 1
ATOM 2304 O O . GLY B 1 125 ? -16.110 -3.211 -64.617 1.00 25.73 125 GLY A O 1
ATOM 2305 N N . VAL B 1 126 ? -15.910 -5.470 -64.628 1.00 17.46 126 VAL A N 1
ATOM 2306 C CA . VAL B 1 126 ? -15.420 -5.543 -63.260 1.00 17.21 126 VAL A CA 1
ATOM 2307 C C . VAL B 1 126 ? -14.126 -4.749 -63.099 1.00 21.91 126 VAL A C 1
ATOM 2308 O O . VAL B 1 126 ? -13.941 -4.054 -62.105 1.00 18.79 126 VAL A O 1
ATOM 2312 N N . ALA B 1 127 ? -13.242 -4.846 -64.089 1.00 28.30 127 ALA A N 1
ATOM 2313 C CA . ALA B 1 127 ? -11.944 -4.178 -64.038 1.00 19.18 127 ALA A CA 1
ATOM 2314 C C . ALA B 1 127 ? -12.094 -2.663 -64.088 1.00 17.26 127 ALA A C 1
ATOM 2315 O O . ALA B 1 127 ? -11.462 -1.948 -63.324 1.00 20.88 127 ALA A O 1
ATOM 2317 N N . THR B 1 128 ? -12.923 -2.182 -65.006 1.00 14.88 128 THR A N 1
ATOM 2318 C CA . THR B 1 128 ? -13.156 -0.753 -65.170 1.00 17.93 128 THR A CA 1
ATOM 2319 C C . THR B 1 128 ? -13.760 -0.178 -63.899 1.00 23.64 128 THR A C 1
ATOM 2320 O O . THR B 1 128 ? -13.352 0.886 -63.430 1.00 21.72 128 THR A O 1
ATOM 2324 N N . ALA B 1 129 ? -14.745 -0.884 -63.352 1.00 17.59 129 ALA A N 1
ATOM 2325 C CA . ALA B 1 129 ? -15.385 -0.441 -62.120 1.00 15.76 129 ALA A CA 1
ATOM 2326 C C . ALA B 1 129 ? -14.394 -0.401 -60.956 1.00 13.11 129 ALA A C 1
ATOM 2327 O O . ALA B 1 129 ? -14.258 0.612 -60.271 1.00 12.25 129 ALA A O 1
ATOM 2329 N N . THR B 1 130 ? -13.715 -1.521 -60.741 1.00 15.36 130 THR A N 1
ATOM 2330 C CA . THR B 1 130 ? -12.809 -1.704 -59.608 1.00 15.92 130 THR A CA 1
ATOM 2331 C C . THR B 1 130 ? -11.532 -0.861 -59.625 1.00 12.08 130 THR A C 1
ATOM 2332 O O . THR B 1 130 ? -11.135 -0.326 -58.598 1.00 11.82 130 THR A O 1
ATOM 2336 N N . PHE B 1 131 ? -10.889 -0.752 -60.782 1.00 7.95 131 PHE A N 1
ATOM 2337 C CA . PHE B 1 131 ? -9.560 -0.146 -60.874 1.00 10.78 131 PHE A CA 1
ATOM 2338 C C . PHE B 1 131 ? -9.469 1.343 -60.549 1.00 10.07 131 PHE A C 1
ATOM 2339 O O . PHE B 1 131 ? -8.466 1.782 -59.993 1.00 9.21 131 PHE A O 1
ATOM 2347 N N . GLY B 1 132 ? -10.486 2.121 -60.904 1.00 15.27 132 GLY A N 1
ATOM 2348 C CA . GLY B 1 132 ? -10.519 3.522 -60.515 1.00 13.75 132 GLY A CA 1
ATOM 2349 C C . GLY B 1 132 ? -10.390 3.633 -59.008 1.00 11.48 132 GLY A C 1
ATOM 2350 O O . GLY B 1 132 ? -9.599 4.421 -58.471 1.00 10.25 132 GLY A O 1
ATOM 2351 N N . GLY B 1 133 ? -11.154 2.787 -58.327 1.00 14.07 133 GLY A N 1
ATOM 2352 C CA . GLY B 1 133 ? -11.125 2.709 -56.883 1.00 13.01 133 GLY A CA 1
ATOM 2353 C C . GLY B 1 133 ? -9.817 2.164 -56.364 1.00 11.83 133 GLY A C 1
ATOM 2354 O O . GLY B 1 133 ? -9.335 2.608 -55.330 1.00 12.62 133 GLY A O 1
ATOM 2355 N N . ILE B 1 134 ? -9.255 1.184 -57.062 1.00 8.89 134 ILE A N 1
ATOM 2356 C CA . ILE B 1 134 ? -7.991 0.593 -56.643 1.00 13.38 134 ILE A CA 1
ATOM 2357 C C . ILE B 1 134 ? -6.905 1.655 -56.619 1.00 11.81 134 ILE A C 1
ATOM 2358 O O . ILE B 1 134 ? -6.223 1.828 -55.615 1.00 9.34 134 ILE A O 1
ATOM 2363 N N . LEU B 1 135 ? -6.776 2.377 -57.726 1.00 10.52 135 LEU A N 1
ATOM 2364 C CA . LEU B 1 135 ? -5.784 3.435 -57.853 1.00 6.54 135 LEU A CA 1
ATOM 2365 C C . LEU B 1 135 ? -6.031 4.521 -56.816 1.00 10.91 135 LEU A C 1
ATOM 2366 O O . LEU B 1 135 ? -5.102 4.965 -56.143 1.00 10.85 135 LEU A O 1
ATOM 2371 N N . ARG B 1 136 ? -7.287 4.937 -56.675 1.00 11.04 136 ARG A N 1
ATOM 2372 C CA . ARG B 1 136 ? -7.619 5.984 -55.713 1.00 11.40 136 ARG A CA 1
ATOM 2373 C C . ARG B 1 136 ? -7.261 5.602 -54.280 1.00 13.14 136 ARG A C 1
ATOM 2374 O O . ARG B 1 136 ? -6.714 6.413 -53.531 1.00 18.05 136 ARG A O 1
ATOM 2382 N N . ASP B 1 137 ? -7.548 4.361 -53.907 1.00 13.15 137 ASP A N 1
ATOM 2383 C CA . ASP B 1 137 ? -7.317 3.912 -52.540 1.00 13.00 137 ASP A CA 1
ATOM 2384 C C . ASP B 1 137 ? -5.846 3.605 -52.311 1.00 11.70 137 ASP A C 1
ATOM 2385 O O . ASP B 1 137 ? -5.371 3.643 -51.179 1.00 17.11 137 ASP A O 1
ATOM 2390 N N . LEU B 1 138 ? -5.127 3.305 -53.388 1.00 9.63 138 LEU A N 1
ATOM 2391 C CA . LEU B 1 138 ? -3.698 3.027 -53.290 1.00 7.90 138 LEU A CA 1
ATOM 2392 C C . LEU B 1 138 ? -2.912 4.316 -53.115 1.00 10.22 138 LEU A C 1
ATOM 2393 O O . LEU B 1 138 ? -2.173 4.470 -52.144 1.00 10.26 138 LEU A O 1
ATOM 2398 N N . LEU B 1 139 ? -3.078 5.242 -54.054 1.00 10.86 139 LEU A N 1
ATOM 2399 C CA . LEU B 1 139 ? -2.376 6.517 -53.983 1.00 13.18 139 LEU A CA 1
ATOM 2400 C C . LEU B 1 139 ? -2.835 7.284 -52.753 1.00 10.84 139 LEU A C 1
ATOM 2401 O O . LEU B 1 139 ? -2.051 7.979 -52.108 1.00 9.62 139 LEU A O 1
ATOM 2406 N N . GLY B 1 140 ? -4.118 7.138 -52.437 1.00 12.92 140 GLY A N 1
ATOM 2407 C CA . GLY B 1 140 ? -4.731 7.820 -51.314 1.00 18.97 140 GLY A CA 1
ATOM 2408 C C . GLY B 1 140 ? -4.230 7.426 -49.938 1.00 11.64 140 GLY A C 1
ATOM 2409 O O . GLY B 1 140 ? -4.223 8.245 -49.023 1.00 12.06 140 GLY A O 1
ATOM 2410 N N . GLY B 1 141 ? -3.821 6.175 -49.774 1.00 11.59 141 GLY A N 1
ATOM 2411 C CA . GLY B 1 141 ? -3.352 5.733 -48.475 1.00 13.27 141 GLY A CA 1
ATOM 2412 C C . GLY B 1 141 ? -4.499 5.195 -47.643 1.00 12.96 141 GLY A C 1
ATOM 2413 O O . GLY B 1 141 ? -4.393 5.077 -46.423 1.00 17.39 141 GLY A O 1
ATOM 2414 N N . GLU B 1 142 ? -5.601 4.865 -48.307 1.00 13.90 142 GLU A N 1
ATOM 2415 C CA . GLU B 1 142 ? -6.772 4.335 -47.623 1.00 16.69 142 GLU A CA 1
ATOM 2416 C C . GLU B 1 142 ? -6.921 2.849 -47.911 1.00 17.29 142 GLU A C 1
ATOM 2417 O O . GLU B 1 142 ? -6.416 2.355 -48.918 1.00 17.88 142 GLU A O 1
ATOM 2423 N N . SER B 1 143 ? -7.613 2.139 -47.025 1.00 20.54 143 SER A N 1
ATOM 2424 C CA . SER B 1 143 ? -7.855 0.715 -47.222 1.00 18.29 143 SER A CA 1
ATOM 2425 C C . SER B 1 143 ? -8.807 0.542 -48.393 1.00 22.35 143 SER A C 1
ATOM 2426 O O . SER B 1 143 ? -9.832 1.221 -48.464 1.00 35.51 143 SER A O 1
ATOM 2429 N N . PRO B 1 144 ? -8.474 -0.365 -49.321 1.00 18.04 144 PRO A N 1
ATOM 2430 C CA . PRO B 1 144 ? -9.305 -0.510 -50.519 1.00 21.10 144 PRO A CA 1
ATOM 2431 C C . PRO B 1 144 ? -10.692 -1.067 -50.205 1.00 23.42 144 PRO A C 1
ATOM 2432 O O . PRO B 1 144 ? -10.867 -1.796 -49.228 1.00 21.69 144 PRO A O 1
ATOM 2436 N N . VAL B 1 145 ? -11.667 -0.725 -51.040 1.00 28.15 145 VAL A N 1
ATOM 2437 C CA . VAL B 1 145 ? -13.041 -1.164 -50.836 1.00 28.97 145 VAL A CA 1
ATOM 2438 C C . VAL B 1 145 ? -13.161 -2.652 -51.148 1.00 44.75 145 VAL A C 1
ATOM 2439 O O . VAL B 1 145 ? -14.079 -3.330 -50.683 1.00 65.27 145 VAL A O 1
ATOM 2443 N N . ILE B 1 146 ? -12.214 -3.149 -51.936 1.00 31.16 146 ILE A N 1
ATOM 2444 C CA . ILE B 1 146 ? -12.188 -4.546 -52.344 1.00 34.56 146 ILE A CA 1
ATOM 2445 C C . ILE B 1 146 ? -11.928 -5.443 -51.139 1.00 41.36 146 ILE A C 1
ATOM 2446 O O . ILE B 1 146 ? -12.379 -6.587 -51.090 1.00 58.07 146 ILE A O 1
ATOM 2451 N N . LEU B 1 147 ? -11.208 -4.906 -50.161 1.00 34.10 147 LEU A N 1
ATOM 2452 C CA . LEU B 1 147 ? -10.829 -5.668 -48.978 1.00 34.31 147 LEU A CA 1
ATOM 2453 C C . LEU B 1 147 ? -11.997 -5.789 -48.004 1.00 39.93 147 LEU A C 1
ATOM 2454 O O . LEU B 1 147 ? -11.887 -6.441 -46.966 1.00 42.09 147 LEU A O 1
ATOM 2459 N N . ARG B 1 148 ? -13.119 -5.165 -48.350 1.00 45.43 148 ARG A N 1
ATOM 2460 C CA . ARG B 1 148 ? -14.303 -5.184 -47.501 1.00 48.83 148 ARG A CA 1
ATOM 2461 C C . ARG B 1 148 ? -15.412 -6.044 -48.105 1.00 47.48 148 ARG A C 1
ATOM 2462 O O . ARG B 1 148 ? -15.427 -6.312 -49.307 1.00 47.33 148 ARG A O 1
ATOM 2470 N N . ARG B 1 149 ? -16.322 -6.488 -47.246 1.00 48.86 149 ARG A N 1
ATOM 2471 C CA . ARG B 1 149 ? -17.393 -7.402 -47.611 1.00 47.68 149 ARG A CA 1
ATOM 2472 C C . ARG B 1 149 ? -18.620 -6.582 -48.039 1.00 40.96 149 ARG A C 1
ATOM 2473 O O . ARG B 1 149 ? -18.865 -5.517 -47.476 1.00 44.22 149 ARG A O 1
ATOM 2481 N N . GLU B 1 150 ? -19.403 -7.049 -49.009 1.00 32.85 150 GLU A N 1
ATOM 2482 C CA . GLU B 1 150 ? -19.222 -8.337 -49.653 1.00 40.73 150 GLU A CA 1
ATOM 2483 C C . GLU B 1 150 ? -19.649 -8.287 -51.121 1.00 45.86 150 GLU A C 1
ATOM 2484 O O . GLU B 1 150 ? -19.541 -9.280 -51.837 1.00 54.80 150 GLU A O 1
ATOM 2490 N N . ILE B 1 151 ? -20.158 -7.145 -51.571 1.00 45.84 151 ILE A N 1
ATOM 2491 C CA . ILE B 1 151 ? -20.858 -7.123 -52.851 1.00 59.97 151 ILE A CA 1
ATOM 2492 C C . ILE B 1 151 ? -20.144 -6.345 -53.963 1.00 56.12 151 ILE A C 1
ATOM 2493 O O . ILE B 1 151 ? -20.427 -6.569 -55.135 1.00 58.13 151 ILE A O 1
ATOM 2498 N N . TYR B 1 152 ? -19.175 -5.506 -53.604 1.00 41.77 152 TYR A N 1
ATOM 2499 C CA . TYR B 1 152 ? -18.495 -4.619 -54.560 1.00 41.61 152 TYR A CA 1
ATOM 2500 C C . TYR B 1 152 ? -18.147 -5.295 -55.893 1.00 35.58 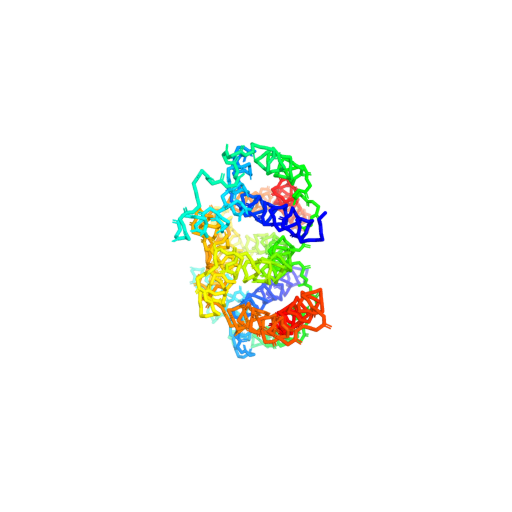152 TYR A C 1
ATOM 2501 O O . TYR B 1 152 ? -18.645 -4.911 -56.969 1.00 40.51 152 TYR A O 1
ATOM 2510 N N . ILE B 1 153 ? -17.360 -6.360 -55.800 1.00 29.15 153 ILE A N 1
ATOM 2511 C CA . ILE B 1 153 ? -16.883 -7.054 -56.984 1.00 31.58 153 ILE A CA 1
ATOM 2512 C C . ILE B 1 153 ? -18.001 -7.902 -57.561 1.00 32.30 153 ILE A C 1
ATOM 2513 O O . ILE B 1 153 ? -18.089 -8.081 -58.774 1.00 32.60 153 ILE A O 1
ATOM 2518 N N . THR B 1 154 ? -18.865 -8.416 -56.691 1.00 35.69 154 THR A N 1
ATOM 2519 C CA . THR B 1 154 ? -19.990 -9.221 -57.145 1.00 34.13 154 THR A CA 1
ATOM 2520 C C . THR B 1 154 ? -21.079 -8.316 -57.714 1.00 32.77 154 THR A C 1
ATOM 2521 O O . THR B 1 154 ? -21.866 -8.744 -58.551 1.00 35.24 154 THR A O 1
ATOM 2525 N N . ALA B 1 155 ? -21.129 -7.070 -57.250 1.00 31.29 155 ALA A N 1
ATOM 2526 C CA . ALA B 1 155 ? -22.056 -6.092 -57.809 1.00 27.74 155 ALA A CA 1
ATOM 2527 C C . ALA B 1 155 ? -21.630 -5.741 -59.221 1.00 27.42 155 ALA A C 1
ATOM 2528 O O . ALA B 1 155 ? -22.452 -5.727 -60.138 1.00 26.32 155 ALA A O 1
ATOM 2530 N N . ALA B 1 156 ? -20.339 -5.471 -59.399 1.00 30.75 156 ALA A N 1
ATOM 2531 C CA . ALA B 1 156 ? -19.840 -5.166 -60.737 1.00 27.06 156 ALA A CA 1
ATOM 2532 C C . ALA B 1 156 ? -19.977 -6.395 -61.635 1.00 24.45 156 ALA A C 1
ATOM 2533 O O . ALA B 1 156 ? -20.245 -6.282 -62.837 1.00 22.57 156 ALA A O 1
ATOM 2535 N N . LEU B 1 157 ? -19.817 -7.568 -61.030 1.00 23.88 157 LEU A N 1
ATOM 2536 C CA . LEU B 1 157 ? -19.926 -8.834 -61.741 1.00 25.97 157 LEU A CA 1
ATOM 2537 C C . LEU B 1 157 ? -21.344 -9.088 -62.238 1.00 28.09 157 LEU A C 1
ATOM 2538 O O . LEU B 1 157 ? -21.536 -9.499 -63.374 1.00 28.33 157 LEU A O 1
ATOM 2543 N N . LEU B 1 158 ? -22.332 -8.854 -61.381 1.00 28.34 158 LEU A N 1
ATOM 2544 C CA . LEU B 1 158 ? -23.726 -9.068 -61.755 1.00 30.98 158 LEU A CA 1
ATOM 2545 C C . LEU B 1 158 ? -24.202 -7.981 -62.701 1.00 32.39 158 LEU A C 1
ATOM 2546 O O . LEU B 1 158 ? -25.081 -8.212 -63.527 1.00 47.87 158 LEU A O 1
ATOM 2551 N N . GLY B 1 159 ? -23.618 -6.795 -62.579 1.00 29.82 159 GLY A N 1
ATOM 2552 C CA . GLY B 1 159 ? -23.919 -5.716 -63.498 1.00 29.01 159 GLY A CA 1
ATOM 2553 C C . GLY B 1 159 ? -23.479 -6.087 -64.898 1.00 31.01 159 GLY A C 1
ATOM 2554 O O . GLY B 1 159 ? -24.273 -6.064 -65.844 1.00 32.24 159 GLY A O 1
ATOM 2555 N N . ALA B 1 160 ? -22.207 -6.452 -65.024 1.00 33.85 160 ALA A N 1
ATOM 2556 C CA . ALA B 1 160 ? -21.648 -6.796 -66.323 1.00 34.14 160 ALA A CA 1
ATOM 2557 C C . ALA B 1 160 ? -22.284 -8.063 -66.890 1.00 31.90 160 ALA A C 1
ATOM 2558 O O . ALA B 1 160 ? -22.552 -8.145 -68.087 1.00 36.15 160 ALA A O 1
ATOM 2560 N N . ALA B 1 161 ? -22.538 -9.042 -66.030 1.00 30.07 161 ALA A N 1
ATOM 2561 C CA . ALA B 1 161 ? -23.099 -10.313 -66.476 1.00 35.39 161 ALA A CA 1
ATOM 2562 C C . ALA B 1 161 ? -24.548 -10.161 -66.921 1.00 42.17 161 ALA A C 1
ATOM 2563 O O . ALA B 1 161 ? -24.957 -10.753 -67.919 1.00 43.67 161 ALA A O 1
ATOM 2565 N N . ALA B 1 162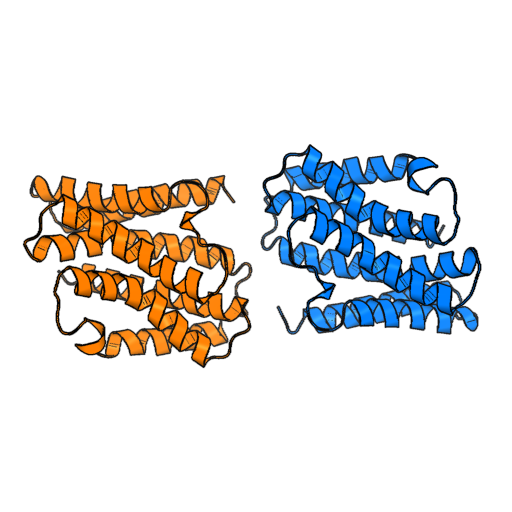 ? -25.320 -9.361 -66.191 1.00 43.21 162 ALA A N 1
ATOM 2566 C CA . ALA B 1 162 ? -26.702 -9.110 -66.579 1.00 42.90 162 ALA A CA 1
ATOM 2567 C C . ALA B 1 162 ? -26.719 -8.322 -67.877 1.00 47.14 162 ALA A C 1
ATOM 2568 O O . ALA B 1 162 ? -27.533 -8.591 -68.768 1.00 61.10 162 ALA A O 1
ATOM 2570 N N . PHE B 1 163 ? -25.805 -7.360 -67.984 1.00 43.36 163 PHE A N 1
ATOM 2571 C CA . PHE B 1 163 ? -25.689 -6.582 -69.208 1.00 45.30 163 PHE A CA 1
ATOM 2572 C C . PHE B 1 163 ? -25.432 -7.474 -70.410 1.00 44.70 163 PHE A C 1
ATOM 2573 O O . PHE B 1 163 ? -26.179 -7.436 -71.375 1.00 50.17 163 PHE A O 1
ATOM 2581 N N . VAL B 1 164 ? -24.365 -8.263 -70.353 1.00 41.44 164 VAL A N 1
ATOM 2582 C CA . VAL B 1 164 ? -23.989 -9.112 -71.477 1.00 47.49 164 VAL A CA 1
ATOM 2583 C C . VAL B 1 164 ? -25.078 -10.136 -71.788 1.00 54.24 164 VAL A C 1
ATOM 2584 O O . VAL B 1 164 ? -25.385 -10.393 -72.955 1.00 60.87 164 VAL A O 1
ATOM 2588 N N . ALA B 1 165 ? -25.678 -10.696 -70.744 1.00 49.57 165 ALA A N 1
ATOM 2589 C CA . ALA B 1 165 ? -26.720 -11.699 -70.925 1.00 50.49 165 ALA A CA 1
ATOM 2590 C C . ALA B 1 165 ? -27.931 -11.123 -71.649 1.00 54.52 165 ALA A C 1
ATOM 2591 O O . ALA B 1 165 ? -28.499 -11.768 -72.529 1.00 63.16 165 ALA A O 1
ATOM 2593 N N . LEU B 1 166 ? -28.329 -9.910 -71.280 1.00 57.43 166 LEU A N 1
ATOM 2594 C CA . LEU B 1 166 ? -29.495 -9.299 -71.909 1.00 65.46 166 LEU A CA 1
ATOM 2595 C C . LEU B 1 166 ? -29.165 -8.615 -73.236 1.00 64.78 166 LEU A C 1
ATOM 2596 O O . LEU B 1 166 ? -30.054 -8.366 -74.046 1.00 84.01 166 LEU A O 1
ATOM 2601 N N . ASP B 1 167 ? -27.889 -8.330 -73.466 1.00 51.15 167 ASP A N 1
ATOM 2602 C CA . ASP B 1 167 ? -27.478 -7.660 -74.693 1.00 55.70 167 ASP A CA 1
ATOM 2603 C C . ASP B 1 167 ? -27.166 -8.694 -75.757 1.00 50.69 167 ASP A C 1
ATOM 2604 O O . ASP B 1 167 ? -27.059 -8.372 -76.939 1.00 47.66 167 ASP A O 1
ATOM 2606 N N . ALA B 1 168 ? -27.015 -9.940 -75.324 1.00 52.64 168 ALA A N 1
ATOM 2607 C CA . ALA B 1 168 ? -26.872 -11.049 -76.252 1.00 50.21 168 ALA A CA 1
ATOM 2608 C C . ALA B 1 168 ? -28.199 -11.299 -76.953 1.00 54.95 168 ALA A C 1
ATOM 2609 O O . ALA B 1 168 ? -28.236 -11.625 -78.138 1.00 57.01 168 ALA A O 1
ATOM 2611 N N . PHE B 1 169 ? -29.288 -11.139 -76.204 1.00 61.81 169 PHE A N 1
ATOM 2612 C CA . PHE B 1 169 ? -30.624 -11.444 -76.706 1.00 61.05 169 PHE A CA 1
ATOM 2613 C C . PHE B 1 169 ? -31.336 -10.288 -77.405 1.00 59.55 169 PHE A C 1
ATOM 2614 O O . PHE B 1 169 ? -32.432 -10.475 -77.931 1.00 60.76 169 PHE A O 1
ATOM 2622 N N . GLY B 1 170 ? -30.737 -9.102 -77.424 1.00 62.01 170 GLY A N 1
ATOM 2623 C CA . GLY B 1 170 ? -31.394 -7.989 -78.084 1.00 66.03 170 GLY A CA 1
ATOM 2624 C C . GLY B 1 170 ? -32.532 -7.453 -77.236 1.00 80.01 170 GLY A C 1
ATOM 2625 O O . GLY B 1 170 ? -33.640 -7.251 -77.728 1.00 108.58 170 GLY A O 1
ATOM 2626 N N . ALA B 1 171 ? -32.258 -7.227 -75.955 1.00 73.01 171 ALA A N 1
ATOM 2627 C CA . ALA B 1 171 ? -33.278 -6.772 -75.006 1.00 88.48 171 ALA A CA 1
ATOM 2628 C C . ALA B 1 171 ? -33.945 -5.398 -75.229 1.00 86.76 171 ALA A C 1
ATOM 2629 O O . ALA B 1 171 ? -35.045 -5.186 -74.720 1.00 98.00 171 ALA A O 1
ATOM 2631 N N . PRO B 1 172 ? -33.325 -4.457 -75.971 1.00 79.87 172 PRO A N 1
ATOM 2632 C CA . PRO B 1 172 ? -32.033 -4.285 -76.651 1.00 85.62 172 PRO A CA 1
ATOM 2633 C C . PRO B 1 172 ? -30.898 -3.954 -75.695 1.00 86.85 172 PRO A C 1
ATOM 2634 O O . PRO B 1 172 ? -30.999 -4.212 -74.494 1.00 83.17 172 PRO A O 1
ATOM 2638 N N . ARG B 1 173 ? -29.822 -3.396 -76.244 1.00 80.43 173 ARG A N 1
ATOM 2639 C CA . ARG B 1 173 ? -28.651 -3.027 -75.462 1.00 76.84 173 ARG A CA 1
ATOM 2640 C C . ARG B 1 173 ? -29.025 -2.065 -74.344 1.00 72.31 173 ARG A C 1
ATOM 2641 O O . ARG B 1 173 ? -28.423 -2.088 -73.278 1.00 73.01 173 ARG A O 1
ATOM 2649 N N . GLU B 1 174 ? -30.007 -1.209 -74.607 1.00 73.22 174 GLU A N 1
ATOM 2650 C CA . GLU B 1 174 ? -30.473 -0.234 -73.627 1.00 83.45 174 GLU A CA 1
ATOM 2651 C C . GLU B 1 174 ? -31.017 -0.918 -72.374 1.00 71.31 174 GLU A C 1
ATOM 2652 O O . GLU B 1 174 ? -30.761 -0.477 -71.253 1.00 77.51 174 GLU A O 1
ATOM 2658 N N . LEU B 1 175 ? -31.765 -1.999 -72.571 1.00 67.26 175 LEU A N 1
ATOM 2659 C CA . LEU B 1 175 ? -32.351 -2.727 -71.454 1.00 71.88 175 LEU A CA 1
ATOM 2660 C C . LEU B 1 175 ? -31.261 -3.513 -70.737 1.00 56.43 175 LEU A C 1
ATOM 2661 O O . LEU B 1 175 ? -31.362 -3.795 -69.544 1.00 42.89 175 LEU A O 1
ATOM 2666 N N . ALA B 1 176 ? -30.211 -3.849 -71.476 1.00 58.94 176 ALA A N 1
ATOM 2667 C CA . ALA B 1 176 ? -29.029 -4.458 -70.888 1.00 59.77 176 ALA A CA 1
ATOM 2668 C C . ALA B 1 176 ? -28.301 -3.447 -70.006 1.00 53.39 176 ALA A C 1
ATOM 2669 O O . ALA B 1 176 ? -27.719 -3.804 -68.983 1.00 48.79 176 ALA A O 1
ATOM 2671 N N . LEU B 1 177 ? -28.337 -2.183 -70.418 1.00 57.64 177 LEU A N 1
ATOM 2672 C CA . LEU B 1 177 ? -27.722 -1.100 -69.662 1.00 53.92 177 LEU A CA 1
ATOM 2673 C C . LEU B 1 177 ? -28.500 -0.843 -68.382 1.00 47.29 177 LEU A C 1
ATOM 2674 O O . LEU B 1 177 ? -27.918 -0.709 -67.306 1.00 45.50 177 LEU A O 1
ATOM 2679 N N . GLY B 1 178 ? -29.822 -0.782 -68.511 1.00 54.33 178 GLY A N 1
ATOM 2680 C CA . GLY B 1 178 ? -30.688 -0.539 -67.374 1.00 39.32 178 GLY A CA 1
ATOM 2681 C C . GLY B 1 178 ? -30.669 -1.669 -66.365 1.00 31.57 178 GLY A C 1
ATOM 2682 O O . GLY B 1 178 ? -30.573 -1.432 -65.163 1.00 28.90 178 GLY A O 1
ATOM 2683 N N . ALA B 1 179 ? -30.745 -2.902 -66.853 1.00 31.33 179 ALA A N 1
ATOM 2684 C CA . ALA B 1 179 ? -30.773 -4.062 -65.971 1.00 32.22 179 ALA A CA 1
ATOM 2685 C C . ALA B 1 179 ? -29.394 -4.374 -65.405 1.00 32.17 179 ALA A C 1
ATOM 2686 O O . ALA B 1 179 ? -29.279 -4.904 -64.305 1.00 33.92 179 ALA A O 1
ATOM 2688 N N . GLY B 1 180 ? -28.350 -4.062 -66.165 1.00 34.69 180 GLY A N 1
ATOM 2689 C CA . GLY B 1 180 ? -26.994 -4.207 -65.670 1.00 32.06 180 GLY A CA 1
ATOM 2690 C C . GLY B 1 180 ? -26.730 -3.217 -64.554 1.00 28.63 180 GLY A C 1
ATOM 2691 O O . GLY B 1 180 ? -26.319 -3.593 -63.452 1.00 30.70 180 GLY A O 1
ATOM 2692 N N . PHE B 1 181 ? -26.974 -1.943 -64.849 1.00 26.77 181 PHE A N 1
ATOM 2693 C CA . PHE B 1 181 ? -26.800 -0.871 -63.879 1.00 23.83 181 PHE A CA 1
ATOM 2694 C C . PHE B 1 181 ? -27.639 -1.127 -62.634 1.00 27.37 181 PHE A C 1
ATOM 2695 O O . PHE B 1 181 ? -27.202 -0.857 -61.520 1.00 28.57 181 PHE A O 1
ATOM 2703 N N . ALA B 1 182 ? -28.847 -1.650 -62.832 1.00 32.28 182 ALA A N 1
ATOM 2704 C CA . ALA B 1 182 ? -29.734 -1.970 -61.718 1.00 26.63 182 ALA A CA 1
ATOM 2705 C C . ALA B 1 182 ? -29.184 -3.120 -60.882 1.00 27.59 182 ALA A C 1
ATOM 2706 O O . ALA B 1 182 ? -29.054 -3.002 -59.668 1.00 28.14 182 ALA A O 1
ATOM 2708 N N . ALA B 1 183 ? -28.859 -4.230 -61.537 1.00 26.71 183 ALA A N 1
ATOM 2709 C CA . ALA B 1 183 ? -28.366 -5.418 -60.845 1.00 28.72 183 ALA A CA 1
ATOM 2710 C C . ALA B 1 183 ? -27.037 -5.159 -60.137 1.00 40.19 183 ALA A C 1
ATOM 2711 O O . ALA B 1 183 ? -26.672 -5.880 -59.209 1.00 42.41 183 ALA A O 1
ATOM 2713 N N . ALA B 1 184 ? -26.317 -4.130 -60.576 1.00 32.14 184 ALA A N 1
ATOM 2714 C CA . ALA B 1 184 ? -25.067 -3.748 -59.927 1.00 29.51 184 ALA A CA 1
ATOM 2715 C C . ALA B 1 184 ? -25.323 -2.808 -58.752 1.00 31.84 184 ALA A C 1
ATOM 2716 O O . ALA B 1 184 ? -24.977 -3.110 -57.605 1.00 36.52 184 ALA A O 1
ATOM 2718 N N . PHE B 1 185 ? -25.939 -1.669 -59.052 1.00 31.28 185 PHE A N 1
ATOM 2719 C CA . PHE B 1 185 ? -26.161 -0.614 -58.070 1.00 33.40 185 PHE A CA 1
ATOM 2720 C C . PHE B 1 185 ? -27.051 -1.051 -56.911 1.00 40.63 185 PHE A C 1
ATOM 2721 O O . PHE B 1 185 ? -26.767 -0.737 -55.757 1.00 44.17 185 PHE A O 1
ATOM 2729 N N . LEU B 1 186 ? -28.128 -1.767 -57.221 1.00 39.45 186 LEU A N 1
ATOM 2730 C CA . LEU B 1 186 ? -29.054 -2.237 -56.193 1.00 40.39 186 LEU A CA 1
ATOM 2731 C C . LEU B 1 186 ? -28.373 -3.210 -55.236 1.00 46.53 186 LEU A C 1
ATOM 2732 O O . LEU B 1 186 ? -28.481 -3.068 -54.020 1.00 51.69 186 LEU A O 1
ATOM 2737 N N . SER B 1 187 ? -27.681 -4.201 -55.792 1.00 45.85 187 SER A N 1
ATOM 2738 C CA . SER B 1 187 ? -26.966 -5.193 -54.992 1.00 47.95 187 SER A CA 1
ATOM 2739 C C . SER B 1 187 ? -25.887 -4.546 -54.121 1.00 53.04 187 SER A C 1
ATOM 2740 O O . SER B 1 187 ? -25.743 -4.871 -52.933 1.00 57.70 187 SER A O 1
ATOM 2743 N N . ARG B 1 188 ? -25.139 -3.619 -54.714 1.00 50.19 188 ARG A N 1
ATOM 2744 C CA . ARG B 1 188 ? -24.088 -2.926 -53.979 1.00 52.63 188 ARG A CA 1
ATOM 2745 C C . ARG B 1 188 ? -24.685 -2.101 -52.844 1.00 56.35 188 ARG A C 1
ATOM 2746 O O . ARG B 1 188 ? -24.136 -2.059 -51.743 1.00 58.80 188 ARG A O 1
ATOM 2754 N N . ALA B 1 189 ? -25.811 -1.448 -53.118 1.00 59.15 189 ALA A N 1
ATOM 2755 C CA . ALA B 1 189 ? -26.504 -0.667 -52.101 1.00 64.93 189 ALA A CA 1
ATOM 2756 C C . ALA B 1 189 ? -27.006 -1.581 -50.989 1.00 68.95 189 ALA A C 1
ATOM 2757 O O . ALA B 1 189 ? -27.060 -1.188 -49.824 1.00 77.52 189 ALA A O 1
ATOM 2759 N N . ALA B 1 190 ? -27.378 -2.801 -51.364 1.00 69.53 190 ALA A N 1
ATOM 2760 C CA . ALA B 1 190 ? -27.823 -3.804 -50.406 1.00 77.52 190 ALA A CA 1
ATOM 2761 C C . ALA B 1 190 ? -26.687 -4.186 -49.467 1.00 79.99 190 ALA A C 1
ATOM 2762 O O . ALA B 1 190 ? -26.891 -4.335 -48.262 1.00 86.56 190 ALA A O 1
ATOM 2764 N N . GLY B 1 191 ? -25.490 -4.346 -50.023 1.00 76.85 191 GLY A N 1
ATOM 2765 C CA . GLY B 1 191 ? -24.336 -4.690 -49.210 1.00 73.30 191 GLY A CA 1
ATOM 2766 C C . GLY B 1 191 ? -23.830 -3.515 -48.391 1.00 69.73 191 GLY A C 1
ATOM 2767 O O . GLY B 1 191 ? -23.231 -3.690 -47.330 1.00 64.35 191 GLY A O 1
ATOM 2768 N N . LEU B 1 192 ? -24.077 -2.310 -48.894 1.00 65.85 192 LEU A N 1
ATOM 2769 C CA . LEU B 1 192 ? -23.705 -1.074 -48.211 1.00 63.73 192 LEU A CA 1
ATOM 2770 C C . LEU B 1 192 ? -24.766 -0.654 -47.191 1.00 71.89 192 LEU A C 1
ATOM 2771 O O . LEU B 1 192 ? -24.598 0.332 -46.472 1.00 72.56 192 LEU A O 1
ATOM 2774 N N . VAL B 1 193 ? -25.854 -1.414 -47.128 1.00 83.42 193 VAL A N 1
ATOM 2775 C CA . VAL B 1 193 ? -26.969 -1.107 -46.235 1.00 93.37 193 VAL A CA 1
ATOM 2776 C C . VAL B 1 193 ? -26.805 -1.704 -44.840 1.00 95.70 193 VAL A C 1
ATOM 2777 O O . VAL B 1 193 ? -27.259 -1.122 -43.856 1.00 91.25 193 VAL A O 1
ATOM 2780 N N . TRP B 1 194 ? -26.166 -2.865 -44.754 1.00 107.90 194 TRP A N 1
ATOM 2781 C CA . TRP B 1 194 ? -25.970 -3.524 -43.467 1.00 111.49 194 TRP A CA 1
ATOM 2782 C C . TRP B 1 194 ? -24.840 -2.874 -42.673 1.00 112.89 194 TRP A C 1
ATOM 2783 O O . TRP B 1 194 ? -24.794 -2.975 -41.447 1.00 112.78 194 TRP A O 1
ATOM 2786 N N . GLY B 1 195 ? -23.930 -2.206 -43.375 1.00 102.61 195 GLY A N 1
ATOM 2787 C CA . GLY B 1 195 ? -22.821 -1.527 -42.730 1.00 94.54 195 GLY A CA 1
ATOM 2788 C C . GLY B 1 195 ? -23.180 -0.152 -42.197 1.00 100.23 195 GLY A C 1
ATOM 2789 O O . GLY B 1 195 ? -22.570 0.330 -41.242 1.00 89.83 195 GLY A O 1
ATOM 2790 N N . LEU B 1 196 ? -24.174 0.482 -42.812 1.00 108.06 196 LEU A N 1
ATOM 2791 C CA . LEU B 1 196 ? -24.593 1.820 -42.407 1.00 111.87 196 LEU A CA 1
ATOM 2792 C C . LEU B 1 196 ? -26.073 1.859 -42.044 1.00 97.92 196 LEU A C 1
ATOM 2793 O O . LEU B 1 196 ? -26.601 2.905 -41.665 1.00 96.11 196 LEU A O 1
#

Solvent-accessible surface area: 17424 Å² total; per-residue (Å²): 133,100,71,10,75,105,45,19,69,127,0,3,35,20,0,0,32,0,0,0,9,10,0,20,84,70,142,74,91,63,61,5,4,32,106,5,0,16,43,0,1,9,2,1,5,27,43,13,2,121,99,39,56,112,128,69,19,39,88,84,108,100,80,41,34,43,102,24,0,75,40,30,0,51,110,6,83,144,102,12,73,135,30,75,23,56,71,24,103,5,17,93,42,0,0,31,0,0,0,10,10,0,1,0,0,0,14,63,0,52,124,53,71,22,26,77,111,74,0,36,52,22,0,21,10,0,0,10,76,0,0,38,41,1,17,116,104,11,61,98,86,30,6,45,128,108,198,131,32,4,71,50,0,0,76,86,0,0,34,25,1,12,48,61,40,75,177,62,33,86,52,65,86,0,7,38,35,0,65,34,39,0,50,117,32,9,19,46,19,15,76,209,70,74,129,85,9,68,108,45,10,71,114,0,6,36,25,1,0,21,0,0,0,4,0,0,28,75,88,128,58,105,61,65,11,6,30,109,2,0,20,38,0,0,10,6,1,3,26,44,21,14,115,93,53,53,44,124,72,20,33,91,84,108,102,86,42,25,46,108,22,1,78,36,31,0,55,119,4,84,147,107,11,77,124,33,77,27,67,65,28,89,0,24,94,24,1,1,34,0,0,0,9,5,0,0,0,0,0,14,64,0,65,81,68,52,72,9,80,106,61,0,53,52,20,0,24,14,2,0,10,60,0,1,47,46,0,3,114,97,4,59,32,75,32,4,55,134,75,176,124,36,2,62,58,0,0,79,94,0,0,37,26,2,20,49,55,25,77,168,57,31,82,106,110,86,0,10,38,31,0,64,34,35,0,55,117,24,2,26,62,12,5,87,116,47,73

Secondary structure (DSSP, 8-state):
-HHHHHHHHHHHHHHHHHHHHHHHTT--HHHHHHHHHHHHHHHHHHHHHHHT-SS-HHHH-THHHHHHHHHHHHHHHHSSS-SSHHHHHHHHHHHHHHHHHHHHHHHHHHTTS-HHHHHHHHHHHHHHHHHHHHHHHTS--GGGS-SSHHHHHHHHHHHHHHHHHTTS-HHHHHHHHHHHHHHHHHHHTTTT-/--HHHHHHHHHHHHHHHHHHHHHHHTT--HHHHHHHHHHHHHHHHHHHHHHHT-SS-HHHHSTHHHHHHHHHHHHHHHHSSS-SSHHHHHHHHHHHHHHHHHHHHHHHHHTTT--HHHHHHHHHHHHHHHHHHHHHHHTS--GGGSSS-HHHHHHHHHHHHHHHHHTT--HHHHHHHHHHHHHHHHHHHHHH--